Protein 2PFE (pdb70)

B-factor: mean 8.46, std 7.56, range [2.0, 102.7]

Secondary structure (DSSP, 8-state):
-EEEET-EEEETTEEEE--EEEEETTEEEEEE-GGG--TT-EEBTTTEEEEEEE-SBS-EEEEEE-TTSEEEEEEE-SSS-EEE--B-PPPPTT-EEEEEETTTEEEEEEEEEEEEEEEETTEEEEEEEEES----TT-TT-EEEETTEEEEEEEEEEEETTTEEEEEEEEHHHHHHHHT-EE---/-EEEET-EEEETTEEEE--EEEEETTEEEEEE-GGG--TT-EEBTTTEEEEEEE-SBS-EEEEEE-TTSEEEEEEE-SSS-EEE--B-PPPPTT-EEEEEETTTEEEEEEEEEEEEEEEETTEEEEEEEEES----TT-TT-EEEETTEEEEEEEEEEEETTTEEEEEEEEHHHHHHHHT-EE---

Structure (mmCIF, N/CA/C/O backbone):
data_2PFE
#
_entry.id   2PFE
#
_cell.length_a   130.959
_cell.length_b   68.552
_cell.length_c   40.355
_cell.angle_alpha   90.00
_cell.angle_beta   101.98
_cell.angle_gamma   90.00
#
_symmet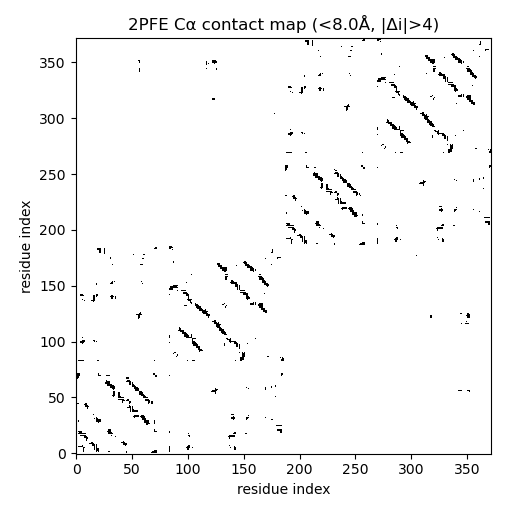ry.space_group_name_H-M   'C 1 2 1'
#
loop_
_entity.id
_entity.type
_entity.pdbx_description
1 polymer 'Alkaline serine protease'
2 non-polymer 'SULFATE ION'
3 non-polymer '4-(2-AMINOETHYL)BENZENESULFONYL FLUORIDE'
4 non-polymer GLYCEROL
5 water water
#
loop_
_atom_site.group_PDB
_atom_site.id
_atom_site.type_symbol
_atom_site.label_atom_id
_atom_site.label_alt_id
_atom_site.label_comp_id
_atom_site.label_asym_id
_atom_site.label_entity_id
_atom_site.label_seq_id
_atom_site.pdbx_PDB_ins_code
_atom_site.Cartn_x
_atom_site.Cartn_y
_atom_site.Cartn_z
_atom_site.occupancy
_atom_site.B_iso_or_equiv
_atom_site.auth_seq_id
_atom_site.auth_comp_id
_atom_site.auth_asym_id
_atom_site.auth_atom_id
_atom_site.pdbx_PDB_model_num
ATOM 1 N N . ALA A 1 1 ? 54.181 25.045 47.821 1.00 8.73 15 ALA A N 1
ATOM 2 C CA . ALA A 1 1 ? 53.969 24.233 49.056 1.00 8.45 15 ALA A CA 1
ATOM 3 C C . ALA A 1 1 ? 53.459 22.827 48.734 1.00 8.06 15 ALA A C 1
ATOM 4 O O . ALA A 1 1 ? 52.972 22.571 47.626 1.00 8.19 15 ALA A O 1
ATOM 6 N N . ALA A 1 2 B 53.533 21.931 49.720 1.00 7.99 15 ALA A N 1
ATOM 7 C CA . ALA A 1 2 B 53.002 20.571 49.591 1.00 7.86 15 ALA A CA 1
ATOM 8 C C . ALA A 1 2 B 51.479 20.600 49.527 1.00 7.44 15 ALA A C 1
ATOM 9 O O . ALA A 1 2 B 50.842 21.329 50.291 1.00 7.69 15 ALA A O 1
ATOM 11 N N . ILE A 1 3 ? 50.912 19.819 48.606 1.00 6.92 16 ILE A N 1
ATOM 12 C CA . ILE A 1 3 ? 49.475 19.569 48.566 1.00 6.39 16 ILE A CA 1
ATOM 13 C C . ILE A 1 3 ? 49.179 18.437 49.535 1.00 6.39 16 ILE A C 1
ATOM 14 O O . ILE A 1 3 ? 49.632 17.313 49.339 1.00 6.98 16 ILE A O 1
ATOM 19 N N . ILE A 1 4 ? 48.375 18.727 50.553 1.00 6.02 17 ILE A N 1
ATOM 20 C CA . ILE A 1 4 ? 48.097 17.753 51.609 1.00 5.83 17 ILE A CA 1
ATOM 21 C C . ILE A 1 4 ? 46.573 17.652 51.820 1.00 4.90 17 ILE A C 1
ATOM 22 O O . ILE A 1 4 ? 45.873 18.665 52.015 1.00 5.44 17 ILE A O 1
ATOM 27 N N . GLY A 1 5 ? 46.058 16.429 51.779 1.00 4.39 18 GLY A N 1
ATOM 28 C CA . GLY A 1 5 ? 44.618 16.252 51.930 1.00 4.12 18 GLY A CA 1
ATOM 29 C C . GLY A 1 5 ? 44.151 16.792 53.272 1.00 3.47 18 GLY A C 1
ATOM 30 O O . GLY A 1 5 ? 44.797 16.574 54.297 1.00 3.80 18 GLY A O 1
ATOM 31 N N . GLY A 1 6 ? 43.006 17.482 53.269 1.00 4.21 19 GLY A N 1
ATOM 32 C CA . GLY A 1 6 ? 42.459 18.056 54.499 1.00 4.53 19 GLY A CA 1
ATOM 33 C C . GLY A 1 6 ? 42.821 19.513 54.727 1.00 4.50 19 GLY A C 1
ATOM 34 O O . GLY A 1 6 ? 42.227 20.179 55.572 1.00 5.09 19 GLY A O 1
ATOM 35 N N . ASN A 1 7 ? 43.798 20.005 53.979 1.00 5.13 31 ASN A N 1
ATOM 36 C CA . ASN A 1 7 ? 44.174 21.400 54.073 1.00 5.59 31 ASN A CA 1
ATOM 37 C C . ASN A 1 7 ? 43.250 22.274 53.222 1.00 5.67 31 ASN A C 1
ATOM 38 O O . ASN A 1 7 ? 42.689 21.815 52.215 1.00 5.96 31 ASN A O 1
ATOM 43 N N . PRO A 1 8 ? 43.099 23.549 53.605 1.00 6.21 32 PRO A N 1
ATOM 44 C CA . PRO A 1 8 ? 42.205 24.438 52.880 1.00 5.88 32 PRO A CA 1
ATOM 45 C C . PRO A 1 8 ? 42.699 24.888 51.513 1.00 6.25 32 PRO A C 1
ATOM 46 O O . PRO A 1 8 ? 43.924 24.952 51.255 1.00 6.72 32 PRO A O 1
ATOM 50 N N . TYR A 1 9 ? 41.735 25.217 50.658 1.00 5.93 33 TYR A N 1
ATOM 51 C CA . TYR A 1 9 ? 41.971 26.005 49.448 1.00 5.88 33 TYR A CA 1
ATOM 52 C C . TYR A 1 9 ? 40.830 27.015 49.246 1.00 6.17 33 TYR A C 1
ATOM 53 O O . TYR A 1 9 ? 39.725 26.826 49.765 1.00 5.71 33 TYR A O 1
ATOM 62 N N . TYR A 1 10 ? 41.104 28.089 48.504 1.00 7.04 34 TYR A N 1
ATOM 63 C CA . TYR A 1 10 ? 40.183 29.227 48.454 1.00 8.40 34 TYR A CA 1
ATOM 64 C C . TYR A 1 10 ? 39.751 29.643 47.062 1.00 8.26 34 TYR A C 1
ATOM 65 O O . TYR A 1 10 ? 40.482 29.465 46.080 1.00 8.60 34 TYR A O 1
ATOM 74 N N . PHE A 1 11 ? 38.552 30.207 46.985 1.00 8.01 35 PHE A N 1
ATOM 75 C CA . PHE A 1 11 ? 38.017 30.723 45.726 1.00 7.92 35 PHE A CA 1
ATOM 76 C C . PHE A 1 11 ? 36.910 31.701 46.054 1.00 7.22 35 PHE A C 1
ATOM 77 O O . PHE A 1 11 ? 35.933 31.369 46.725 1.00 6.81 35 PHE A O 1
ATOM 85 N N . GLY A 1 12 ? 37.091 32.937 45.606 1.00 6.40 36 GLY A N 1
ATOM 86 C CA . GLY A 1 12 ? 36.128 33.966 45.910 1.00 6.05 36 GLY A CA 1
ATOM 87 C C . GLY A 1 12 ? 35.878 34.041 47.399 1.00 5.14 36 GLY A C 1
ATOM 88 O O . GLY A 1 12 ? 36.799 34.229 48.197 1.00 3.86 36 GLY A O 1
ATOM 89 N N . ASN A 1 13 ? 34.614 33.895 47.752 1.00 5.33 39 ASN A N 1
ATOM 90 C CA . ASN A 1 13 ? 34.137 34.067 49.105 1.00 6.24 39 ASN A CA 1
ATOM 91 C C . ASN A 1 13 ? 34.294 32.780 49.937 1.00 5.29 39 ASN A C 1
ATOM 92 O O . ASN A 1 13 ? 33.935 32.747 51.107 1.00 4.73 39 ASN A O 1
ATOM 97 N N . TYR A 1 14 ? 34.860 31.737 49.334 1.00 5.61 40 TYR A N 1
ATOM 98 C CA . TYR A 1 14 ? 34.748 30.392 49.906 1.00 7.05 40 TYR A CA 1
ATOM 99 C C . TYR A 1 14 ? 36.046 29.676 50.215 1.00 6.57 40 TYR A C 1
ATOM 100 O O . TYR A 1 14 ? 37.120 30.006 49.700 1.00 5.66 40 TYR A O 1
ATOM 109 N N . ARG A 1 15 ? 35.884 28.660 51.061 1.00 6.38 41 ARG A N 1
ATOM 110 C CA . ARG A 1 15 ? 36.923 27.736 51.472 1.00 7.59 41 ARG A CA 1
ATOM 111 C C . ARG A 1 15 ? 36.388 26.305 51.296 1.00 6.63 41 ARG A C 1
ATOM 112 O O . ARG A 1 15 ? 35.251 26.011 51.676 1.00 6.53 41 ARG A O 1
ATOM 120 N N . CYS A 1 16 ? 37.175 25.433 50.669 1.00 5.97 42 CYS A N 1
ATOM 121 C CA . CYS A 1 16 ? 36.949 23.975 50.743 1.00 5.51 42 CYS A CA 1
ATOM 122 C C . CYS A 1 16 ? 38.233 23.296 51.192 1.00 4.86 42 CYS A C 1
ATOM 123 O O . CYS A 1 16 ? 39.224 23.972 51.423 1.00 4.05 42 CYS A O 1
ATOM 126 N N . SER A 1 17 ? 38.196 21.974 51.341 1.00 3.94 43 SER A N 1
ATOM 127 C CA . SER A 1 17 ? 39.382 21.217 51.763 1.00 4.12 43 SER A CA 1
ATOM 128 C C . SER A 1 17 ? 39.873 20.347 50.620 1.00 3.78 43 SER A C 1
ATOM 129 O O . SER A 1 17 ? 39.086 19.726 49.915 1.00 3.69 43 SER A O 1
ATOM 132 N N . ILE A 1 18 ? 41.188 20.351 50.413 1.00 4.23 44 ILE A N 1
ATOM 133 C CA . ILE A 1 18 ? 41.824 19.456 49.464 1.00 4.09 44 ILE A CA 1
ATOM 134 C C . ILE A 1 18 ? 41.455 18.011 49.809 1.00 3.61 44 ILE A C 1
ATOM 135 O O . ILE A 1 18 ? 41.546 17.594 50.956 1.00 3.85 44 ILE A O 1
ATOM 140 N N . GLY A 1 19 A 41.047 17.259 48.799 1.00 3.48 44 GLY A N 1
ATOM 141 C CA . GLY A 1 19 A 40.801 15.836 48.959 1.00 3.91 44 GLY A CA 1
ATOM 142 C C . GLY A 1 19 A 42.068 15.003 48.941 1.00 3.86 44 GLY A C 1
ATOM 143 O O . GLY A 1 19 A 42.633 14.725 49.984 1.00 4.42 44 GLY A O 1
ATOM 144 N N . PHE A 1 20 ? 42.497 14.592 47.742 1.00 3.86 45 PHE A N 1
ATOM 145 C CA . PHE A 1 20 ? 43.686 13.759 47.553 1.00 4.22 45 PHE A CA 1
ATOM 146 C C . PHE A 1 20 ? 44.490 14.289 46.366 1.00 4.35 45 PHE A C 1
ATOM 147 O O . PHE A 1 20 ? 43.913 14.606 45.327 1.00 5.23 45 PHE A O 1
ATOM 155 N N . SER A 1 21 ? 45.803 14.364 46.504 1.00 4.34 46 SER A N 1
ATOM 156 C CA . SER A 1 21 ? 46.655 14.616 45.327 1.00 4.10 46 SER A CA 1
ATOM 157 C C . SER A 1 21 ? 46.379 13.585 44.233 1.00 3.97 46 SER A C 1
ATOM 158 O O . SER A 1 21 ? 46.220 12.381 44.518 1.00 4.07 46 SER A O 1
ATOM 161 N N . VAL A 1 22 ? 46.340 14.059 42.987 1.00 3.71 47 VAL A N 1
ATOM 162 C CA . VAL A 1 22 ? 46.161 13.195 41.807 1.00 4.48 47 VAL A CA 1
ATOM 163 C C . VAL A 1 22 ? 47.098 13.615 40.680 1.00 5.31 47 VAL A C 1
ATOM 164 O O . VAL A 1 22 ? 47.650 14.712 40.701 1.00 5.09 47 VAL A O 1
ATOM 168 N N . ARG A 1 23 ? 47.269 12.718 39.714 1.00 5.58 48 ARG A N 1
ATOM 169 C CA . ARG A 1 23 ? 47.934 13.025 38.449 1.00 6.66 48 ARG A CA 1
ATOM 170 C C . ARG A 1 23 ? 46.994 12.723 37.287 1.00 7.01 48 ARG A C 1
ATOM 171 O O . ARG A 1 23 ? 46.144 11.845 37.391 1.00 6.94 48 ARG A O 1
ATOM 179 N N . GLN A 1 24 A 47.167 13.450 36.184 1.00 8.05 48 GLN A N 1
ATOM 180 C CA . GLN A 1 24 A 46.517 13.120 34.929 1.00 9.28 48 GLN A CA 1
ATOM 181 C C . GLN A 1 24 A 47.598 13.255 33.883 1.00 9.41 48 GLN A C 1
ATOM 182 O O . GLN A 1 24 A 47.968 14.364 33.502 1.00 9.33 48 GLN A O 1
ATOM 188 N N . GLY A 1 25 B 48.128 12.117 33.456 1.00 10.01 48 GLY A N 1
ATOM 189 C CA . GLY A 1 25 B 49.313 12.106 32.607 1.00 10.69 48 GLY A CA 1
ATOM 190 C C . GLY A 1 25 B 50.428 12.890 33.281 1.00 11.06 48 GLY A C 1
ATOM 191 O O . GLY A 1 25 B 50.887 12.518 34.369 1.00 12.28 48 GLY A O 1
ATOM 192 N N . SER A 1 26 C 50.816 14.002 32.664 1.00 10.88 48 SER A N 1
ATOM 193 C CA . SER A 1 26 C 51.884 14.852 33.184 1.00 10.81 48 SER A CA 1
ATOM 194 C C . SER A 1 26 C 51.374 15.945 34.128 1.00 10.19 48 SER A C 1
ATOM 195 O O . SER A 1 26 C 52.163 16.572 34.834 1.00 10.82 48 SER A O 1
ATOM 198 N N . GLN A 1 27 ? 50.061 16.180 34.123 1.00 8.75 49 GLN A N 1
ATOM 199 C CA . GLN A 1 27 ? 49.446 17.191 34.979 1.00 7.87 49 GLN A CA 1
ATOM 200 C C . GLN A 1 27 ? 49.269 16.678 36.400 1.00 7.04 49 GLN A C 1
ATOM 201 O O . GLN A 1 27 ? 49.169 15.474 36.630 1.00 7.56 49 GLN A O 1
ATOM 203 N N . THR A 1 28 ? 49.215 17.602 37.352 1.00 6.13 50 THR A N 1
ATOM 204 C CA . THR A 1 28 ? 48.988 17.254 38.749 1.00 5.94 50 THR A CA 1
ATOM 205 C C . THR A 1 28 ? 47.863 18.103 39.322 1.00 5.65 50 THR A C 1
ATOM 206 O O . THR A 1 28 ? 47.514 19.153 38.779 1.00 5.66 50 THR A O 1
ATOM 210 N N . GLY A 1 29 ? 47.307 17.652 40.433 1.00 4.55 51 GLY A N 1
ATOM 211 C CA . GLY A 1 29 ? 46.194 18.370 41.027 1.00 4.70 51 GLY A CA 1
ATOM 212 C C . GLY A 1 29 ? 45.666 17.652 42.229 1.00 4.38 51 GLY A C 1
ATOM 213 O O . GLY A 1 29 ? 46.369 16.865 42.848 1.00 4.70 51 GLY A O 1
ATOM 214 N N . PHE A 1 30 ? 44.421 17.924 42.575 1.00 4.24 52 PHE A N 1
ATOM 215 C CA . PHE A 1 30 ? 43.841 17.205 43.677 1.00 3.61 52 PHE A CA 1
ATOM 216 C C . PHE A 1 30 ? 42.357 16.978 43.440 1.00 3.81 52 PHE A C 1
ATOM 217 O O . PHE A 1 30 ? 41.682 17.817 42.841 1.00 4.56 52 PHE A O 1
ATOM 225 N N . ALA A 1 31 ? 41.871 15.820 43.871 1.00 3.11 53 ALA A N 1
ATOM 226 C CA . ALA A 1 31 ? 40.439 15.533 43.913 1.00 3.48 53 ALA A CA 1
ATOM 227 C C . ALA A 1 31 ? 39.769 16.363 44.996 1.00 3.52 53 ALA A C 1
ATOM 228 O O . ALA A 1 31 ? 40.360 16.672 46.040 1.00 4.47 53 ALA A O 1
ATOM 230 N N . THR A 1 32 ? 38.492 16.645 44.749 1.00 3.71 54 THR A N 1
ATOM 231 C CA . THR A 1 32 ? 37.693 17.453 45.638 1.00 4.08 54 THR A CA 1
ATOM 232 C C . THR A 1 32 ? 36.216 17.184 45.351 1.00 4.28 54 THR A C 1
ATOM 233 O O . THR A 1 32 ? 35.895 16.326 44.516 1.00 3.50 54 THR A O 1
ATOM 237 N N . ALA A 1 33 ? 35.331 17.912 46.035 1.00 4.20 55 ALA A N 1
ATOM 238 C CA . ALA A 1 33 ? 33.904 17.848 45.796 1.00 4.89 55 ALA A CA 1
ATOM 239 C C . ALA A 1 33 ? 33.554 18.712 44.582 1.00 4.51 55 ALA A C 1
ATOM 240 O O . ALA A 1 33 ? 34.074 19.831 44.421 1.00 4.68 55 ALA A O 1
ATOM 242 N N . GLY A 1 34 ? 32.632 18.218 43.747 1.00 3.67 56 GLY A N 1
ATOM 243 C CA . GLY A 1 34 ? 32.141 18.973 42.589 1.00 4.36 56 GLY A CA 1
ATOM 244 C C . GLY A 1 34 ? 31.521 20.298 42.982 1.00 4.23 56 GLY A C 1
ATOM 245 O O . GLY A 1 34 ? 31.647 21.293 42.251 1.00 4.46 56 GLY A O 1
ATOM 246 N N . HIS A 1 35 ? 30.839 20.327 44.129 1.00 4.78 57 HIS A N 1
ATOM 247 C CA . HIS A 1 35 ? 30.082 21.521 44.522 1.00 5.27 57 HIS A CA 1
ATOM 248 C C . HIS A 1 35 ? 30.970 22.687 44.940 1.00 5.96 57 HIS A C 1
ATOM 249 O O . HIS A 1 35 ? 30.494 23.824 45.074 1.00 6.08 57 HIS A O 1
ATOM 256 N N . CYS A 1 36 ? 32.255 22.412 45.170 1.00 5.74 58 CYS A N 1
ATOM 257 C CA . CYS A 1 36 ? 33.199 23.485 45.526 1.00 7.18 58 CYS A CA 1
ATOM 258 C C . CYS A 1 36 ? 33.423 24.467 44.366 1.00 7.25 58 CYS A C 1
ATOM 259 O O . CYS A 1 36 ? 33.806 25.613 44.572 1.00 8.95 58 CYS A O 1
ATOM 262 N N . GLY A 1 37 ? 33.104 24.063 43.146 1.00 7.54 59 GLY A N 1
ATOM 263 C CA . GLY A 1 37 ? 33.288 24.974 42.020 1.00 7.04 59 GLY A CA 1
ATOM 264 C C . GLY A 1 37 ? 33.152 24.232 40.720 1.00 7.10 59 GLY A C 1
ATOM 265 O O . GLY A 1 37 ? 33.574 23.071 40.597 1.00 6.48 59 GLY A O 1
ATOM 266 N N . SER A 1 38 A 32.562 24.907 39.736 1.00 7.45 59 SER A N 1
ATOM 267 C CA . SER A 1 38 A 32.344 24.288 38.445 1.00 8.33 59 SER A CA 1
ATOM 268 C C . SER A 1 38 A 33.608 24.415 37.596 1.00 8.24 59 SER A C 1
ATOM 269 O O . SER A 1 38 A 34.525 25.164 37.935 1.00 7.84 59 SER A O 1
ATOM 272 N N . THR A 1 39 B 33.648 23.658 36.506 1.00 8.07 59 THR A N 1
ATOM 273 C CA . THR A 1 39 B 34.795 23.604 35.618 1.00 8.72 59 THR A CA 1
ATOM 274 C C . THR A 1 39 B 35.225 25.011 35.185 1.00 8.25 59 THR A C 1
ATOM 275 O O . THR A 1 39 B 34.400 25.830 34.753 1.00 7.58 59 THR A O 1
ATOM 279 N N . GLY A 1 40 ? 36.513 25.299 35.348 1.00 7.97 60 GLY A N 1
ATOM 280 C CA . GLY A 1 40 ? 37.063 26.602 34.969 1.00 8.19 60 GLY A CA 1
ATOM 281 C C . GLY A 1 40 ? 37.213 27.581 36.126 1.00 8.72 60 GLY A C 1
ATOM 282 O O . GLY A 1 40 ? 37.851 28.629 35.972 1.00 9.07 60 GLY A O 1
ATOM 283 N N . THR A 1 41 ? 36.625 27.257 37.277 1.00 8.99 61 THR A N 1
ATOM 284 C CA . THR A 1 41 ? 36.753 28.099 38.476 1.00 9.74 61 THR A CA 1
ATOM 285 C C . THR A 1 41 ? 38.222 28.248 38.884 1.00 9.36 61 THR A C 1
ATOM 286 O O . THR A 1 41 ? 38.919 27.250 39.062 1.00 10.03 61 THR A O 1
ATOM 290 N N . ARG A 1 42 ? 38.685 29.489 39.039 1.00 9.21 62 ARG A N 1
ATOM 291 C CA . ARG A 1 42 ? 40.031 29.751 39.552 1.00 8.53 62 ARG A CA 1
ATOM 292 C C . ARG A 1 42 ? 40.061 29.546 41.066 1.00 8.89 62 ARG A C 1
ATOM 293 O O . ARG A 1 42 ? 39.123 29.933 41.766 1.00 9.46 62 ARG A O 1
ATOM 295 N N . VAL A 1 43 ? 41.120 28.908 41.557 1.00 8.66 64 VAL A N 1
ATOM 296 C CA . VAL A 1 43 ? 41.329 28.735 43.001 1.00 8.98 64 VAL A CA 1
ATOM 297 C C . VAL A 1 43 ? 42.693 29.294 43.420 1.00 9.65 64 VAL A C 1
ATOM 298 O O . VAL A 1 43 ? 43.576 29.497 42.582 1.00 8.94 64 VAL A O 1
ATOM 302 N N . SER A 1 44 ? 42.839 29.571 44.713 1.00 10.65 65 SER A N 1
ATOM 303 C CA . SER A 1 44 ? 44.093 30.064 45.258 1.00 11.93 65 SER A CA 1
ATOM 304 C C . SER A 1 44 ? 44.474 29.301 46.523 1.00 12.46 65 SER A C 1
ATOM 305 O O . SER A 1 44 ? 43.625 28.641 47.144 1.00 12.41 65 SER A O 1
ATOM 308 N N . SER A 1 45 ? 45.757 29.371 46.878 1.00 12.84 66 SER A N 1
ATOM 309 C CA . SER A 1 45 ? 46.338 28.621 48.005 1.00 13.85 66 SER A CA 1
ATOM 310 C C . SER A 1 45 ? 45.874 27.155 48.055 1.00 13.54 66 SER A C 1
ATOM 311 O O . SER A 1 45 ? 45.152 26.764 48.976 1.00 14.38 66 SER A O 1
ATOM 314 N N . PRO A 1 46 ? 46.304 26.325 47.088 1.00 12.37 67 PRO A N 1
ATOM 315 C CA . PRO A 1 46 ? 47.188 26.605 45.951 1.00 11.61 67 PRO A CA 1
ATOM 316 C C . PRO A 1 46 ? 46.521 27.236 44.722 1.00 10.65 67 PRO A C 1
ATOM 317 O O . PRO A 1 46 ? 45.320 27.048 44.480 1.00 10.62 67 PRO A O 1
ATOM 321 N N . SER A 1 47 ? 47.314 27.957 43.934 1.00 9.49 68 SER A N 1
ATOM 322 C CA . SER A 1 47 ? 46.860 28.442 42.639 1.00 9.00 68 SER A CA 1
ATOM 323 C C . SER A 1 47 ? 46.490 27.250 41.778 1.00 8.47 68 SER A C 1
ATOM 324 O O . SER A 1 47 ? 47.249 26.286 41.653 1.00 8.49 68 SER A O 1
ATOM 327 N N . GLY A 1 48 ? 45.297 27.305 41.206 1.00 7.68 85 GLY A N 1
ATOM 328 C CA . GLY A 1 48 ? 44.839 26.237 40.341 1.00 6.69 85 GLY A CA 1
ATOM 329 C C . GLY A 1 48 ? 43.568 26.619 39.632 1.00 6.17 85 GLY A C 1
ATOM 330 O O . GLY A 1 48 ? 43.079 27.737 39.765 1.00 6.15 85 GLY A O 1
ATOM 331 N N . THR A 1 49 ? 43.046 25.677 38.862 1.00 5.45 87 THR A N 1
ATOM 332 C CA . THR A 1 49 ? 41.772 25.851 38.185 1.00 5.71 87 THR A CA 1
ATOM 333 C C . THR A 1 49 ? 41.018 24.546 38.305 1.00 5.72 87 THR A C 1
ATOM 334 O O . THR A 1 49 ? 41.616 23.469 38.228 1.00 6.37 87 THR A O 1
ATOM 338 N N . VAL A 1 50 ? 39.707 24.640 38.488 1.00 5.38 88 VAL A N 1
ATOM 339 C CA . VAL A 1 50 ? 38.865 23.443 38.530 1.00 5.28 88 VAL A CA 1
ATOM 340 C C . VAL A 1 50 ? 38.875 22.836 37.122 1.00 5.31 88 VAL A C 1
ATOM 341 O O . VAL A 1 50 ? 38.312 23.409 36.165 1.00 5.18 88 VAL A O 1
ATOM 345 N N . ALA A 1 51 A 39.509 21.671 37.011 1.00 5.23 88 ALA A N 1
ATOM 346 C CA . ALA A 1 51 A 39.701 21.017 35.724 1.00 5.67 88 ALA A CA 1
ATOM 347 C C . ALA A 1 51 A 38.499 20.153 35.344 1.00 5.69 88 ALA A C 1
ATOM 348 O O . ALA A 1 51 A 38.249 19.929 34.165 1.00 6.56 88 ALA A O 1
ATOM 350 N N . GLY A 1 52 ? 37.766 19.672 36.348 1.00 5.44 89 GLY A N 1
ATOM 351 C CA . GLY A 1 52 ? 36.550 18.909 36.120 1.00 5.06 89 GLY A CA 1
ATOM 352 C C . GLY A 1 52 ? 35.667 19.011 37.342 1.00 4.72 89 GLY A C 1
ATOM 353 O O . GLY A 1 52 ? 36.163 19.060 38.449 1.00 5.21 89 GLY A O 1
ATOM 354 N N . SER A 1 53 ? 34.352 19.021 37.127 1.00 4.82 90 SER A N 1
ATOM 355 C CA . SER A 1 53 ? 33.363 19.068 38.193 1.00 5.37 90 SER A CA 1
ATOM 356 C C . SER A 1 53 ? 32.019 18.550 37.680 1.00 4.81 90 SER A C 1
ATOM 357 O O . SER A 1 53 ? 31.484 19.043 36.683 1.00 5.19 90 SER A O 1
ATOM 360 N N . TYR A 1 54 ? 31.520 17.523 38.354 1.00 3.32 91 TYR A N 1
ATOM 361 C CA . TYR A 1 54 ? 30.195 16.981 38.141 1.00 3.37 91 TYR A CA 1
ATOM 362 C C . TYR A 1 54 ? 29.401 17.159 39.427 1.00 3.35 91 TYR A C 1
ATOM 363 O O . TYR A 1 54 ? 29.637 16.447 40.426 1.00 4.46 91 TYR A O 1
ATOM 372 N N . PHE A 1 55 ? 28.484 18.132 39.398 1.00 3.55 94 PHE A N 1
ATOM 373 C CA . PHE A 1 55 ? 27.610 18.461 40.522 1.00 2.91 94 PHE A CA 1
ATOM 374 C C . PHE A 1 55 ? 26.515 19.354 39.992 1.00 3.51 94 PHE A C 1
ATOM 375 O O . PHE A 1 55 ? 26.804 20.322 39.313 1.00 4.25 94 PHE A O 1
ATOM 383 N N . PRO A 1 56 ? 25.263 19.050 40.325 1.00 3.38 95 PRO A N 1
ATOM 384 C CA . PRO A 1 56 ? 24.723 17.897 41.091 1.00 3.51 95 PRO A CA 1
ATOM 385 C C . PRO A 1 56 ? 24.701 16.578 40.296 1.00 3.37 95 PRO A C 1
ATOM 386 O O . PRO A 1 56 ? 25.452 16.420 39.320 1.00 2.88 95 PRO A O 1
ATOM 390 N N . GLY A 1 57 ? 23.844 15.645 40.695 1.00 3.02 100 GLY A N 1
ATOM 391 C CA . GLY A 1 57 ? 23.856 14.305 40.117 1.00 3.67 100 GLY A CA 1
ATOM 392 C C . GLY A 1 57 ? 24.909 13.453 40.795 1.00 4.13 100 GLY A C 1
ATOM 393 O O . GLY A 1 57 ? 24.595 12.440 41.445 1.00 4.25 100 GLY A O 1
ATOM 394 N N . ARG A 1 58 ? 26.169 13.847 40.615 1.00 3.57 101 ARG A N 1
ATOM 395 C CA . ARG A 1 58 ? 27.273 13.349 41.443 1.00 4.44 101 ARG A CA 1
ATOM 396 C C . ARG A 1 58 ? 27.808 14.528 42.257 1.00 3.73 101 ARG A C 1
ATOM 397 O O . ARG A 1 58 ? 27.219 15.606 42.235 1.00 3.47 101 ARG A O 1
ATOM 405 N N . ASP A 1 59 ? 28.900 14.321 42.990 1.00 3.89 102 ASP A N 1
ATOM 406 C CA . ASP A 1 59 ? 29.544 15.436 43.689 1.00 3.97 102 ASP A CA 1
ATOM 407 C C . ASP A 1 59 ? 31.058 15.261 43.694 1.00 3.85 102 ASP A C 1
ATOM 408 O O . ASP A 1 59 ? 31.698 15.025 44.746 1.00 4.50 102 ASP A O 1
ATOM 413 N N . MET A 1 60 ? 31.615 15.358 42.490 1.00 4.33 103 MET A N 1
ATOM 414 C CA . MET A 1 60 ? 32.993 15.004 42.236 1.00 4.84 103 MET A CA 1
ATOM 415 C C . MET A 1 60 ? 33.675 16.052 41.352 1.00 3.74 103 MET A C 1
ATOM 416 O O . MET A 1 60 ? 33.066 16.580 40.409 1.00 3.23 103 MET A O 1
ATOM 421 N N . GLY A 1 61 ? 34.949 16.299 41.628 1.00 3.52 104 GLY A N 1
ATOM 422 C CA . GLY A 1 61 ? 35.700 17.312 40.907 1.00 3.48 104 GLY A CA 1
ATOM 423 C C . GLY A 1 61 ? 37.177 17.126 41.114 1.00 3.58 104 GLY A C 1
ATOM 424 O O . GLY A 1 61 ? 37.607 16.329 41.976 1.00 3.68 104 GLY A O 1
ATOM 425 N N . TRP A 1 62 ? 37.953 17.850 40.327 1.00 4.19 105 TRP A N 1
ATOM 426 C CA . TRP A 1 62 ? 39.364 17.971 40.611 1.00 3.89 105 TRP A CA 1
ATOM 427 C C . TRP A 1 62 ? 39.901 19.313 40.153 1.00 4.13 105 TRP A C 1
ATOM 428 O O . TRP A 1 62 ? 39.329 19.963 39.269 1.00 4.12 105 TRP A O 1
ATOM 439 N N . VAL A 1 63 ? 40.968 19.728 40.829 1.00 4.02 106 VAL A N 1
ATOM 440 C CA . VAL A 1 63 ? 41.642 20.997 40.590 1.00 3.96 106 VAL A CA 1
ATOM 441 C C . VAL A 1 63 ? 43.030 20.724 40.024 1.00 4.22 106 VAL A C 1
ATOM 442 O O . VAL A 1 63 ? 43.790 19.964 40.612 1.00 4.07 106 VAL A O 1
ATOM 446 N N . ARG A 1 64 ? 43.340 21.320 38.874 1.00 4.38 107 ARG A N 1
ATOM 447 C CA . ARG A 1 64 ? 44.696 21.260 38.346 1.00 5.19 107 ARG A CA 1
ATOM 448 C C . ARG A 1 64 ? 45.509 22.390 38.951 1.00 4.88 107 ARG A C 1
ATOM 449 O O . ARG A 1 64 ? 45.106 23.553 38.925 1.00 4.83 107 ARG A O 1
ATOM 457 N N . ILE A 1 65 ? 46.651 22.024 39.506 1.00 5.22 108 ILE A N 1
ATOM 458 C CA . ILE A 1 65 ? 47.541 23.001 40.151 1.00 5.18 108 ILE A CA 1
ATOM 459 C C . ILE A 1 65 ? 48.674 23.445 39.205 1.00 5.75 108 ILE A C 1
ATOM 460 O O . ILE A 1 65 ? 48.749 22.979 38.064 1.00 5.86 108 ILE A O 1
ATOM 465 N N . THR A 1 66 ? 49.531 24.349 39.686 1.00 6.18 109 THR A N 1
ATOM 466 C CA . THR A 1 66 ? 50.651 24.869 38.898 1.00 6.97 109 THR A CA 1
ATOM 467 C C . THR A 1 66 ? 51.959 24.346 39.484 1.00 6.98 109 THR A C 1
ATOM 468 O O . THR A 1 66 ? 51.957 23.620 40.484 1.00 6.88 109 THR A O 1
ATOM 472 N N . SER A 1 67 ? 53.074 24.724 38.860 1.00 7.17 110 SER A N 1
ATOM 473 C CA . SER A 1 67 ? 54.404 24.331 39.324 1.00 7.88 110 SER A CA 1
ATOM 474 C C . SER A 1 67 ? 54.751 24.895 40.708 1.00 8.12 110 SER A C 1
ATOM 475 O O . SER A 1 67 ? 55.689 24.423 41.357 1.00 8.63 110 SER A O 1
ATOM 478 N N . ALA A 1 68 ? 54.001 25.905 41.150 1.00 8.53 111 ALA A N 1
ATOM 479 C CA . ALA A 1 68 ? 54.230 26.542 42.446 1.00 8.62 111 ALA A CA 1
ATOM 480 C C . ALA A 1 68 ? 53.884 25.630 43.625 1.00 8.87 111 ALA A C 1
ATOM 481 O O . ALA A 1 68 ? 54.217 25.942 44.770 1.00 9.33 111 ALA A O 1
ATOM 483 N N . ASP A 1 69 ? 53.211 24.509 43.350 1.00 8.55 112 ASP A N 1
ATOM 484 C CA . ASP A 1 69 ? 52.840 23.567 44.410 1.00 8.75 112 ASP A CA 1
ATOM 485 C C . ASP A 1 69 ? 53.137 22.115 44.026 1.00 8.57 112 ASP A C 1
ATOM 486 O O . ASP A 1 69 ? 53.302 21.800 42.843 1.00 9.14 112 ASP A O 1
ATOM 491 N N . THR A 1 70 ? 53.221 21.240 45.026 1.00 8.17 113 THR A N 1
ATOM 492 C CA . THR A 1 70 ? 53.690 19.870 44.815 1.00 7.96 113 THR A CA 1
ATOM 493 C C . THR A 1 70 ? 52.759 18.830 45.431 1.00 7.70 113 THR A C 1
ATOM 494 O O . THR A 1 70 ? 52.413 18.921 46.605 1.00 7.80 113 THR A O 1
ATOM 498 N N . VAL A 1 71 ? 52.397 17.828 44.634 1.00 6.80 114 VAL A N 1
ATOM 499 C CA . VAL A 1 71 ? 51.571 16.715 45.111 1.00 6.85 114 VAL A CA 1
ATOM 500 C C . VAL A 1 71 ? 52.321 15.808 46.104 1.00 6.50 114 VAL A C 1
ATOM 501 O O . VAL A 1 71 ? 53.538 15.587 45.989 1.00 7.01 114 VAL A O 1
ATOM 505 N N . THR A 1 72 ? 51.582 15.331 47.105 1.00 6.11 119 THR A N 1
ATOM 506 C CA . THR A 1 72 ? 52.082 14.369 48.078 1.00 5.57 119 THR A CA 1
ATOM 507 C C . THR A 1 72 ? 51.020 13.281 48.283 1.00 5.60 119 THR A C 1
ATOM 508 O O . THR A 1 72 ? 49.822 13.512 48.031 1.00 5.05 119 THR A O 1
ATOM 512 N N . PRO A 1 73 ? 51.438 12.090 48.742 1.00 5.74 120 PRO A N 1
ATOM 513 C CA . PRO A 1 73 ? 50.436 11.093 49.116 1.00 6.20 120 PRO A CA 1
ATOM 514 C C . PRO A 1 73 ? 49.955 11.263 50.559 1.00 6.45 120 PRO A C 1
ATOM 515 O O . PRO A 1 73 ? 49.660 10.273 51.237 1.00 6.85 120 PRO A O 1
ATOM 519 N N . LEU A 1 74 A 49.871 12.509 51.025 1.00 5.97 120 LEU A N 1
ATOM 520 C CA . LEU A 1 74 A 49.656 12.762 52.443 1.00 5.64 120 LEU A CA 1
ATOM 521 C C . LEU A 1 74 A 48.276 13.320 52.739 1.00 4.28 120 LEU A C 1
ATOM 522 O O . LEU A 1 74 A 47.688 14.034 51.911 1.00 5.24 120 LEU A O 1
ATOM 527 N N . VAL A 1 75 B 47.777 12.979 53.926 1.00 3.65 120 VAL A N 1
ATOM 528 C CA . VAL A 1 75 B 46.569 13.591 54.493 1.00 4.14 120 VAL A CA 1
ATOM 529 C C . VAL A 1 75 B 46.912 14.144 55.878 1.00 4.64 120 VAL A C 1
ATOM 530 O O . VAL A 1 75 B 47.659 13.518 56.635 1.00 4.67 120 VAL A O 1
ATOM 534 N N . ASN A 1 76 C 46.379 15.324 56.191 1.00 4.02 120 ASN A N 1
ATOM 535 C CA . ASN A 1 76 C 46.617 15.958 57.486 1.00 4.44 120 ASN A CA 1
ATOM 536 C C . ASN A 1 76 C 45.819 15.244 58.581 1.00 4.76 120 ASN A C 1
ATOM 537 O O . ASN A 1 76 C 44.590 15.071 58.468 1.00 5.08 120 ASN A O 1
ATOM 542 N N . ARG A 1 77 D 46.538 14.809 59.615 1.00 4.96 120 ARG A N 1
ATOM 543 C CA . ARG A 1 77 D 45.951 14.070 60.719 1.00 6.54 120 ARG A CA 1
ATOM 544 C C . ARG A 1 77 D 45.455 15.019 61.813 1.00 6.99 120 ARG A C 1
ATOM 545 O O . ARG A 1 77 D 44.716 14.618 62.710 1.00 7.93 120 ARG A O 1
ATOM 553 N N . TYR A 1 78 E 45.867 16.281 61.716 1.00 7.94 120 TYR A N 1
ATOM 554 C CA . TYR A 1 78 E 45.436 17.361 62.613 1.00 8.36 120 TYR A CA 1
ATOM 555 C C . TYR A 1 78 E 45.862 17.203 64.060 1.00 9.38 120 TYR A C 1
ATOM 556 O O . TYR A 1 78 E 45.257 17.768 64.973 1.00 10.79 120 TYR A O 1
ATOM 565 N N . ASN A 1 79 F 46.943 16.456 64.253 1.00 9.78 120 ASN A N 1
ATOM 566 C CA . ASN A 1 79 F 47.621 16.396 65.556 1.00 9.99 120 ASN A CA 1
ATOM 567 C C . ASN A 1 79 F 49.104 16.754 65.462 1.00 10.26 120 ASN A C 1
ATOM 568 O O . ASN A 1 79 F 49.888 16.388 66.331 1.00 10.28 120 ASN A O 1
ATOM 573 N N . GLY A 1 80 G 49.473 17.462 64.400 1.00 9.98 120 GLY A N 1
ATOM 574 C CA . GLY A 1 80 G 50.870 17.823 64.161 1.00 9.53 120 GLY A CA 1
ATOM 575 C C . GLY A 1 80 G 51.447 17.031 63.000 1.00 8.96 120 GLY A C 1
ATOM 576 O O . GLY A 1 80 G 52.473 17.428 62.424 1.00 9.57 120 GLY A O 1
ATOM 577 N N . GLY A 1 81 H 50.781 15.931 62.633 1.00 7.91 120 GLY A N 1
ATOM 578 C CA . GLY A 1 81 H 51.321 15.010 61.639 1.00 7.06 120 GLY A CA 1
ATOM 579 C C . GLY A 1 81 H 50.382 14.602 60.521 1.00 6.89 120 GLY A C 1
ATOM 580 O O . GLY A 1 81 H 49.345 15.233 60.298 1.00 6.53 120 GLY A O 1
ATOM 581 N N . THR A 1 82 I 50.764 13.525 59.835 1.00 5.74 120 THR A N 1
ATOM 582 C CA . THR A 1 82 I 50.084 13.079 58.616 1.00 5.91 120 THR A CA 1
ATOM 583 C C . THR A 1 82 I 49.811 11.573 58.571 1.00 6.16 120 THR A C 1
ATOM 584 O O . THR A 1 82 I 50.375 10.798 59.352 1.00 6.55 120 THR A O 1
ATOM 588 N N . VAL A 1 83 J 48.916 11.188 57.651 1.00 5.92 120 VAL A N 1
ATOM 589 C CA . VAL A 1 83 J 48.693 9.783 57.256 1.00 7.41 120 VAL A CA 1
ATOM 590 C C . VAL A 1 83 J 49.074 9.614 55.776 1.00 6.57 120 VAL A C 1
ATOM 591 O O . VAL A 1 83 J 48.755 10.469 54.936 1.00 7.06 120 VAL A O 1
ATOM 595 N N . THR A 1 84 K 49.760 8.518 55.456 1.00 6.24 120 THR A N 1
ATOM 596 C CA . THR A 1 84 K 50.147 8.240 54.073 1.00 6.19 120 THR A CA 1
ATOM 597 C C . THR A 1 84 K 49.093 7.383 53.384 1.00 5.97 120 THR A C 1
ATOM 598 O O . THR A 1 84 K 48.692 6.338 53.910 1.00 7.22 120 THR A O 1
ATOM 602 N N . VAL A 1 85 ? 48.637 7.857 52.225 1.00 5.03 121 VAL A N 1
ATOM 603 C CA . VAL A 1 85 ? 47.665 7.150 51.376 1.00 5.31 121 VAL A CA 1
ATOM 604 C C . VAL A 1 85 ? 48.424 6.130 50.527 1.00 5.34 121 VAL A C 1
ATOM 605 O O . VAL A 1 85 ? 49.367 6.488 49.815 1.00 5.88 121 VAL A O 1
ATOM 609 N N . THR A 1 86 ? 48.046 4.860 50.629 1.00 4.94 122 THR A N 1
ATOM 610 C CA . THR A 1 86 ? 48.744 3.813 49.868 1.00 5.11 122 THR A CA 1
ATOM 611 C C . THR A 1 86 ? 47.890 3.191 48.744 1.00 5.19 122 THR A C 1
ATOM 612 O O . THR A 1 86 ? 48.372 2.373 47.968 1.00 5.36 122 THR A O 1
ATOM 616 N N . GLY A 1 87 ? 46.619 3.567 48.670 1.00 4.71 123 GLY A N 1
ATOM 617 C CA . GLY A 1 87 ? 45.712 2.983 47.690 1.00 4.81 123 GLY A CA 1
ATOM 618 C C . GLY A 1 87 ? 44.293 3.468 47.932 1.00 4.74 123 GLY A C 1
ATOM 619 O O . GLY A 1 87 ? 44.069 4.350 48.778 1.00 4.70 123 GLY A O 1
ATOM 620 N N . SER A 1 88 ? 43.338 2.901 47.192 1.00 4.52 124 SER A N 1
ATOM 621 C CA . SER A 1 88 ? 41.926 3.258 47.333 1.00 4.67 124 SER A CA 1
ATOM 622 C C . SER A 1 88 ? 41.030 2.015 47.372 1.00 4.69 124 SER A C 1
ATOM 623 O O . SER A 1 88 ? 39.942 1.983 46.777 1.00 4.78 124 SER A O 1
ATOM 626 N N . GLN A 1 89 ? 41.485 1.006 48.109 1.00 5.76 125 GLN A N 1
ATOM 627 C CA . GLN A 1 89 ? 40.677 -0.189 48.346 1.00 6.34 125 GLN A CA 1
ATOM 628 C C . GLN A 1 89 ? 39.450 0.194 49.175 1.00 6.00 125 GLN A C 1
ATOM 629 O O . GLN A 1 89 ? 39.575 0.666 50.314 1.00 5.13 125 GLN A O 1
ATOM 635 N N . GLU A 1 90 ? 38.277 -0.028 48.586 1.00 5.38 129 GLU A N 1
ATOM 636 C CA . GLU A 1 90 ? 36.987 0.359 49.170 1.00 5.36 129 GLU A CA 1
ATOM 637 C C . GLU A 1 90 ? 36.703 -0.429 50.443 1.00 4.75 129 GLU A C 1
ATOM 638 O O . GLU A 1 90 ? 36.822 -1.645 50.473 1.00 4.97 129 GLU A O 1
ATOM 644 N N . ALA A 1 91 ? 36.355 0.293 51.499 1.00 3.93 130 ALA A N 1
ATOM 645 C CA . ALA A 1 91 ? 35.971 -0.313 52.759 1.00 3.68 130 ALA A CA 1
ATOM 646 C C . ALA A 1 91 ? 34.528 -0.794 52.689 1.00 4.25 130 ALA A C 1
ATOM 647 O O . ALA A 1 91 ? 33.721 -0.246 51.947 1.00 4.89 130 ALA A O 1
ATOM 649 N N . ALA A 1 92 ? 34.210 -1.812 53.482 1.00 3.94 131 ALA A N 1
ATOM 650 C CA . ALA A 1 92 ? 32.870 -2.355 53.567 1.00 4.53 131 ALA A CA 1
ATOM 651 C C . ALA A 1 92 ? 31.934 -1.490 54.397 1.00 4.35 131 ALA A C 1
ATOM 652 O O . ALA A 1 92 ? 32.367 -0.727 55.278 1.00 4.81 131 ALA A O 1
ATOM 654 N N . THR A 1 93 ? 30.641 -1.629 54.111 1.00 4.43 132 THR A N 1
ATOM 655 C CA . THR A 1 93 ? 29.619 -1.063 54.969 1.00 5.12 132 THR A CA 1
ATOM 656 C C . THR A 1 93 ? 29.845 -1.586 56.382 1.00 5.35 132 THR A C 1
ATOM 657 O O . THR A 1 93 ? 30.149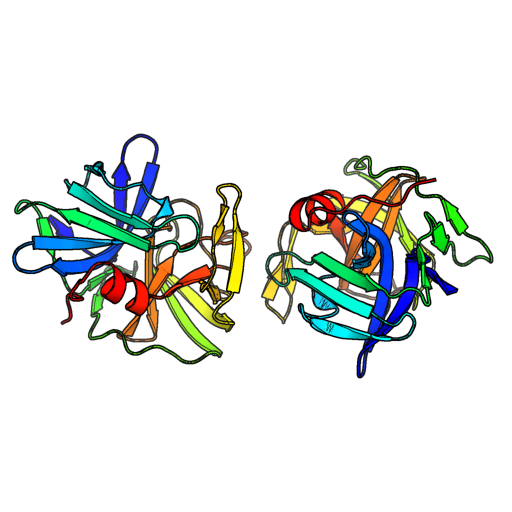 -2.774 56.588 1.00 4.88 132 THR A O 1
ATOM 661 N N . GLY A 1 94 ? 29.774 -0.677 57.346 1.00 4.76 133 GLY A N 1
ATOM 662 C CA . GLY A 1 94 ? 30.040 -0.999 58.738 1.00 5.09 133 GLY A CA 1
ATOM 663 C C . GLY A 1 94 ? 31.462 -0.686 59.191 1.00 5.09 133 GLY A C 1
ATOM 664 O O . GLY A 1 94 ? 31.754 -0.704 60.391 1.00 6.21 133 GLY A O 1
ATOM 665 N N . SER A 1 95 ? 32.366 -0.432 58.243 1.00 4.60 134 SER A N 1
ATOM 666 C CA . SER A 1 95 ? 33.760 -0.153 58.578 1.00 4.69 134 SER A CA 1
ATOM 667 C C . SER A 1 95 ? 33.914 1.195 59.285 1.00 4.63 134 SER A C 1
ATOM 668 O O . SER A 1 95 ? 33.141 2.124 59.028 1.00 4.60 134 SER A O 1
ATOM 671 N N . SER A 1 96 ? 34.927 1.319 60.131 1.00 4.66 135 SER A N 1
ATOM 672 C CA . SER A 1 96 ? 35.327 2.636 60.607 1.00 4.14 135 SER A CA 1
ATOM 673 C C . SER A 1 96 ? 35.880 3.442 59.441 1.00 4.74 135 SER A C 1
ATOM 674 O O . SER A 1 96 ? 36.391 2.889 58.449 1.00 5.02 135 SER A O 1
ATOM 679 N N . VAL A 1 97 ? 35.810 4.761 59.574 1.00 4.97 136 VAL A N 1
ATOM 680 C CA . VAL A 1 97 ? 36.351 5.645 58.570 1.00 5.14 136 VAL A CA 1
ATOM 681 C C . VAL A 1 97 ? 36.615 6.985 59.256 1.00 5.77 136 VAL A C 1
ATOM 682 O O . VAL A 1 97 ? 35.949 7.332 60.243 1.00 6.40 136 VAL A O 1
ATOM 686 N N . CYS A 1 98 ? 37.605 7.721 58.761 1.00 3.82 137 CYS A N 1
ATOM 687 C CA . CYS A 1 98 ? 37.876 9.065 59.267 1.00 4.58 137 CYS A CA 1
ATOM 688 C C . CYS A 1 98 ? 37.991 10.034 58.117 1.00 4.50 137 CYS A C 1
ATOM 689 O O . CYS A 1 98 ? 38.376 9.645 57.009 1.00 4.67 137 CYS A O 1
ATOM 692 N N . ARG A 1 99 ? 37.637 11.287 58.385 1.00 4.29 138 ARG A N 1
ATOM 693 C CA . ARG A 1 99 ? 37.784 12.379 57.429 1.00 4.22 138 ARG A CA 1
ATOM 694 C C . ARG A 1 99 ? 38.656 13.492 57.989 1.00 4.27 138 ARG A C 1
ATOM 695 O O . ARG A 1 99 ? 38.776 13.672 59.212 1.00 4.05 138 ARG A O 1
ATOM 703 N N . SER A 1 100 ? 39.283 14.216 57.067 1.00 4.65 139 SER A N 1
ATOM 704 C CA . SER A 1 100 ? 40.108 15.371 57.388 1.00 4.05 139 SER A CA 1
ATOM 705 C C . SER A 1 100 ? 39.593 16.604 56.671 1.00 3.59 139 SER A C 1
ATOM 706 O O . SER A 1 100 ? 39.275 16.546 55.501 1.00 3.61 139 SER A O 1
ATOM 709 N N . GLY A 1 101 ? 39.520 17.728 57.382 1.00 3.20 140 GLY A N 1
ATOM 710 C CA . GLY A 1 101 ? 39.102 18.980 56.744 1.00 3.01 140 GLY A CA 1
ATOM 711 C C . GLY A 1 101 ? 39.544 20.207 57.499 1.00 2.88 140 GLY A C 1
ATOM 712 O O . GLY A 1 101 ? 39.879 20.135 58.677 1.00 2.58 140 GLY A O 1
ATOM 713 N N . ALA A 1 102 ? 39.525 21.338 56.807 1.00 3.79 141 ALA A N 1
ATOM 714 C CA . ALA A 1 102 ? 40.147 22.569 57.312 1.00 4.42 141 ALA A CA 1
ATOM 715 C C . ALA A 1 102 ? 39.445 23.175 58.509 1.00 4.67 141 ALA A C 1
ATOM 716 O O . ALA A 1 102 ? 40.062 23.910 59.289 1.00 6.09 141 ALA A O 1
ATOM 718 N N . THR A 1 103 ? 38.156 22.887 58.652 1.00 3.91 142 THR A N 1
ATOM 719 C CA . THR A 1 103 ? 37.383 23.511 59.718 1.00 4.34 142 THR A CA 1
ATOM 720 C C . THR A 1 103 ? 37.384 22.695 61.014 1.00 4.04 142 THR A C 1
ATOM 721 O O . THR A 1 103 ? 37.578 23.247 62.105 1.00 5.53 142 THR A O 1
ATOM 725 N N . THR A 1 104 ? 37.171 21.383 60.892 1.00 4.61 143 THR A N 1
ATOM 726 C CA . THR A 1 104 ? 37.041 20.546 62.086 1.00 4.99 143 THR A CA 1
ATOM 727 C C . THR A 1 104 ? 38.186 19.557 62.323 1.00 5.48 143 THR A C 1
ATOM 728 O O . THR A 1 104 ? 38.126 18.779 63.274 1.00 5.74 143 THR A O 1
ATOM 732 N N . GLY A 1 105 ? 39.200 19.578 61.458 1.00 3.77 156 GLY A N 1
ATOM 733 C CA . GLY A 1 105 ? 40.328 18.664 61.590 1.00 4.32 156 GLY A CA 1
ATOM 734 C C . GLY A 1 105 ? 39.981 17.228 61.243 1.00 4.13 156 GLY A C 1
ATOM 735 O O . GLY A 1 105 ? 39.347 16.962 60.217 1.00 4.42 156 GLY A O 1
ATOM 736 N N . TRP A 1 106 ? 40.387 16.315 62.122 1.00 5.37 157 TRP A N 1
ATOM 737 C CA . TRP A 1 106 ? 40.213 14.866 61.956 1.00 5.47 157 TRP A CA 1
ATOM 738 C C . TRP A 1 106 ? 39.059 14.371 62.785 1.00 6.13 157 TRP A C 1
ATOM 739 O O . TRP A 1 106 ? 39.001 14.595 64.010 1.00 6.54 157 TRP A O 1
ATOM 750 N N . ARG A 1 107 ? 38.096 13.752 62.094 1.00 5.12 158 ARG A N 1
ATOM 751 C CA . ARG A 1 107 ? 36.885 13.241 62.740 1.00 5.55 158 ARG A CA 1
ATOM 752 C C . ARG A 1 107 ? 36.553 11.867 62.198 1.00 5.20 158 ARG A C 1
ATOM 753 O O . ARG A 1 107 ? 36.698 11.619 61.000 1.00 5.97 158 ARG A O 1
ATOM 761 N N . CYS A 1 108 ? 36.107 10.981 63.079 1.00 5.57 159 CYS A N 1
ATOM 762 C CA . CYS A 1 108 ? 35.844 9.609 62.674 1.00 5.21 159 CYS A CA 1
ATOM 763 C C . CYS A 1 108 ? 34.432 9.124 62.937 1.00 4.13 159 CYS A C 1
ATOM 764 O O . CYS A 1 108 ? 33.668 9.714 63.696 1.00 5.76 159 CYS A O 1
ATOM 767 N N . GLY A 1 109 ? 34.100 8.026 62.291 1.00 3.83 160 GLY A N 1
ATOM 768 C CA . GLY A 1 109 ? 32.793 7.450 62.437 1.00 4.27 160 GLY A CA 1
ATOM 769 C C . GLY A 1 109 ? 32.748 6.116 61.747 1.00 3.97 160 GLY A C 1
ATOM 770 O O . GLY A 1 109 ? 33.764 5.461 61.573 1.00 5.61 160 GLY A O 1
ATOM 771 N N . THR A 1 110 ? 31.535 5.711 61.371 1.00 4.40 161 THR A N 1
ATOM 772 C CA . THR A 1 110 ? 31.277 4.397 60.771 1.00 5.46 161 THR A CA 1
ATOM 773 C C . THR A 1 110 ? 30.551 4.609 59.443 1.00 4.74 161 THR A C 1
ATOM 774 O O . THR A 1 110 ? 29.680 5.490 59.339 1.00 4.44 161 THR A O 1
ATOM 780 N N . ILE A 1 111 ? 30.872 3.786 58.441 1.00 4.12 162 ILE A N 1
ATOM 781 C CA . ILE A 1 111 ? 30.168 3.783 57.165 1.00 4.78 162 ILE A CA 1
ATOM 782 C C . ILE A 1 111 ? 28.839 3.055 57.388 1.00 4.84 162 ILE A C 1
ATOM 783 O O . ILE A 1 111 ? 28.826 1.888 57.793 1.00 4.74 162 ILE A O 1
ATOM 788 N N . GLN A 1 112 ? 27.726 3.744 57.153 1.00 4.48 163 GLN A N 1
ATOM 789 C CA . GLN A 1 112 ? 26.411 3.180 57.451 1.00 5.11 163 GLN A CA 1
ATOM 790 C C . GLN A 1 112 ? 25.683 2.605 56.255 1.00 5.82 163 GLN A C 1
ATOM 791 O O . GLN A 1 112 ? 25.025 1.562 56.358 1.00 6.86 163 GLN A O 1
ATOM 797 N N . SER A 1 113 ? 25.746 3.314 55.139 1.00 5.24 164 SER A N 1
ATOM 798 C CA . SER A 1 113 ? 24.979 2.934 53.956 1.00 5.62 164 SER A CA 1
ATOM 799 C C . SER A 1 113 ? 25.545 3.575 52.708 1.00 5.24 164 SER A C 1
ATOM 800 O O . SER A 1 113 ? 25.877 4.751 52.712 1.00 6.48 164 SER A O 1
ATOM 804 N N . LYS A 1 114 ? 25.630 2.797 51.632 1.00 4.09 165 LYS A N 1
ATOM 805 C CA . LYS A 1 114 ? 26.191 3.260 50.377 1.00 3.86 165 LYS A CA 1
ATOM 806 C C . LYS A 1 114 ? 25.092 3.550 49.361 1.00 4.41 165 LYS A C 1
ATOM 807 O O . LYS A 1 114 ? 23.927 3.186 49.535 1.00 5.06 165 LYS A O 1
ATOM 813 N N . ASN A 1 115 ? 25.484 4.210 48.288 1.00 3.52 166 ASN A N 1
ATOM 814 C CA . ASN A 1 115 ? 24.572 4.492 47.175 1.00 4.24 166 ASN A CA 1
ATOM 815 C C . ASN A 1 115 ? 23.316 5.258 47.601 1.00 4.28 166 ASN A C 1
ATOM 816 O O . ASN A 1 115 ? 22.191 4.938 47.170 1.00 5.02 166 ASN A O 1
ATOM 821 N N . GLN A 1 116 ? 23.518 6.277 48.434 1.00 4.12 167 GLN A N 1
ATOM 822 C CA . GLN A 1 116 ? 22.436 7.080 48.970 1.00 4.70 167 GLN A CA 1
ATOM 823 C C . GLN A 1 116 ? 22.216 8.336 48.156 1.00 4.23 167 GLN A C 1
ATOM 824 O O . GLN A 1 116 ? 23.179 8.910 47.624 1.00 4.62 167 GLN A O 1
ATOM 830 N N . THR A 1 117 ? 20.947 8.745 48.087 1.00 4.94 168 THR A N 1
ATOM 831 C CA . THR A 1 117 ? 20.530 9.931 47.349 1.00 4.41 168 THR A CA 1
ATOM 832 C C . THR A 1 117 ? 20.189 11.026 48.330 1.00 4.79 168 THR A C 1
ATOM 833 O O . THR A 1 117 ? 19.463 10.775 49.299 1.00 5.06 168 THR A O 1
ATOM 837 N N . VAL A 1 118 ? 20.759 12.220 48.124 1.00 5.16 169 VAL A N 1
ATOM 838 C CA . VAL A 1 118 ? 20.454 13.377 48.968 1.00 6.69 169 VAL A CA 1
ATOM 839 C C . VAL A 1 118 ? 19.943 14.522 48.089 1.00 5.85 169 VAL A C 1
ATOM 840 O O . VAL A 1 118 ? 20.562 14.840 47.067 1.00 5.53 169 VAL A O 1
ATOM 844 N N . ARG A 1 119 ? 18.801 15.100 48.469 1.00 7.28 170 ARG A N 1
ATOM 845 C CA . ARG A 1 119 ? 18.187 16.201 47.718 1.00 8.53 170 ARG A CA 1
ATOM 846 C C . ARG A 1 119 ? 18.732 17.542 48.239 1.00 8.74 170 ARG A C 1
ATOM 847 O O . ARG A 1 119 ? 18.028 18.246 48.963 1.00 10.25 170 ARG A O 1
ATOM 855 N N . TYR A 1 120 ? 19.982 17.878 47.879 1.00 8.45 171 TYR A N 1
ATOM 856 C CA . TYR A 1 120 ? 20.566 19.185 48.194 1.00 8.73 171 TYR A CA 1
ATOM 857 C C . TYR A 1 120 ? 19.796 20.337 47.509 1.00 9.25 171 TYR A C 1
ATOM 858 O O . TYR A 1 120 ? 19.154 20.154 46.466 1.00 8.07 171 TYR A O 1
ATOM 867 N N . ALA A 1 121 ? 19.896 21.537 48.080 1.00 10.34 173 ALA A N 1
ATOM 868 C CA . ALA A 1 121 ? 19.261 22.729 47.507 1.00 10.77 173 ALA A CA 1
ATOM 869 C C . ALA A 1 121 ? 19.665 23.023 46.050 1.00 10.93 173 ALA A C 1
ATOM 870 O O . ALA A 1 121 ? 18.863 23.545 45.294 1.00 11.50 173 ALA A O 1
ATOM 872 N N . GLU A 1 122 ? 20.896 22.669 45.665 1.00 11.23 174 GLU A N 1
ATOM 873 C CA . GLU A 1 122 ? 21.394 22.886 44.287 1.00 11.09 174 GLU A CA 1
ATOM 874 C C . GLU A 1 122 ? 20.956 21.787 43.321 1.00 10.54 174 GLU A C 1
ATOM 875 O O . GLU A 1 122 ? 21.082 21.918 42.097 1.00 11.15 174 GLU A O 1
ATOM 881 N N . GLY A 1 123 ? 20.443 20.703 43.885 1.00 9.71 175 GLY A N 1
ATOM 882 C CA . GLY A 1 123 ? 19.978 19.587 43.104 1.00 8.52 175 GLY A CA 1
ATOM 883 C C . GLY A 1 123 ? 20.349 18.291 43.787 1.00 6.69 175 GLY A C 1
ATOM 884 O O . GLY A 1 123 ? 21.150 18.259 44.722 1.00 7.19 175 GLY A O 1
ATOM 885 N N . THR A 1 124 ? 19.763 17.227 43.277 1.00 6.07 176 THR A N 1
ATOM 886 C CA . THR A 1 124 ? 19.854 15.908 43.864 1.00 4.96 176 THR A CA 1
ATOM 887 C C . THR A 1 124 ? 21.195 15.266 43.491 1.00 4.72 176 THR A C 1
ATOM 888 O O . THR A 1 124 ? 21.667 15.361 42.340 1.00 3.71 176 THR A O 1
ATOM 892 N N . VAL A 1 125 ? 21.802 14.635 44.480 1.00 3.96 177 VAL A N 1
ATOM 893 C CA . VAL A 1 125 ? 23.050 13.905 44.271 1.00 4.67 177 VAL A CA 1
ATOM 894 C C . VAL A 1 125 ? 22.840 12.449 44.678 1.00 5.11 177 VAL A C 1
ATOM 895 O O . VAL A 1 125 ? 22.264 12.166 45.737 1.00 4.53 177 VAL A O 1
ATOM 899 N N . THR A 1 126 ? 23.305 11.532 43.829 1.00 4.36 178 THR A N 1
ATOM 900 C CA . THR A 1 126 ? 23.146 10.086 44.062 1.00 4.33 178 THR A CA 1
ATOM 901 C C . THR A 1 126 ? 24.510 9.437 44.334 1.00 3.86 178 THR A C 1
ATOM 902 O O . THR A 1 126 ? 25.554 10.078 44.166 1.00 4.16 178 THR A O 1
ATOM 906 N N . GLY A 1 127 ? 24.496 8.160 44.734 1.00 3.53 179 GLY A N 1
ATOM 907 C CA . GLY A 1 127 ? 25.745 7.400 44.867 1.00 3.84 179 GLY A CA 1
ATOM 908 C C . GLY A 1 127 ? 26.601 7.715 46.089 1.00 3.46 179 GLY A C 1
ATOM 909 O O . GLY A 1 127 ? 27.757 7.322 46.144 1.00 4.03 179 GLY A O 1
ATOM 910 N N . LEU A 1 128 ? 26.041 8.428 47.067 1.00 3.17 180 LEU A N 1
ATOM 911 C CA . LEU A 1 128 ? 26.808 8.864 48.233 1.00 4.01 180 LEU A CA 1
ATOM 912 C C . LEU A 1 128 ? 26.853 7.819 49.331 1.00 3.69 180 LEU A C 1
ATOM 913 O O . LEU A 1 128 ? 25.947 7.017 49.502 1.00 4.31 180 LEU A O 1
ATOM 918 N N . THR A 1 129 ? 27.915 7.880 50.123 1.00 3.13 181 THR A N 1
ATOM 919 C CA . THR A 1 129 ? 28.038 7.006 51.281 1.00 3.22 181 THR A CA 1
ATOM 920 C C . THR A 1 129 ? 27.776 7.797 52.551 1.00 3.61 181 THR A C 1
ATOM 921 O O . THR A 1 129 ? 28.438 8.804 52.782 1.00 3.56 181 THR A O 1
ATOM 925 N N . ARG A 1 130 ? 26.796 7.348 53.332 1.00 3.48 182 ARG A N 1
ATOM 926 C CA . ARG A 1 130 ? 26.423 7.976 54.600 1.00 3.03 182 ARG A CA 1
ATOM 927 C C . ARG A 1 130 ? 27.304 7.434 55.721 1.00 3.67 182 ARG A C 1
ATOM 928 O O . ARG A 1 130 ? 27.540 6.215 55.804 1.00 3.40 182 ARG A O 1
ATOM 936 N N . THR A 1 131 ? 27.800 8.331 56.569 1.00 3.24 183 THR A N 1
ATOM 937 C CA . THR A 1 131 ? 28.570 7.942 57.748 1.00 3.33 183 THR A CA 1
ATOM 938 C C . THR A 1 131 ? 28.082 8.675 58.988 1.00 3.16 183 THR A C 1
ATOM 939 O O . THR A 1 131 ? 27.393 9.688 58.897 1.00 3.48 183 THR A O 1
ATOM 943 N N . THR A 1 132 ? 28.516 8.186 60.144 1.00 3.33 184 THR A N 1
ATOM 944 C CA . THR A 1 132 ? 28.226 8.842 61.399 1.00 3.95 184 THR A CA 1
ATOM 945 C C . THR A 1 132 ? 29.244 9.908 61.814 1.00 4.64 184 THR A C 1
ATOM 946 O O . THR A 1 132 ? 29.092 10.466 62.899 1.00 4.81 184 THR A O 1
ATOM 950 N N . ALA A 1 133 ? 30.272 10.186 60.993 1.00 4.66 185 ALA A N 1
ATOM 951 C CA . ALA A 1 133 ? 31.203 11.266 61.295 1.00 5.27 185 ALA A CA 1
ATOM 952 C C . ALA A 1 133 ? 30.564 12.633 61.111 1.00 5.51 185 ALA A C 1
ATOM 953 O O . ALA A 1 133 ? 29.640 12.767 60.312 1.00 5.44 185 ALA A O 1
ATOM 955 N N A CYS A 1 134 ? 31.045 13.635 61.849 0.90 5.20 189 CYS A N 1
ATOM 956 N N B CYS A 1 134 ? 31.062 13.631 61.839 0.10 5.38 189 CYS A N 1
ATOM 957 C CA A CYS A 1 134 ? 30.531 15.001 61.711 0.90 5.83 189 CYS A CA 1
ATOM 958 C CA B CYS A 1 134 ? 30.571 15.007 61.737 0.10 5.43 189 CYS A CA 1
ATOM 959 C C A CYS A 1 134 ? 31.407 15.820 60.763 0.90 5.41 189 CYS A C 1
ATOM 960 C C B CYS A 1 134 ? 31.428 15.836 60.781 0.10 5.26 189 CYS A C 1
ATOM 961 O O A CYS A 1 134 ? 32.555 15.459 60.502 0.90 5.66 189 CYS A O 1
ATOM 962 O O B CYS A 1 134 ? 32.581 15.486 60.515 0.10 5.23 189 CYS A O 1
ATOM 967 N N . ALA A 1 135 ? 30.866 16.935 60.275 1.00 4.88 190 ALA A N 1
ATOM 968 C CA . ALA A 1 135 ? 31.619 17.869 59.442 1.00 5.30 190 ALA A CA 1
ATOM 969 C C . ALA A 1 135 ? 30.970 19.230 59.551 1.00 4.76 190 ALA A C 1
ATOM 970 O O . ALA A 1 135 ? 29.803 19.340 59.959 1.00 5.99 190 ALA A O 1
ATOM 972 N N . GLU A 1 136 ? 31.706 20.253 59.124 1.00 4.34 191 GLU A N 1
ATOM 973 C CA . GLU A 1 136 ? 31.193 21.621 59.078 1.00 4.04 191 GLU A CA 1
ATOM 974 C C . GLU A 1 136 ? 31.648 22.318 57.800 1.00 4.04 191 GLU A C 1
ATOM 975 O O . GLU A 1 136 ? 32.564 21.847 57.105 1.00 3.81 191 GLU A O 1
ATOM 981 N N . GLY A 1 137 ? 31.049 23.474 57.515 1.00 3.93 192 GLY A N 1
ATOM 982 C CA . GLY A 1 137 ? 31.387 24.197 56.305 1.00 4.81 192 GLY A CA 1
ATOM 983 C C . GLY A 1 137 ? 32.891 24.450 56.296 1.00 3.39 192 GLY A C 1
ATOM 984 O O . GLY A 1 137 ? 33.484 24.767 57.336 1.00 4.36 192 GLY A O 1
ATOM 985 N N . GLY A 1 138 ? 33.511 24.304 55.125 1.00 3.60 193 GLY A N 1
ATOM 986 C CA . GLY A 1 138 ? 34.960 24.423 54.960 1.00 3.58 193 GLY A CA 1
ATOM 987 C C . GLY A 1 138 ? 35.600 23.051 54.849 1.00 3.56 193 GLY A C 1
ATOM 988 O O . GLY A 1 138 ? 36.703 22.933 54.288 1.00 3.61 193 GLY A O 1
ATOM 989 N N . ASP A 1 139 ? 34.931 22.025 55.400 1.00 4.26 194 ASP A N 1
ATOM 990 C CA . ASP A 1 139 ? 35.468 20.657 55.367 1.00 4.02 194 ASP A CA 1
ATOM 991 C C . ASP A 1 139 ? 35.209 19.978 54.023 1.00 3.73 194 ASP A C 1
ATOM 992 O O . ASP A 1 139 ? 35.725 18.896 53.769 1.00 3.56 194 ASP A O 1
ATOM 997 N N . SER A 1 140 ? 34.346 20.565 53.194 1.00 4.71 195 SER A N 1
ATOM 998 C CA . SER A 1 140 ? 33.892 19.894 51.977 1.00 5.15 195 SER A CA 1
ATOM 999 C C . SER A 1 140 ? 35.051 19.674 51.015 1.00 4.24 195 SER A C 1
ATOM 1000 O O . SER A 1 140 ? 35.915 20.523 50.893 1.00 3.97 195 SER A O 1
ATOM 1003 N N . GLY A 1 141 ? 35.056 18.514 50.366 1.00 3.98 196 GLY A N 1
ATOM 1004 C CA . GLY A 1 141 ? 36.114 18.138 49.472 1.00 4.55 196 GLY A CA 1
ATOM 1005 C C . GLY A 1 141 ? 37.189 17.286 50.123 1.00 3.52 196 GLY A C 1
ATOM 1006 O O . GLY A 1 141 ? 37.955 16.618 49.418 1.00 4.01 196 GLY A O 1
ATOM 1007 N N . GLY A 1 142 ? 37.239 17.308 51.456 1.00 2.83 197 GLY A N 1
ATOM 1008 C CA . GLY A 1 142 ? 38.322 16.676 52.193 1.00 4.36 197 GLY A CA 1
ATOM 1009 C C . GLY A 1 142 ? 38.275 15.163 52.124 1.00 3.82 197 GLY A C 1
ATOM 1010 O O . GLY A 1 142 ? 37.237 14.571 51.853 1.00 3.98 197 GLY A O 1
ATOM 1011 N N . PRO A 1 143 ? 39.404 14.519 52.403 1.00 3.72 198 PRO A N 1
ATOM 1012 C CA . PRO A 1 143 ? 39.548 13.083 52.203 1.00 3.28 198 PRO A CA 1
ATOM 1013 C C . PRO A 1 143 ? 38.957 12.235 53.319 1.00 3.38 198 PRO A C 1
ATOM 1014 O O . PRO A 1 143 ? 38.925 12.660 54.491 1.00 3.85 198 PRO A O 1
ATOM 1018 N N . TRP A 1 144 ? 38.591 11.013 52.949 1.00 3.70 199 TRP A N 1
ATOM 1019 C CA . TRP A 1 144 ? 38.136 9.971 53.870 1.00 3.33 199 TRP A CA 1
ATOM 1020 C C . TRP A 1 144 ? 39.082 8.804 53.728 1.00 3.52 199 TRP A C 1
ATOM 1021 O O . TRP A 1 144 ? 39.411 8.409 52.598 1.00 3.60 199 TRP A O 1
ATOM 1032 N N . LEU A 1 145 ? 39.512 8.272 54.865 1.00 3.75 200 LEU A N 1
ATOM 1033 C CA . LEU A 1 145 ? 40.440 7.144 54.935 1.00 4.02 200 LEU A CA 1
ATOM 1034 C C . LEU A 1 145 ? 39.919 6.056 55.851 1.00 3.88 200 LEU A C 1
ATOM 1035 O O . LEU A 1 145 ? 39.358 6.330 56.936 1.00 4.49 200 LEU A O 1
ATOM 1040 N N . THR A 1 146 ? 40.073 4.823 55.400 1.00 3.79 201 THR A N 1
ATOM 1041 C CA . THR A 1 146 ? 39.993 3.687 56.302 1.00 4.50 201 THR A CA 1
ATOM 1042 C C . THR A 1 146 ? 41.403 3.128 56.322 1.00 4.05 201 THR A C 1
ATOM 1043 O O . THR A 1 146 ? 41.869 2.551 55.328 1.00 4.43 201 THR A O 1
ATOM 1047 N N . GLY A 1 147 A 42.093 3.317 57.446 1.00 4.85 201 GLY A N 1
ATOM 1048 C CA . GLY A 1 147 A 43.539 3.038 57.509 1.00 4.35 201 GLY A CA 1
ATOM 1049 C C . GLY A 1 147 A 44.274 3.891 56.489 1.00 4.49 201 GLY A C 1
ATOM 1050 O O . GLY A 1 147 A 44.112 5.113 56.466 1.00 5.16 201 GLY A O 1
ATOM 1051 N N . SER A 1 148 ? 45.054 3.249 55.618 1.00 5.03 207 SER A N 1
ATOM 1052 C CA . SER A 1 148 ? 45.771 3.968 54.555 1.00 5.07 207 SER A CA 1
ATOM 1053 C C . SER A 1 148 ? 45.036 3.971 53.194 1.00 4.90 207 SER A C 1
ATOM 1054 O O . SER A 1 148 ? 45.591 4.381 52.160 1.00 5.28 207 SER A O 1
ATOM 1057 N N . GLN A 1 149 ? 43.777 3.539 53.197 1.00 3.94 208 GLN A N 1
ATOM 1058 C CA . GLN A 1 149 ? 43.007 3.408 51.959 1.00 3.99 208 GLN A CA 1
ATOM 1059 C C . GLN A 1 149 ? 42.004 4.547 51.761 1.00 3.60 208 GLN A C 1
ATOM 1060 O O . GLN A 1 149 ? 41.083 4.743 52.576 1.00 3.15 208 GLN A O 1
ATOM 1066 N N . ALA A 1 150 ? 42.197 5.303 50.675 1.00 3.88 209 ALA A N 1
ATOM 1067 C CA . ALA A 1 150 ? 41.313 6.404 50.292 1.00 3.45 209 ALA A CA 1
ATOM 1068 C C . ALA A 1 150 ? 39.904 5.880 50.035 1.00 3.38 209 ALA A C 1
ATOM 1069 O O . ALA A 1 150 ? 39.730 4.868 49.345 1.00 3.58 209 ALA A O 1
ATOM 1071 N N . GLN A 1 151 ? 38.906 6.571 50.586 1.00 2.59 210 GLN A N 1
ATOM 1072 C CA . GLN A 1 151 ? 37.486 6.199 50.463 1.00 3.55 210 GLN A CA 1
ATOM 1073 C C . GLN A 1 151 ? 36.642 7.172 49.662 1.00 3.56 210 GLN A C 1
ATOM 1074 O O . GLN A 1 151 ? 35.730 6.726 48.960 1.00 3.47 210 GLN A O 1
ATOM 1080 N N . GLY A 1 152 ? 36.900 8.481 49.800 1.00 2.25 211 GLY A N 1
ATOM 1081 C CA . GLY A 1 152 ? 35.999 9.464 49.221 1.00 3.81 211 GLY A CA 1
ATOM 1082 C C . GLY A 1 152 ? 36.383 10.865 49.596 1.00 3.44 211 GLY A C 1
ATOM 1083 O O . GLY A 1 152 ? 37.399 11.069 50.265 1.00 4.04 211 GLY A O 1
ATOM 1084 N N . VAL A 1 153 ? 35.558 11.801 49.143 1.00 3.50 212 VAL A N 1
ATOM 1085 C CA . VAL A 1 153 ? 35.698 13.200 49.474 1.00 3.51 212 VAL A CA 1
ATOM 1086 C C . VAL A 1 153 ? 34.387 13.716 50.065 1.00 3.83 212 VAL A C 1
ATOM 1087 O O . VAL A 1 153 ? 33.301 13.289 49.663 1.00 4.24 212 VAL A O 1
ATOM 1091 N N . THR A 1 154 ? 34.489 14.654 51.004 1.00 3.60 213 THR A N 1
ATOM 1092 C CA . THR A 1 154 ? 33.304 15.113 51.717 1.00 3.90 213 THR A CA 1
ATOM 1093 C C . THR A 1 154 ? 32.341 15.868 50.800 1.00 4.05 213 THR A C 1
ATOM 1094 O O . THR A 1 154 ? 32.709 16.863 50.149 1.00 4.42 213 THR A O 1
ATOM 1098 N N . SER A 1 155 ? 31.089 15.406 50.782 1.00 4.47 214 SER A N 1
ATOM 1099 C CA . SER A 1 155 ? 30.049 16.017 49.950 1.00 4.66 214 SER A CA 1
ATOM 1100 C C . SER A 1 155 ? 29.070 16.897 50.714 1.00 5.05 214 SER A C 1
ATOM 1101 O O . SER A 1 155 ? 28.660 17.943 50.201 1.00 5.97 214 SER A O 1
ATOM 1104 N N . GLY A 1 156 ? 28.672 16.485 51.915 1.00 4.44 215 GLY A N 1
ATOM 1105 C CA . GLY A 1 156 ? 27.564 17.167 52.567 1.00 6.25 215 GLY A CA 1
ATOM 1106 C C . GLY A 1 156 ? 27.178 16.513 53.859 1.00 6.84 215 GLY A C 1
ATOM 1107 O O . GLY A 1 156 ? 27.824 15.568 54.300 1.00 8.28 215 GLY A O 1
ATOM 1108 N N . GLY A 1 157 ? 26.131 17.025 54.488 1.00 7.48 216 GLY A N 1
ATOM 1109 C CA . GLY A 1 157 ? 25.652 16.358 55.685 1.00 8.58 216 GLY A CA 1
ATOM 1110 C C . GLY A 1 157 ? 24.850 17.324 56.499 1.00 7.97 216 GLY A C 1
ATOM 1111 O O . GLY A 1 157 ? 24.456 18.383 56.008 1.00 8.01 216 GLY A O 1
ATOM 1112 N N . THR A 1 158 ? 24.592 16.963 57.749 1.00 7.68 217 THR A N 1
ATOM 1113 C CA . THR A 1 158 ? 23.782 17.817 58.621 1.00 8.43 217 THR A CA 1
ATOM 1114 C C . THR A 1 158 ? 24.397 17.857 60.002 1.00 8.51 217 THR A C 1
ATOM 1115 O O . THR A 1 158 ? 25.073 16.910 60.392 1.00 9.13 217 THR A O 1
ATOM 1119 N N . GLY A 1 159 ? 24.174 18.944 60.729 1.00 8.20 218 GLY A N 1
ATOM 1120 C CA . GLY A 1 159 ? 24.678 19.065 62.083 1.00 8.62 218 GLY A CA 1
ATOM 1121 C C . GLY A 1 159 ? 26.043 19.714 62.096 1.00 8.46 218 GLY A C 1
ATOM 1122 O O . GLY A 1 159 ? 26.381 20.509 61.211 1.00 9.98 218 GLY A O 1
ATOM 1123 N N . ASP A 1 160 ? 26.835 19.399 63.112 1.00 7.50 219 ASP A N 1
ATOM 1124 C CA . ASP A 1 160 ? 28.167 19.992 63.236 1.00 7.64 219 ASP A CA 1
ATOM 1125 C C . ASP A 1 160 ? 29.001 19.098 64.114 1.00 6.68 219 ASP A C 1
ATOM 1126 O O . ASP A 1 160 ? 28.516 18.040 64.556 1.00 6.62 219 ASP A O 1
ATOM 1131 N N . CYS A 1 161 A 30.240 19.513 64.394 1.00 7.01 219 CYS A N 1
ATOM 1132 C CA . CYS A 1 161 A 31.097 18.717 65.262 1.00 7.86 219 CYS A CA 1
ATOM 1133 C C . CYS A 1 161 A 31.023 19.042 66.745 1.00 8.98 219 CYS A C 1
ATOM 1134 O O . CYS A 1 161 A 31.674 18.383 67.555 1.00 10.51 219 CYS A O 1
ATOM 1137 N N . ARG A 1 162 ? 30.253 20.057 67.106 1.00 9.18 220 ARG A N 1
ATOM 1138 C CA . ARG A 1 162 ? 30.064 20.335 68.517 1.00 10.46 220 ARG A CA 1
ATOM 1139 C C . ARG A 1 162 ? 29.040 19.365 69.103 1.00 10.22 220 ARG A C 1
ATOM 1140 O O . ARG A 1 162 ? 29.271 18.744 70.139 1.00 10.91 220 ARG A O 1
ATOM 1148 N N . SER A 1 163 ? 27.907 19.234 68.422 1.00 9.70 222 SER A N 1
ATOM 1149 C CA . SER A 1 163 ? 26.823 18.398 68.922 1.00 9.38 222 SER A CA 1
ATOM 1150 C C . SER A 1 163 ? 26.661 17.106 68.112 1.00 8.70 222 SER A C 1
ATOM 1151 O O . SER A 1 163 ? 25.966 16.174 68.535 1.00 9.03 222 SER A O 1
ATOM 1154 N N . GLY A 1 164 ? 27.342 17.021 66.973 1.00 7.06 223 GLY A N 1
ATOM 1155 C CA . GLY A 1 164 ? 27.244 15.827 66.142 1.00 6.63 223 GLY A CA 1
ATOM 1156 C C . GLY A 1 164 ? 26.363 16.004 64.916 1.00 5.20 223 GLY A C 1
ATOM 1157 O O . GLY A 1 164 ? 25.662 16.996 64.759 1.00 5.28 223 GLY A O 1
ATOM 1158 N N . GLY A 1 165 ? 26.419 14.998 64.062 1.00 5.12 224 GLY A N 1
ATOM 1159 C CA . GLY A 1 165 ? 25.644 14.990 62.839 1.00 5.95 224 GLY A CA 1
ATOM 1160 C C . GLY A 1 165 ? 25.898 13.740 62.031 1.00 6.36 224 GLY A C 1
ATOM 1161 O O . GLY A 1 165 ? 26.353 12.707 62.561 1.00 7.71 224 GLY A O 1
ATOM 1162 N N . ILE A 1 166 ? 25.557 13.824 60.751 1.00 5.84 225 ILE A N 1
ATOM 1163 C CA . ILE A 1 166 ? 25.885 12.774 59.809 1.00 6.96 225 ILE A CA 1
ATOM 1164 C C . ILE A 1 166 ? 26.544 13.442 58.618 1.00 6.18 225 ILE A C 1
ATOM 1165 O O . ILE A 1 166 ? 26.365 14.647 58.376 1.00 7.06 225 ILE A O 1
ATOM 1170 N N . THR A 1 167 ? 27.313 12.668 57.867 1.00 5.17 226 THR A N 1
ATOM 1171 C CA . THR A 1 167 ? 28.053 13.229 56.746 1.00 5.96 226 THR A CA 1
ATOM 1172 C C . THR A 1 167 ? 28.080 12.235 55.635 1.00 6.38 226 THR A C 1
ATOM 1173 O O . THR A 1 167 ? 28.274 11.047 55.872 1.00 10.11 226 THR A O 1
ATOM 1179 N N . PHE A 1 168 ? 27.979 12.757 54.429 1.00 4.42 227 PHE A N 1
ATOM 1180 C CA . PHE A 1 168 ? 27.999 11.990 53.192 1.00 3.03 227 PHE A CA 1
ATOM 1181 C C . PHE A 1 168 ? 29.318 12.229 52.459 1.00 3.21 227 PHE A C 1
ATOM 1182 O O . PHE A 1 168 ? 29.771 13.372 52.351 1.00 4.20 227 PHE A O 1
ATOM 1190 N N . PHE A 1 169 ? 29.881 11.165 51.901 1.00 3.38 228 PHE A N 1
ATOM 1191 C CA . PHE A 1 169 ? 31.009 11.290 50.993 1.00 3.79 228 PHE A CA 1
ATOM 1192 C C . PHE A 1 169 ? 30.742 10.766 49.581 1.00 4.92 228 PHE A C 1
ATOM 1193 O O . PHE A 1 169 ? 29.988 9.819 49.398 1.00 4.30 228 PHE A O 1
ATOM 1201 N N . GLN A 1 170 ? 31.397 11.420 48.621 1.00 4.04 229 GLN A N 1
ATOM 1202 C CA . GLN A 1 170 ? 31.455 10.963 47.236 1.00 3.52 229 GLN A CA 1
ATOM 1203 C C . GLN A 1 170 ? 32.595 9.949 47.184 1.00 4.35 229 GLN A C 1
ATOM 1204 O O . GLN A 1 170 ? 33.731 10.308 47.433 1.00 3.75 229 GLN A O 1
ATOM 1210 N N . PRO A 1 171 ? 32.302 8.671 46.893 1.00 3.63 230 PRO A N 1
ATOM 1211 C CA . PRO A 1 171 ? 33.357 7.660 46.783 1.00 4.74 230 PRO A CA 1
ATOM 1212 C C . PRO A 1 171 ? 34.455 8.063 45.785 1.00 4.37 230 PRO A C 1
ATOM 1213 O O . PRO A 1 171 ? 34.183 8.712 44.753 1.00 4.41 230 PRO A O 1
ATOM 1217 N N . ILE A 1 172 ? 35.691 7.726 46.134 1.00 4.21 231 ILE A N 1
ATOM 1218 C CA . ILE A 1 172 ? 36.841 8.211 45.373 1.00 4.41 231 ILE A CA 1
ATOM 1219 C C . ILE A 1 172 ? 37.047 7.502 44.049 1.00 4.58 231 ILE A C 1
ATOM 1220 O O . ILE A 1 172 ? 37.400 8.139 43.055 1.00 5.08 231 ILE A O 1
ATOM 1225 N N . ASN A 1 173 ? 36.798 6.200 44.009 1.00 5.13 232 ASN A N 1
ATOM 1226 C CA . ASN A 1 173 ? 37.068 5.468 42.792 1.00 5.12 232 ASN A CA 1
ATOM 1227 C C . ASN A 1 173 ? 36.246 5.916 41.570 1.00 5.11 232 ASN A C 1
ATOM 1228 O O . ASN A 1 173 ? 36.813 6.016 40.478 1.00 5.51 232 ASN A O 1
ATOM 1233 N N . PRO A 1 174 ? 34.926 6.171 41.736 1.00 5.43 233 PRO A N 1
ATOM 1234 C CA . PRO A 1 174 ? 34.177 6.757 40.624 1.00 5.31 233 PRO A CA 1
ATOM 1235 C C . PRO A 1 174 ? 34.726 8.106 40.153 1.00 5.65 233 PRO A C 1
ATOM 1236 O O . PRO A 1 174 ? 34.645 8.412 38.970 1.00 6.07 233 PRO A O 1
ATOM 1240 N N . LEU A 1 175 ? 35.261 8.903 41.077 1.00 4.68 234 LEU A N 1
ATOM 1241 C CA . LEU A 1 175 ? 35.808 10.215 40.758 1.00 4.95 234 LEU A CA 1
ATOM 1242 C C . LEU A 1 175 ? 37.081 10.035 39.905 1.00 5.01 234 LEU A C 1
ATOM 1243 O O . LEU A 1 175 ? 37.240 10.661 38.852 1.00 5.59 234 LEU A O 1
ATOM 1248 N N . LEU A 1 176 ? 37.960 9.137 40.331 1.00 5.05 235 LEU A N 1
ATOM 1249 C CA . LEU A 1 176 ? 39.213 8.922 39.607 1.00 5.05 235 LEU A CA 1
ATOM 1250 C C . LEU A 1 176 ? 38.901 8.387 38.212 1.00 4.41 235 LEU A C 1
ATOM 1251 O O . LEU A 1 176 ? 39.507 8.793 37.215 1.00 3.60 235 LEU A O 1
ATOM 1256 N N . SER A 1 177 ? 37.929 7.483 38.144 1.00 4.06 236 SER A N 1
ATOM 1257 C CA . SER A 1 177 ? 37.530 6.897 36.859 1.00 4.60 236 SER A CA 1
ATOM 1258 C C . SER A 1 177 ? 36.923 7.937 35.905 1.00 4.43 236 SER A C 1
ATOM 1259 O O . SER A 1 177 ? 37.307 8.011 34.737 1.00 5.57 236 SER A O 1
ATOM 1263 N N . TYR A 1 178 ? 35.978 8.734 36.404 1.00 4.26 237 TYR A N 1
ATOM 1264 C CA . TYR A 1 178 ? 35.267 9.679 35.534 1.00 4.46 237 TYR A CA 1
ATOM 1265 C C . TYR A 1 178 ? 36.223 10.665 34.886 1.00 4.02 237 TYR A C 1
ATOM 1266 O O . TYR A 1 178 ? 36.096 10.989 33.713 1.00 4.30 237 TYR A O 1
ATOM 1275 N N . PHE A 1 179 ? 37.147 11.172 35.700 1.00 4.88 238 PHE A N 1
ATOM 1276 C CA . PHE A 1 179 ? 38.074 12.209 35.244 1.00 4.47 238 PHE A CA 1
ATOM 1277 C C . PHE A 1 179 ? 39.397 11.676 34.694 1.00 4.81 238 PHE A C 1
ATOM 1278 O O . PHE A 1 179 ? 40.257 12.460 34.284 1.00 5.99 238 PHE A O 1
ATOM 1286 N N . GLY A 1 180 ? 39.545 10.350 34.665 1.00 4.57 239 GLY A N 1
ATOM 1287 C CA . GLY A 1 180 ? 40.768 9.715 34.172 1.00 4.82 239 GLY A CA 1
ATOM 1288 C C . GLY A 1 180 ? 42.008 10.107 34.968 1.00 4.84 239 GLY A C 1
ATOM 1289 O O . GLY A 1 180 ? 43.021 10.512 34.383 1.00 5.59 239 GLY A O 1
ATOM 1290 N N . LEU A 1 181 ? 41.912 9.996 36.300 1.00 4.39 240 LEU A N 1
ATOM 1291 C CA . LEU A 1 181 ? 42.951 10.426 37.261 1.00 5.26 240 LEU A CA 1
ATOM 1292 C C . LEU A 1 181 ? 43.642 9.239 37.927 1.00 5.46 240 LEU A C 1
ATOM 1293 O O . LEU A 1 181 ? 43.023 8.178 38.126 1.00 6.20 240 LEU A O 1
ATOM 1298 N N . GLN A 1 182 ? 44.913 9.431 38.284 1.00 5.73 241 GLN A N 1
ATOM 1299 C CA . GLN A 1 182 ? 45.660 8.452 39.052 1.00 6.30 241 GLN A CA 1
ATOM 1300 C C . GLN A 1 182 ? 45.899 9.035 40.449 1.00 6.36 241 GLN A C 1
ATOM 1301 O O . GLN A 1 182 ? 46.349 10.175 40.590 1.00 6.59 241 GLN A O 1
ATOM 1307 N N . LEU A 1 183 ? 45.567 8.256 41.473 1.00 6.11 242 LEU A N 1
ATOM 1308 C CA . LEU A 1 183 ? 45.797 8.650 42.858 1.00 6.94 242 LEU A CA 1
ATOM 1309 C C . LEU A 1 183 ? 47.288 8.674 43.182 1.00 6.43 242 LEU A C 1
ATOM 1310 O O . LEU A 1 183 ? 48.018 7.743 42.831 1.00 5.88 242 LEU A O 1
ATOM 1315 N N . VAL A 1 184 ? 47.741 9.732 43.855 1.00 6.35 243 VAL A N 1
ATOM 1316 C CA . VAL A 1 184 ? 49.130 9.787 44.318 1.00 5.67 243 VAL A CA 1
ATOM 1317 C C . VAL A 1 184 ? 49.245 8.986 45.622 1.00 5.93 243 VAL A C 1
ATOM 1318 O O . VAL A 1 184 ? 48.564 9.271 46.606 1.00 6.02 243 VAL A O 1
ATOM 1322 N N . THR A 1 185 ? 50.082 7.951 45.596 1.00 6.29 244 THR A N 1
ATOM 1323 C CA . THR A 1 185 ? 50.211 7.026 46.727 1.00 6.53 244 THR A CA 1
ATOM 1324 C C . THR A 1 185 ? 51.662 6.927 47.219 1.00 6.89 244 THR A C 1
ATOM 1325 O O . THR A 1 185 ? 52.604 7.260 46.491 1.00 7.13 244 THR A O 1
ATOM 1329 N N . GLY A 1 186 ? 51.824 6.466 48.458 1.00 7.19 245 GLY A N 1
ATOM 1330 C CA . GLY A 1 186 ? 53.142 6.315 49.084 1.00 8.51 245 GLY A CA 1
ATOM 1331 C C . GLY A 1 186 ? 53.256 4.966 49.766 1.00 9.54 245 GLY A C 1
ATOM 1332 O O . GLY A 1 186 ? 52.466 4.062 49.504 1.00 10.33 245 GLY A O 1
ATOM 1334 N N . ALA B 1 1 ? -2.228 2.483 15.297 1.00 8.41 15 ALA B N 1
ATOM 1335 C CA . ALA B 1 1 ? -2.478 3.258 16.548 1.00 8.06 15 ALA B CA 1
ATOM 1336 C C . ALA B 1 1 ? -1.957 4.697 16.438 1.00 7.55 15 ALA B C 1
ATOM 1337 O O . ALA B 1 1 ? -1.205 5.034 15.518 1.00 8.29 15 ALA B O 1
ATOM 1339 N N . ALA B 1 2 B -2.354 5.536 17.391 1.00 6.91 15 ALA B N 1
ATOM 1340 C CA . ALA B 1 2 B -1.895 6.931 17.464 1.00 5.93 15 ALA B CA 1
ATOM 1341 C C . ALA B 1 2 B -0.476 7.002 17.994 1.00 5.65 15 ALA B C 1
ATOM 1342 O O . ALA B 1 2 B -0.151 6.307 18.943 1.00 6.26 15 ALA B O 1
ATOM 1344 N N . ILE B 1 3 ? 0.351 7.835 17.369 1.00 4.96 16 ILE B N 1
ATOM 1345 C CA . ILE B 1 3 ? 1.696 8.118 17.880 1.00 4.90 16 ILE B CA 1
ATOM 1346 C C . ILE B 1 3 ? 1.577 9.278 18.859 1.00 5.51 16 ILE B C 1
ATOM 1347 O O . ILE B 1 3 ? 1.218 10.388 18.475 1.00 5.71 16 ILE B O 1
ATOM 1352 N N . ILE B 1 4 ? 1.876 9.013 20.130 1.00 4.76 17 ILE B N 1
ATOM 1353 C CA . ILE B 1 4 ? 1.716 10.007 21.187 1.00 4.54 17 ILE B CA 1
ATOM 1354 C C . ILE B 1 4 ? 3.007 10.028 21.997 1.00 4.28 17 ILE B C 1
ATOM 1355 O O . ILE B 1 4 ? 3.506 8.979 22.432 1.00 4.95 17 ILE B O 1
ATOM 1360 N N . GLY B 1 5 ? 3.553 11.222 22.189 1.00 3.86 18 GLY B N 1
ATOM 1361 C CA . GLY B 1 5 ? 4.818 11.342 22.921 1.00 3.49 18 GLY B CA 1
ATOM 1362 C C . GLY B 1 5 ? 4.701 10.775 24.318 1.00 3.56 18 GLY B C 1
ATOM 1363 O O . GLY B 1 5 ? 3.680 10.972 24.982 1.00 3.72 18 GLY B O 1
ATOM 1364 N N . GLY B 1 6 ? 5.752 10.080 24.766 1.00 3.28 19 GLY B N 1
ATOM 1365 C CA . GLY B 1 6 ? 5.758 9.503 26.099 1.00 3.89 19 GLY B CA 1
ATOM 1366 C C . GLY B 1 6 ? 5.304 8.057 26.171 1.00 3.40 19 GLY B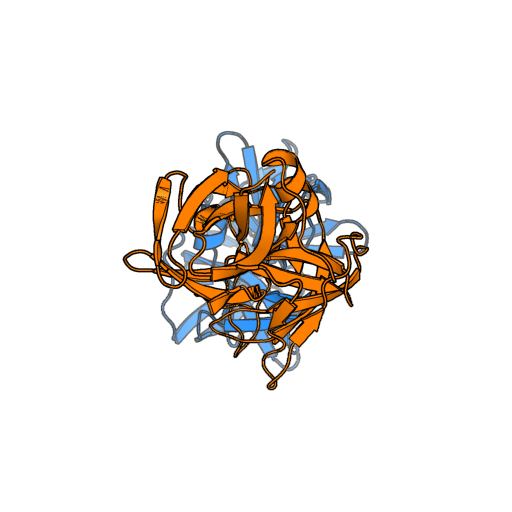 C 1
ATOM 1367 O O . GLY B 1 6 ? 5.506 7.397 27.199 1.00 4.35 19 GLY B O 1
ATOM 1368 N N . ASN B 1 7 ? 4.658 7.576 25.111 1.00 4.50 31 ASN B N 1
ATOM 1369 C CA . ASN B 1 7 ? 4.270 6.174 25.000 1.00 5.01 31 ASN B CA 1
ATOM 1370 C C . ASN B 1 7 ? 5.467 5.282 24.634 1.00 4.86 31 ASN B C 1
ATOM 1371 O O . ASN B 1 7 ? 6.417 5.740 23.980 1.00 6.12 31 ASN B O 1
ATOM 1376 N N . PRO B 1 8 ? 5.439 4.007 25.061 1.00 5.42 32 PRO B N 1
ATOM 1377 C CA . PRO B 1 8 ? 6.536 3.111 24.747 1.00 5.18 32 PRO B CA 1
ATOM 1378 C C . PRO B 1 8 ? 6.629 2.685 23.286 1.00 5.69 32 PRO B C 1
ATOM 1379 O O . PRO B 1 8 ? 5.610 2.603 22.555 1.00 6.57 32 PRO B O 1
ATOM 1383 N N . TYR B 1 9 ? 7.862 2.387 22.889 1.00 5.79 33 TYR B N 1
ATOM 1384 C CA . TYR B 1 9 ? 8.135 1.583 21.699 1.00 6.15 33 TYR B CA 1
ATOM 1385 C C . TYR B 1 9 ? 9.226 0.545 21.982 1.00 6.81 33 TYR B C 1
ATOM 1386 O O . TYR B 1 9 ? 10.033 0.705 22.905 1.00 5.82 33 TYR B O 1
ATOM 1395 N N . TYR B 1 10 ? 9.243 -0.526 21.196 1.00 8.00 34 TYR B N 1
ATOM 1396 C CA . TYR B 1 10 ? 10.048 -1.695 21.540 1.00 9.42 34 TYR B CA 1
ATOM 1397 C C . TYR B 1 10 ? 10.936 -2.138 20.401 1.00 9.56 34 TYR B C 1
ATOM 1398 O O . TYR B 1 10 ? 10.571 -2.020 19.220 1.00 10.22 34 TYR B O 1
ATOM 1407 N N . PHE B 1 11 ? 12.098 -2.663 20.768 1.00 9.31 35 PHE B N 1
ATOM 1408 C CA . PHE B 1 11 ? 13.045 -3.226 19.809 1.00 8.92 35 PHE B CA 1
ATOM 1409 C C . PHE B 1 11 ? 13.933 -4.216 20.539 1.00 7.89 35 PHE B C 1
ATOM 1410 O O . PHE B 1 11 ? 14.595 -3.878 21.522 1.00 7.64 35 PHE B O 1
ATOM 1418 N N . GLY B 1 12 ? 13.913 -5.458 20.077 1.00 6.55 36 GLY B N 1
ATOM 1419 C CA . GLY B 1 12 ? 14.756 -6.474 20.660 1.00 5.58 36 GLY B CA 1
ATOM 1420 C C . GLY B 1 12 ? 14.581 -6.548 22.164 1.00 4.29 36 GLY B C 1
ATOM 1421 O O . GLY B 1 12 ? 13.483 -6.794 22.649 1.00 3.30 36 GLY B O 1
ATOM 1422 N N . ASN B 1 13 ? 15.676 -6.338 22.886 1.00 4.43 39 ASN B N 1
ATOM 1423 C CA . ASN B 1 13 ? 15.719 -6.475 24.341 1.00 5.07 39 ASN B CA 1
ATOM 1424 C C . ASN B 1 13 ? 15.203 -5.224 25.085 1.00 4.68 39 ASN B C 1
ATOM 1425 O O . ASN B 1 13 ? 15.125 -5.212 26.314 1.00 4.33 39 ASN B O 1
ATOM 1430 N N . TYR B 1 14 ? 14.824 -4.192 24.332 1.00 4.96 40 TYR B N 1
ATOM 1431 C CA . TYR B 1 14 ? 14.676 -2.853 24.913 1.00 5.99 40 TYR B CA 1
ATOM 1432 C C . TYR B 1 14 ? 13.332 -2.169 24.737 1.00 5.77 40 TYR B C 1
ATOM 1433 O O . TYR B 1 14 ? 12.546 -2.510 23.874 1.00 5.00 40 TYR B O 1
ATOM 1442 N N . ARG B 1 15 ? 13.115 -1.178 25.596 1.00 5.68 41 ARG B N 1
ATOM 1443 C CA . ARG B 1 15 ? 11.980 -0.270 25.559 1.00 7.24 41 ARG B CA 1
ATOM 1444 C C . ARG B 1 15 ? 12.534 1.166 25.611 1.00 6.78 41 ARG B C 1
ATOM 1445 O O . ARG B 1 15 ? 13.428 1.468 26.415 1.00 7.63 41 ARG B O 1
ATOM 1453 N N . CYS B 1 16 ? 12.037 2.038 24.736 1.00 6.24 42 CYS B N 1
ATOM 1454 C CA . CYS B 1 16 ? 12.235 3.483 24.885 1.00 5.38 42 CYS B CA 1
ATOM 1455 C C . CYS B 1 16 ? 10.880 4.159 24.783 1.00 4.67 42 CYS B C 1
ATOM 1456 O O . CYS B 1 16 ? 9.873 3.481 24.612 1.00 3.94 42 CYS B O 1
ATOM 1459 N N . SER B 1 17 ? 10.866 5.478 24.966 1.00 3.83 43 SER B N 1
ATOM 1460 C CA . SER B 1 17 ? 9.646 6.280 24.845 1.00 4.15 43 SER B CA 1
ATOM 1461 C C . SER B 1 17 ? 9.698 7.125 23.587 1.00 3.78 43 SER B C 1
ATOM 1462 O O . SER B 1 17 ? 10.737 7.709 23.246 1.00 4.31 43 SER B O 1
ATOM 1465 N N . ILE B 1 18 ? 8.569 7.162 22.888 1.00 4.45 44 ILE B N 1
ATOM 1466 C CA . ILE B 1 18 ? 8.377 8.045 21.756 1.00 4.26 44 ILE B CA 1
ATOM 1467 C C . ILE B 1 18 ? 8.580 9.492 22.210 1.00 3.18 44 ILE B C 1
ATOM 1468 O O . ILE B 1 18 ? 8.014 9.923 23.217 1.00 4.23 44 ILE B O 1
ATOM 1473 N N . GLY B 1 19 A 9.376 10.238 21.459 1.00 3.40 44 GLY B N 1
ATOM 1474 C CA . GLY B 1 19 A 9.533 11.669 21.723 1.00 2.49 44 GLY B CA 1
ATOM 1475 C C . GLY B 1 19 A 8.388 12.511 21.185 1.00 3.66 44 GLY B C 1
ATOM 1476 O O . GLY B 1 19 A 7.467 12.829 21.904 1.00 4.16 44 GLY B O 1
ATOM 1477 N N . PHE B 1 20 ? 8.478 12.872 19.910 1.00 3.00 45 PHE B N 1
ATOM 1478 C CA . PHE B 1 20 ? 7.482 13.734 19.256 1.00 2.98 45 PHE B CA 1
ATOM 1479 C C . PHE B 1 20 ? 7.222 13.220 17.852 1.00 3.60 45 PHE B C 1
ATOM 1480 O O . PHE B 1 20 ? 8.171 12.875 17.150 1.00 4.75 45 PHE B O 1
ATOM 1488 N N . SER B 1 21 ? 5.957 13.213 17.441 1.00 3.49 46 SER B N 1
ATOM 1489 C CA . SER B 1 21 ? 5.588 12.933 16.048 1.00 3.81 46 SER B CA 1
ATOM 1490 C C . SER B 1 21 ? 6.276 13.948 15.141 1.00 3.91 46 SER B C 1
ATOM 1491 O O . SER B 1 21 ? 6.275 15.143 15.444 1.00 4.22 46 SER B O 1
ATOM 1494 N N . VAL B 1 22 ? 6.842 13.470 14.027 1.00 4.38 47 VAL B N 1
ATOM 1495 C CA . VAL B 1 22 ? 7.493 14.322 13.020 1.00 4.57 47 VAL B CA 1
ATOM 1496 C C . VAL B 1 22 ? 7.094 13.894 11.606 1.00 4.91 47 VAL B C 1
ATOM 1497 O O . VAL B 1 22 ? 6.565 12.791 11.396 1.00 5.36 47 VAL B O 1
ATOM 1501 N N . ARG B 1 23 ? 7.354 14.782 10.651 1.00 5.42 48 ARG B N 1
ATOM 1502 C CA . ARG B 1 23 ? 7.269 14.450 9.226 1.00 6.99 48 ARG B CA 1
ATOM 1503 C C . ARG B 1 23 ? 8.601 14.747 8.539 1.00 7.86 48 ARG B C 1
ATOM 1504 O O . ARG B 1 23 ? 9.372 15.585 8.997 1.00 8.74 48 ARG B O 1
ATOM 1512 N N . GLN B 1 24 A 8.861 14.030 7.453 1.00 8.66 48 GLN B N 1
ATOM 1513 C CA . GLN B 1 24 A 9.930 14.362 6.526 1.00 9.50 48 GLN B CA 1
ATOM 1514 C C . GLN B 1 24 A 9.335 14.175 5.141 1.00 9.79 48 GLN B C 1
ATOM 1515 O O . GLN B 1 24 A 9.143 13.046 4.691 1.00 9.18 48 GLN B O 1
ATOM 1521 N N . GLY B 1 25 B 9.003 15.283 4.488 1.00 10.63 48 GLY B N 1
ATOM 1522 C CA . GLY B 1 25 B 8.319 15.225 3.197 1.00 11.25 48 GLY B CA 1
ATOM 1523 C C . GLY B 1 25 B 7.013 14.455 3.333 1.00 11.96 48 GLY B C 1
ATOM 1524 O O . GLY B 1 25 B 6.106 14.877 4.060 1.00 12.74 48 GLY B O 1
ATOM 1525 N N . SER B 1 26 C 6.937 13.306 2.671 1.00 11.67 48 SER B N 1
ATOM 1526 C CA . SER B 1 26 C 5.743 12.462 2.722 1.00 11.98 48 SER B CA 1
ATOM 1527 C C . SER B 1 26 C 5.893 11.346 3.758 1.00 11.19 48 SER B C 1
ATOM 1528 O O . SER B 1 26 C 4.953 10.575 3.987 1.00 11.57 48 SER B O 1
ATOM 1531 N N . GLN B 1 27 ? 7.072 11.262 4.374 1.00 10.32 49 GLN B N 1
ATOM 1532 C CA . GLN B 1 27 ? 7.334 10.274 5.422 1.00 9.47 49 GLN B CA 1
ATOM 1533 C C . GLN B 1 27 ? 6.842 10.775 6.780 1.00 9.03 49 GLN B C 1
ATOM 1534 O O . GLN B 1 27 ? 6.769 11.980 7.019 1.00 9.05 49 GLN B O 1
ATOM 1536 N N . THR B 1 28 ? 6.479 9.839 7.652 1.00 7.62 50 THR B N 1
ATOM 1537 C CA . THR B 1 28 ? 6.089 10.163 9.030 1.00 6.94 50 THR B CA 1
ATOM 1538 C C . THR B 1 28 ? 6.885 9.321 10.002 1.00 6.26 50 THR B C 1
ATOM 1539 O O . THR B 1 28 ? 7.368 8.250 9.660 1.00 6.11 50 THR B O 1
ATOM 1543 N N . GLY B 1 29 ? 7.053 9.831 11.213 1.00 5.41 51 GLY B N 1
ATOM 1544 C CA . GLY B 1 29 ? 7.843 9.124 12.196 1.00 5.32 51 GLY B CA 1
ATOM 1545 C C . GLY B 1 29 ? 7.809 9.821 13.526 1.00 4.37 51 GLY B C 1
ATOM 1546 O O . GLY B 1 29 ? 6.893 10.596 13.816 1.00 4.71 51 GLY B O 1
ATOM 1547 N N . PHE B 1 30 ? 8.810 9.547 14.347 1.00 4.25 52 PHE B N 1
ATOM 1548 C CA . PHE B 1 30 ? 8.905 10.252 15.620 1.00 3.66 52 PHE B CA 1
ATOM 1549 C C . PHE B 1 30 ? 10.340 10.514 16.026 1.00 3.94 52 PHE B C 1
ATOM 1550 O O . PHE B 1 30 ? 11.216 9.714 15.732 1.00 4.35 52 PHE B O 1
ATOM 1558 N N . ALA B 1 31 ? 10.559 11.657 16.657 1.00 3.56 53 ALA B N 1
ATOM 1559 C CA . ALA B 1 31 ? 11.851 11.972 17.265 1.00 3.39 53 ALA B CA 1
ATOM 1560 C C . ALA B 1 31 ? 12.035 11.142 18.519 1.00 3.77 53 ALA B C 1
ATOM 1561 O O . ALA B 1 31 ? 11.072 10.848 19.237 1.00 3.43 53 ALA B O 1
ATOM 1563 N N . THR B 1 32 ? 13.295 10.814 18.784 1.00 3.92 54 THR B N 1
ATOM 1564 C CA . THR B 1 32 ? 13.691 10.018 19.940 1.00 3.96 54 THR B CA 1
ATOM 1565 C C . THR B 1 32 ? 15.176 10.261 20.280 1.00 3.61 54 THR B C 1
ATOM 1566 O O . THR B 1 32 ? 15.836 11.111 19.647 1.00 4.72 54 THR B O 1
ATOM 1570 N N . ALA B 1 33 ? 15.677 9.534 21.278 1.00 4.63 55 ALA B N 1
ATOM 1571 C CA . ALA B 1 33 ? 17.100 9.567 21.621 1.00 4.57 55 ALA B CA 1
ATOM 1572 C C . ALA B 1 33 ? 17.914 8.707 20.652 1.00 4.98 55 ALA B C 1
ATOM 1573 O O . ALA B 1 33 ? 17.472 7.619 20.265 1.00 5.42 55 ALA B O 1
ATOM 1575 N N . GLY B 1 34 ? 19.093 9.196 20.256 1.00 4.45 56 GLY B N 1
ATOM 1576 C CA . GLY B 1 34 ? 19.984 8.440 19.385 1.00 4.74 56 GLY B CA 1
ATOM 1577 C C . GLY B 1 34 ? 20.425 7.127 19.994 1.00 4.45 56 GLY B C 1
ATOM 1578 O O . GLY B 1 34 ? 20.612 6.141 19.278 1.00 4.66 56 GLY B O 1
ATOM 1579 N N . HIS B 1 35 ? 20.591 7.103 21.318 1.00 4.49 57 HIS B N 1
ATOM 1580 C CA . HIS B 1 35 ? 21.099 5.90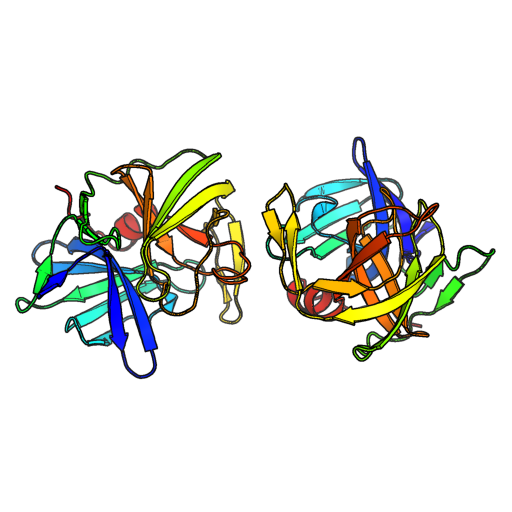0 21.997 1.00 5.46 57 HIS B CA 1
ATOM 1581 C C . HIS B 1 35 ? 20.092 4.751 22.023 1.00 5.87 57 HIS B C 1
ATOM 1582 O O . HIS B 1 35 ? 20.449 3.625 22.376 1.00 6.01 57 HIS B O 1
ATOM 1589 N N . CYS B 1 36 ? 18.839 5.026 21.665 1.00 6.02 58 CYS B N 1
ATOM 1590 C CA . CYS B 1 36 ? 17.818 3.971 21.629 1.00 7.48 58 CYS B CA 1
ATOM 1591 C C . CYS B 1 36 ? 18.017 3.009 20.455 1.00 7.80 58 CYS B C 1
ATOM 1592 O O . CYS B 1 36 ? 17.458 1.923 20.436 1.00 9.37 58 CYS B O 1
ATOM 1595 N N . GLY B 1 37 ? 18.830 3.384 19.482 1.00 8.13 59 GLY B N 1
ATOM 1596 C CA . GLY B 1 37 ? 19.200 2.454 18.427 1.00 7.99 59 GLY B CA 1
ATOM 1597 C C . GLY B 1 37 ? 19.827 3.192 17.273 1.00 8.17 59 GLY B C 1
ATOM 1598 O O . GLY B 1 37 ? 19.453 4.333 16.970 1.00 7.75 59 GLY B O 1
ATOM 1599 N N . SER B 1 38 A 20.778 2.529 16.623 1.00 8.47 59 SER B N 1
ATOM 1600 C CA . SER B 1 38 A 21.502 3.124 15.519 1.00 8.46 59 SER B CA 1
ATOM 1601 C C . SER B 1 38 A 20.691 2.979 14.228 1.00 8.03 59 SER B C 1
ATOM 1602 O O . SER B 1 38 A 19.773 2.154 14.149 1.00 7.33 59 SER B O 1
ATOM 1605 N N . THR B 1 39 B 21.025 3.790 13.228 1.00 7.84 59 THR B N 1
ATOM 1606 C CA . THR B 1 39 B 20.309 3.802 11.948 1.00 7.98 59 THR B CA 1
ATOM 1607 C C . THR B 1 39 B 20.118 2.385 11.394 1.00 7.85 59 THR B C 1
ATOM 1608 O O . THR B 1 39 B 21.064 1.589 11.354 1.00 7.67 59 THR B O 1
ATOM 1612 N N . GLY B 1 40 ? 18.881 2.070 11.015 1.00 7.81 60 GLY B N 1
ATOM 1613 C CA . GLY B 1 40 ? 18.558 0.768 10.445 1.00 8.23 60 GLY B CA 1
ATOM 1614 C C . GLY B 1 40 ? 17.970 -0.223 11.435 1.00 8.61 60 GLY B C 1
ATOM 1615 O O . GLY B 1 40 ? 17.527 -1.303 11.040 1.00 8.62 60 GLY B O 1
ATOM 1616 N N . THR B 1 41 ? 17.959 0.132 12.718 1.00 8.70 61 THR B N 1
ATOM 1617 C CA . THR B 1 41 ? 17.352 -0.725 13.742 1.00 9.66 61 THR B CA 1
ATOM 1618 C C . THR B 1 41 ? 15.848 -0.833 13.503 1.00 9.74 61 THR B C 1
ATOM 1619 O O . THR B 1 41 ? 15.161 0.178 13.334 1.00 10.27 61 THR B O 1
ATOM 1623 N N . ARG B 1 42 ? 15.341 -2.059 13.492 1.00 9.58 62 ARG B N 1
ATOM 1624 C CA . ARG B 1 42 ? 13.907 -2.282 13.356 1.00 9.70 62 ARG B CA 1
ATOM 1625 C C . ARG B 1 42 ? 13.245 -2.085 14.722 1.00 9.75 62 ARG B C 1
ATOM 1626 O O . ARG B 1 42 ? 13.778 -2.519 15.741 1.00 10.09 62 ARG B O 1
ATOM 1628 N N . VAL B 1 43 ? 12.097 -1.413 14.740 1.00 10.09 64 VAL B N 1
ATOM 1629 C CA . VAL B 1 43 ? 11.309 -1.287 15.963 1.00 10.01 64 VAL B CA 1
ATOM 1630 C C . VAL B 1 43 ? 9.882 -1.809 15.789 1.00 10.59 64 VAL B C 1
ATOM 1631 O O . VAL B 1 43 ? 9.346 -1.874 14.669 1.00 9.97 64 VAL B O 1
ATOM 1635 N N . SER B 1 44 ? 9.292 -2.207 16.911 1.00 11.32 65 SER B N 1
ATOM 1636 C CA . SER B 1 44 ? 7.919 -2.684 16.940 1.00 12.17 65 SER B CA 1
ATOM 1637 C C . SER B 1 44 ? 7.085 -1.851 17.915 1.00 12.36 65 SER B C 1
ATOM 1638 O O . SER B 1 44 ? 7.629 -1.151 18.795 1.00 13.11 65 SER B O 1
ATOM 1642 N N . SER B 1 45 ? 5.768 -1.917 17.735 1.00 12.72 66 SER B N 1
ATOM 1643 C CA . SER B 1 45 ? 4.793 -1.153 18.520 1.00 13.34 66 SER B CA 1
ATOM 1644 C C . SER B 1 45 ? 5.247 0.290 18.804 1.00 12.84 66 SER B C 1
ATOM 1645 O O . SER B 1 45 ? 5.587 0.613 19.949 1.00 13.41 66 SER B O 1
ATOM 1648 N N . PRO B 1 46 ? 5.242 1.171 17.779 1.00 11.56 67 PRO B N 1
ATOM 1649 C CA . PRO B 1 46 ? 4.768 0.936 16.413 1.00 10.64 67 PRO B CA 1
ATOM 1650 C C . PRO B 1 46 ? 5.822 0.307 15.503 1.00 10.09 67 PRO B C 1
ATOM 1651 O O . PRO B 1 46 ? 7.021 0.381 15.772 1.00 9.78 67 PRO B O 1
ATOM 1655 N N . SER B 1 47 ? 5.368 -0.285 14.408 1.00 8.97 68 SER B N 1
ATOM 1656 C CA . SER B 1 47 ? 6.278 -0.827 13.421 1.00 9.03 68 SER B CA 1
ATOM 1657 C C . SER B 1 47 ? 7.056 0.304 12.757 1.00 8.85 68 SER B C 1
ATOM 1658 O O . SER B 1 47 ? 6.477 1.311 12.317 1.00 8.38 68 SER B O 1
ATOM 1661 N N . GLY B 1 48 ? 8.374 0.144 12.711 1.00 8.36 85 GLY B N 1
ATOM 1662 C CA . GLY B 1 48 ? 9.234 1.169 12.133 1.00 7.31 85 GLY B CA 1
ATOM 1663 C C . GLY B 1 48 ? 10.694 0.789 12.038 1.00 6.54 85 GLY B C 1
ATOM 1664 O O . GLY B 1 48 ? 11.092 -0.305 12.415 1.00 6.49 85 GLY B O 1
ATOM 1665 N N . THR B 1 49 ? 11.487 1.721 11.524 1.00 5.85 87 THR B N 1
ATOM 1666 C CA . THR B 1 49 ? 12.933 1.577 11.442 1.00 5.37 87 THR B CA 1
ATOM 1667 C C . THR B 1 49 ? 13.568 2.875 11.897 1.00 5.11 87 THR B C 1
ATOM 1668 O O . THR B 1 49 ? 13.022 3.937 11.646 1.00 4.75 87 THR B O 1
ATOM 1672 N N . VAL B 1 50 ? 14.718 2.792 12.563 1.00 4.70 88 VAL B N 1
ATOM 1673 C CA . VAL B 1 50 ? 15.444 4.010 12.941 1.00 5.09 88 VAL B CA 1
ATOM 1674 C C . VAL B 1 50 ? 15.996 4.620 11.650 1.00 4.85 88 VAL B C 1
ATOM 1675 O O . VAL B 1 50 ? 16.864 4.032 10.988 1.00 5.27 88 VAL B O 1
ATOM 1679 N N . ALA B 1 51 A 15.473 5.788 11.293 1.00 4.24 88 ALA B N 1
ATOM 1680 C CA . ALA B 1 51 A 15.865 6.449 10.047 1.00 4.79 88 ALA B CA 1
ATOM 1681 C C . ALA B 1 51 A 17.137 7.285 10.212 1.00 4.66 88 ALA B C 1
ATOM 1682 O O . ALA B 1 51 A 17.861 7.528 9.251 1.00 6.09 88 ALA B O 1
ATOM 1684 N N . GLY B 1 52 ? 17.408 7.723 11.435 1.00 4.58 89 GLY B N 1
ATOM 1685 C CA . GLY B 1 52 ? 18.619 8.465 11.717 1.00 4.81 89 GLY B CA 1
ATOM 1686 C C . GLY B 1 52 ? 18.932 8.394 13.198 1.00 4.48 89 GLY B C 1
ATOM 1687 O O . GLY B 1 52 ? 18.036 8.362 14.034 1.00 4.93 89 GLY B O 1
ATOM 1688 N N . SER B 1 53 ? 20.221 8.397 13.522 1.00 4.73 90 SER B N 1
ATOM 1689 C CA . SER B 1 53 ? 20.672 8.338 14.893 1.00 5.18 90 SER B CA 1
ATOM 1690 C C . SER B 1 53 ? 22.099 8.848 14.950 1.00 4.87 90 SER B C 1
ATOM 1691 O O . SER B 1 53 ? 22.967 8.367 14.212 1.00 5.62 90 SER B O 1
ATOM 1694 N N . TYR B 1 54 ? 22.315 9.830 15.812 1.00 4.57 91 TYR B N 1
ATOM 1695 C CA . TYR B 1 54 ? 23.621 10.381 16.106 1.00 4.07 91 TYR B CA 1
ATOM 1696 C C . TYR B 1 54 ? 23.813 10.214 17.610 1.00 3.85 91 TYR B C 1
ATOM 1697 O O . TYR B 1 54 ? 23.200 10.938 18.422 1.00 3.68 91 TYR B O 1
ATOM 1706 N N . PHE B 1 55 ? 24.629 9.224 17.960 1.00 3.88 94 PHE B N 1
ATOM 1707 C CA . PHE B 1 55 ? 24.993 8.927 19.332 1.00 3.38 94 PHE B CA 1
ATOM 1708 C C . PHE B 1 55 ? 26.207 8.005 19.304 1.00 3.56 94 PHE B C 1
ATOM 1709 O O . PHE B 1 55 ? 26.230 7.015 18.567 1.00 4.85 94 PHE B O 1
ATOM 1717 N N . PRO B 1 56 ? 27.227 8.316 20.111 1.00 2.78 95 PRO B N 1
ATOM 1718 C CA . PRO B 1 56 ? 27.391 9.460 21.028 1.00 2.95 95 PRO B CA 1
ATOM 1719 C C . PRO B 1 56 ? 27.735 10.768 20.297 1.00 2.73 95 PRO B C 1
ATOM 1720 O O . PRO B 1 56 ? 27.445 10.923 19.100 1.00 2.00 95 PRO B O 1
ATOM 1724 N N . GLY B 1 57 ? 28.343 11.704 21.021 1.00 2.01 100 GLY B N 1
ATOM 1725 C CA . GLY B 1 57 ? 28.630 13.034 20.492 1.00 2.54 100 GLY B CA 1
ATOM 1726 C C . GLY B 1 57 ? 27.408 13.896 20.710 1.00 2.87 100 GLY B C 1
ATOM 1727 O O . GLY B 1 57 ? 27.434 14.880 21.475 1.00 2.61 100 GLY B O 1
ATOM 1728 N N . ARG B 1 58 ? 26.337 13.533 20.006 1.00 2.69 101 ARG B N 1
ATOM 1729 C CA . ARG B 1 58 ? 24.988 14.026 20.296 1.00 3.18 101 ARG B CA 1
ATOM 1730 C C . ARG B 1 58 ? 24.148 12.869 20.854 1.00 3.17 101 ARG B C 1
ATOM 1731 O O . ARG B 1 58 ? 24.691 11.787 21.106 1.00 3.15 101 ARG B O 1
ATOM 1739 N N . ASP B 1 59 ? 22.843 13.081 21.077 1.00 3.39 102 ASP B N 1
ATOM 1740 C CA . ASP B 1 59 ? 21.970 11.965 21.448 1.00 3.64 102 ASP B CA 1
ATOM 1741 C C . ASP B 1 59 ? 20.585 12.166 20.816 1.00 3.66 102 ASP B C 1
ATOM 1742 O O . ASP B 1 59 ? 19.560 12.415 21.497 1.00 4.57 102 ASP B O 1
ATOM 1747 N N . MET B 1 60 ? 20.566 12.024 19.495 1.00 4.27 103 MET B N 1
ATOM 1748 C CA . MET B 1 60 ? 19.401 12.393 18.713 1.00 5.28 103 MET B CA 1
ATOM 1749 C C . MET B 1 60 ? 19.131 11.351 17.640 1.00 4.80 103 MET B C 1
ATOM 1750 O O . MET B 1 60 ? 20.066 10.796 17.044 1.00 3.90 103 MET B O 1
ATOM 1755 N N . GLY B 1 61 ? 17.851 11.111 17.365 1.00 4.49 104 GLY B N 1
ATOM 1756 C CA . GLY B 1 61 ? 17.480 10.165 16.330 1.00 4.07 104 GLY B CA 1
ATOM 1757 C C . GLY B 1 61 ? 16.024 10.328 15.957 1.00 3.41 104 GLY B C 1
ATOM 1758 O O . GLY B 1 61 ? 15.303 11.112 16.569 1.00 4.77 104 GLY B O 1
ATOM 1759 N N . TRP B 1 62 ? 15.597 9.618 14.924 1.00 4.03 105 TRP B N 1
ATOM 1760 C CA . TRP B 1 62 ? 14.173 9.502 14.648 1.00 4.08 105 TRP B CA 1
ATOM 1761 C C . TRP B 1 62 ? 13.870 8.149 14.033 1.00 3.84 105 TRP B C 1
ATOM 1762 O O . TRP B 1 62 ? 14.752 7.503 13.448 1.00 3.53 105 TRP B O 1
ATOM 1773 N N . VAL B 1 63 ? 12.623 7.722 14.207 1.00 4.05 106 VAL B N 1
ATOM 1774 C CA . VAL B 1 63 ? 12.143 6.445 13.718 1.00 4.68 106 VAL B CA 1
ATOM 1775 C C . VAL B 1 63 ? 11.117 6.733 12.630 1.00 4.86 106 VAL B C 1
ATOM 1776 O O . VAL B 1 63 ? 10.215 7.536 12.830 1.00 5.30 106 VAL B O 1
ATOM 1780 N N . ARG B 1 64 ? 11.273 6.091 11.474 1.00 4.82 107 ARG B N 1
ATOM 1781 C CA . ARG B 1 64 ? 10.307 6.210 10.389 1.00 5.94 107 ARG B CA 1
ATOM 1782 C C . ARG B 1 64 ? 9.269 5.118 10.593 1.00 5.93 107 ARG B C 1
ATOM 1783 O O . ARG B 1 64 ? 9.615 3.952 10.749 1.00 5.87 107 ARG B O 1
ATOM 1791 N N . ILE B 1 65 ? 7.995 5.501 10.577 1.00 6.07 108 ILE B N 1
ATOM 1792 C CA . ILE B 1 65 ? 6.901 4.540 10.772 1.00 6.87 108 ILE B CA 1
ATOM 1793 C C . ILE B 1 65 ? 6.186 4.204 9.457 1.00 7.24 108 ILE B C 1
ATOM 1794 O O . ILE B 1 65 ? 6.573 4.684 8.395 1.00 7.17 108 ILE B O 1
ATOM 1799 N N . THR B 1 66 ? 5.149 3.377 9.547 1.00 7.77 109 THR B N 1
ATOM 1800 C CA . THR B 1 66 ? 4.359 2.980 8.377 1.00 8.65 109 THR B CA 1
ATOM 1801 C C . THR B 1 66 ? 2.941 3.567 8.439 1.00 8.84 109 THR B C 1
ATOM 1802 O O . THR B 1 66 ? 2.553 4.182 9.444 1.00 8.79 109 THR B O 1
ATOM 1806 N N . SER B 1 67 ? 2.168 3.361 7.371 1.00 9.24 110 SER B N 1
ATOM 1807 C CA . SER B 1 67 ? 0.781 3.837 7.304 1.00 9.46 110 SER B CA 1
ATOM 1808 C C . SER B 1 67 ? -0.145 3.170 8.338 1.00 9.35 110 SER B C 1
ATOM 1809 O O . SER B 1 67 ? -1.239 3.658 8.601 1.00 9.43 110 SER B O 1
ATOM 1812 N N . ALA B 1 68 ? 0.309 2.073 8.939 1.00 10.02 111 ALA B N 1
ATOM 1813 C CA . ALA B 1 68 ? -0.442 1.413 10.013 1.00 10.70 111 ALA B CA 1
ATOM 1814 C C . ALA B 1 68 ? -0.632 2.289 11.264 1.00 11.15 111 ALA B C 1
ATOM 1815 O O . ALA B 1 68 ? -1.497 2.011 12.098 1.00 11.64 111 ALA B O 1
ATOM 1817 N N . ASP B 1 69 ? 0.170 3.348 11.387 1.00 11.04 112 ASP B N 1
ATOM 1818 C CA . ASP B 1 69 ? 0.128 4.227 12.561 1.00 11.26 112 ASP B CA 1
ATOM 1819 C C . ASP B 1 69 ? -0.048 5.701 12.176 1.00 10.92 112 ASP B C 1
ATOM 1820 O O . ASP B 1 69 ? 0.254 6.090 11.048 1.00 11.28 112 ASP B O 1
ATOM 1825 N N . THR B 1 70 ? -0.552 6.503 13.118 1.00 10.28 113 THR B N 1
ATOM 1826 C CA . THR B 1 70 ? -1.039 7.861 12.847 1.00 9.58 113 THR B CA 1
ATOM 1827 C C . THR B 1 70 ? -0.333 8.917 13.704 1.00 8.68 113 THR B C 1
ATOM 1828 O O . THR B 1 70 ? -0.447 8.887 14.929 1.00 8.28 113 THR B O 1
ATOM 1832 N N . VAL B 1 71 ? 0.361 9.858 13.063 1.00 7.74 114 VAL B N 1
ATOM 1833 C CA . VAL B 1 71 ? 1.035 10.938 13.813 1.00 7.59 114 VAL B CA 1
ATOM 1834 C C . VAL B 1 71 ? 0.016 11.902 14.438 1.00 7.13 114 VAL B C 1
ATOM 1835 O O . VAL B 1 71 ? -0.982 12.264 13.814 1.00 7.46 114 VAL B O 1
ATOM 1839 N N . THR B 1 72 ? 0.278 12.288 15.686 1.00 5.71 119 THR B N 1
ATOM 1840 C CA . THR B 1 72 ? -0.530 13.271 16.409 1.00 5.20 119 THR B CA 1
ATOM 1841 C C . THR B 1 72 ? 0.377 14.347 17.016 1.00 4.64 119 THR B C 1
ATOM 1842 O O . THR B 1 72 ? 1.559 14.097 17.284 1.00 5.00 119 THR B O 1
ATOM 1846 N N . PRO B 1 73 ? -0.168 15.546 17.263 1.00 4.66 120 PRO B N 1
ATOM 1847 C CA . PRO B 1 73 ? 0.576 16.591 17.972 1.00 4.98 120 PRO B CA 1
ATOM 1848 C C . PRO B 1 73 ? 0.507 16.434 19.489 1.00 5.24 120 PRO B C 1
ATOM 1849 O O . PRO B 1 73 ? 0.532 17.429 20.215 1.00 5.99 120 PRO B O 1
ATOM 1853 N N . LEU B 1 74 A 0.425 15.199 19.971 1.00 4.61 120 LEU B N 1
ATOM 1854 C CA . LEU B 1 74 A 0.127 14.991 21.384 1.00 4.33 120 LEU B CA 1
ATOM 1855 C C . LEU B 1 74 A 1.247 14.359 22.186 1.00 4.49 120 LEU B C 1
ATOM 1856 O O . LEU B 1 74 A 2.071 13.616 21.649 1.00 5.17 120 LEU B O 1
ATOM 1861 N N . VAL B 1 75 B 1.243 14.683 23.474 1.00 4.28 120 VAL B N 1
ATOM 1862 C CA . VAL B 1 75 B 2.116 14.059 24.468 1.00 4.30 120 VAL B CA 1
ATOM 1863 C C . VAL B 1 75 B 1.210 13.517 25.569 1.00 4.22 120 VAL B C 1
ATOM 1864 O O . VAL B 1 75 B 0.283 14.196 26.006 1.00 4.95 120 VAL B O 1
ATOM 1868 N N . ASN B 1 76 C 1.483 12.289 26.010 1.00 4.80 120 ASN B N 1
ATOM 1869 C CA . ASN B 1 76 C 0.722 11.662 27.083 1.00 5.03 120 ASN B CA 1
ATOM 1870 C C . ASN B 1 76 C 1.007 12.348 28.425 1.00 5.74 120 ASN B C 1
ATOM 1871 O O . ASN B 1 76 C 2.154 12.436 28.867 1.00 4.69 120 ASN B O 1
ATOM 1876 N N . ARG B 1 77 D -0.041 12.846 29.059 1.00 6.05 120 ARG B N 1
ATOM 1877 C CA . ARG B 1 77 D 0.061 13.567 30.317 1.00 7.49 120 ARG B CA 1
ATOM 1878 C C . ARG B 1 77 D -0.023 12.574 31.481 1.00 7.83 120 ARG B C 1
ATOM 1879 O O . ARG B 1 77 D 0.181 12.935 32.636 1.00 8.84 120 ARG B O 1
ATOM 1887 N N . TYR B 1 78 E -0.309 11.316 31.154 1.00 8.39 120 TYR B N 1
ATOM 1888 C CA . TYR B 1 78 E -0.355 10.220 32.127 1.00 9.27 120 TYR B CA 1
ATOM 1889 C C . TYR B 1 78 E -1.359 10.385 33.273 1.00 10.80 120 TYR B C 1
ATOM 1890 O O . TYR B 1 78 E -1.221 9.771 34.336 1.00 11.99 120 TYR B O 1
ATOM 1899 N N . ASN B 1 79 F -2.375 11.204 33.037 1.00 11.96 120 ASN B N 1
ATOM 1900 C CA . ASN B 1 79 F -3.530 11.270 33.943 1.00 12.78 120 ASN B CA 1
ATOM 1901 C C . ASN B 1 79 F -4.856 11.015 33.227 1.00 12.95 120 ASN B C 1
ATOM 1902 O O . ASN B 1 79 F -5.907 11.490 33.667 1.00 13.72 120 ASN B O 1
ATOM 1907 N N . GLY B 1 80 G -4.791 10.257 32.129 1.00 12.77 120 GLY B N 1
ATOM 1908 C CA . GLY B 1 80 G -5.968 9.915 31.326 1.00 11.98 120 GLY B CA 1
ATOM 1909 C C . GLY B 1 80 G -6.101 10.781 30.081 1.00 11.49 120 GLY B C 1
ATOM 1910 O O . GLY B 1 80 G -6.936 10.514 29.204 1.00 11.91 120 GLY B O 1
ATOM 1911 N N . GLY B 1 81 H -5.264 11.814 29.999 1.00 10.57 120 GLY B N 1
ATOM 1912 C CA . GLY B 1 81 H -5.308 12.756 28.891 1.00 9.27 120 GLY B CA 1
ATOM 1913 C C . GLY B 1 81 H -3.959 13.076 28.276 1.00 8.54 120 GLY B C 1
ATOM 1914 O O . GLY B 1 81 H -2.957 12.371 28.490 1.00 8.41 120 GLY B O 1
ATOM 1915 N N . THR B 1 82 I -3.955 14.169 27.522 1.00 7.51 120 THR B N 1
ATOM 1916 C CA . THR B 1 82 I -2.813 14.596 26.717 1.00 7.53 120 THR B CA 1
ATOM 1917 C C . THR B 1 82 I -2.557 16.100 26.819 1.00 7.57 120 THR B C 1
ATOM 1918 O O . THR B 1 82 I -3.391 16.857 27.335 1.00 7.71 120 THR B O 1
ATOM 1922 N N . VAL B 1 83 J -1.392 16.513 26.320 1.00 6.94 120 VAL B N 1
ATOM 1923 C CA . VAL B 1 83 J -1.052 17.923 26.110 1.00 7.72 120 VAL B CA 1
ATOM 1924 C C . VAL B 1 83 J -0.749 18.092 24.620 1.00 7.06 120 VAL B C 1
ATOM 1925 O O . VAL B 1 83 J -0.120 17.218 24.006 1.00 7.74 120 VAL B O 1
ATOM 1929 N N . THR B 1 84 K -1.210 19.200 24.037 1.00 6.27 120 THR B N 1
ATOM 1930 C CA . THR B 1 84 K -0.979 19.474 22.626 1.00 6.19 120 THR B CA 1
ATOM 1931 C C . THR B 1 84 K 0.312 20.260 22.433 1.00 6.00 120 THR B C 1
ATOM 1932 O O . THR B 1 84 K 0.512 21.295 23.073 1.00 7.21 120 THR B O 1
ATOM 1936 N N . VAL B 1 85 ? 1.168 19.761 21.546 1.00 4.99 121 VAL B N 1
ATOM 1937 C CA . VAL B 1 85 ? 2.399 20.449 21.138 1.00 4.98 121 VAL B CA 1
ATOM 1938 C C . VAL B 1 85 ? 2.036 21.474 20.054 1.00 4.96 121 VAL B C 1
ATOM 1939 O O . VAL B 1 85 ? 1.466 21.109 19.025 1.00 5.03 121 VAL B O 1
ATOM 1943 N N . THR B 1 86 ? 2.356 22.749 20.288 1.00 5.47 122 THR B N 1
ATOM 1944 C CA . THR B 1 86 ? 2.031 23.810 19.321 1.00 6.10 122 THR B CA 1
ATOM 1945 C C . THR B 1 86 ? 3.265 24.391 18.623 1.00 6.07 122 THR B C 1
ATOM 1946 O O . THR B 1 86 ? 3.144 25.163 17.672 1.00 6.73 122 THR B O 1
ATOM 1950 N N . GLY B 1 87 ? 4.449 24.036 19.109 1.00 5.54 123 GLY B N 1
ATOM 1951 C CA . GLY B 1 87 ? 5.680 24.570 18.548 1.00 5.10 123 GLY B CA 1
ATOM 1952 C C . GLY B 1 87 ? 6.874 24.081 19.334 1.00 5.65 123 GLY B C 1
ATOM 1953 O O . GLY B 1 87 ? 6.739 23.198 20.179 1.00 4.76 123 GLY B O 1
ATOM 1954 N N . SER B 1 88 ? 8.040 24.650 19.038 1.00 5.08 124 SER B N 1
ATOM 1955 C CA . SER B 1 88 ? 9.274 24.289 19.728 1.00 5.18 124 SER B CA 1
ATOM 1956 C C . SER B 1 88 ? 10.094 25.517 20.144 1.00 4.77 124 SER B C 1
ATOM 1957 O O . SER B 1 88 ? 11.326 25.518 20.063 1.00 5.08 124 SER B O 1
ATOM 1960 N N . GLN B 1 89 ? 9.392 26.546 20.625 1.00 5.19 125 GLN B N 1
ATOM 1961 C CA . GLN B 1 89 ? 10.060 27.723 21.200 1.00 6.61 125 GLN B CA 1
ATOM 1962 C C . GLN B 1 89 ? 10.850 27.310 22.450 1.00 5.71 125 GLN B C 1
ATOM 1963 O O . GLN B 1 89 ? 10.271 26.826 23.423 1.00 5.56 125 GLN B O 1
ATOM 1969 N N . GLU B 1 90 ? 12.169 27.511 22.404 1.00 5.38 129 GLU B N 1
ATOM 1970 C CA . GLU B 1 90 ? 13.088 27.108 23.460 1.00 5.40 129 GLU B CA 1
ATOM 1971 C C . GLU B 1 90 ? 12.841 27.893 24.736 1.00 4.61 129 GLU B C 1
ATOM 1972 O O . GLU B 1 90 ? 12.695 29.120 24.724 1.00 5.22 129 GLU B O 1
ATOM 1978 N N . ALA B 1 91 ? 12.741 27.161 25.834 1.00 4.61 130 ALA B N 1
ATOM 1979 C CA . ALA B 1 91 ? 12.553 27.770 27.131 1.00 4.32 130 ALA B CA 1
ATOM 1980 C C . ALA B 1 91 ? 13.905 28.257 27.654 1.00 4.18 130 ALA B C 1
ATOM 1981 O O . ALA B 1 91 ? 14.970 27.710 27.322 1.00 5.08 130 ALA B O 1
ATOM 1983 N N . ALA B 1 92 ? 13.857 29.279 28.495 1.00 3.96 131 ALA B N 1
ATOM 1984 C CA . AL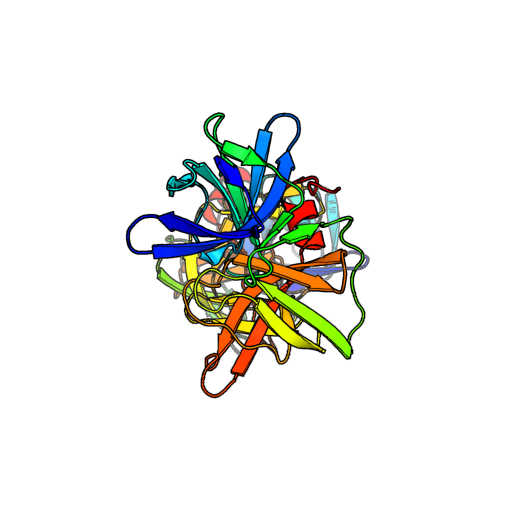A B 1 92 ? 15.047 29.851 29.095 1.00 3.97 131 ALA B CA 1
ATOM 1985 C C . ALA B 1 92 ? 15.581 28.983 30.228 1.00 3.93 131 ALA B C 1
ATOM 1986 O O . ALA B 1 92 ? 14.839 28.221 30.848 1.00 4.19 131 ALA B O 1
ATOM 1988 N N . THR B 1 93 ? 16.887 29.075 30.483 1.00 3.67 132 THR B N 1
ATOM 1989 C CA . THR B 1 93 ? 17.456 28.507 31.700 1.00 4.80 132 THR B CA 1
ATOM 1990 C C . THR B 1 93 ? 16.673 29.024 32.905 1.00 4.48 132 THR B C 1
ATOM 1991 O O . THR B 1 93 ? 16.350 30.214 32.996 1.00 4.67 132 THR B O 1
ATOM 1995 N N . GLY B 1 94 ? 16.355 28.116 33.820 1.00 4.49 133 GLY B N 1
ATOM 1996 C CA . GLY B 1 94 ? 15.578 28.453 35.001 1.00 4.75 133 GLY B CA 1
ATOM 1997 C C . GLY B 1 94 ? 14.087 28.173 34.858 1.00 4.82 133 GLY B C 1
ATOM 1998 O O . GLY B 1 94 ? 13.340 28.209 35.839 1.00 6.15 133 GLY B O 1
ATOM 1999 N N . SER B 1 95 ? 13.638 27.905 33.631 1.00 4.46 134 SER B N 1
ATOM 2000 C CA . SER B 1 95 ? 12.228 27.612 33.382 1.00 4.40 134 SER B CA 1
ATOM 2001 C C . SER B 1 95 ?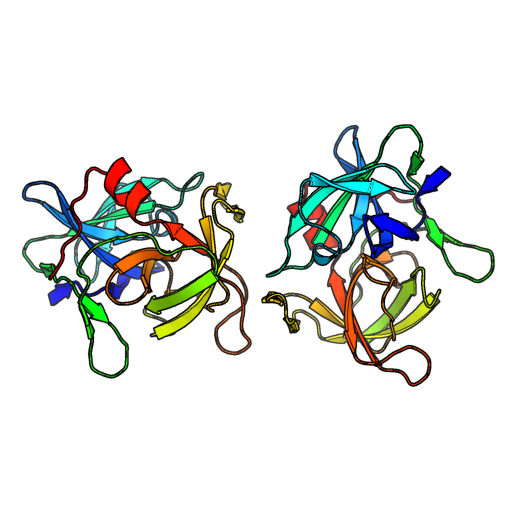 11.800 26.266 33.954 1.00 3.77 134 SER B C 1
ATOM 2002 O O . SER B 1 95 ? 12.587 25.315 34.002 1.00 4.92 134 SER B O 1
ATOM 2005 N N . SER B 1 96 ? 10.535 26.177 34.345 1.00 3.83 135 SER B N 1
ATOM 2006 C CA . SER B 1 96 ? 9.952 24.868 34.598 1.00 3.65 135 SER B CA 1
ATOM 2007 C C . SER B 1 96 ? 9.865 24.063 33.302 1.00 3.98 135 SER B C 1
ATOM 2008 O O . SER B 1 96 ? 9.819 24.611 32.188 1.00 4.16 135 SER B O 1
ATOM 2013 N N . VAL B 1 97 ? 9.869 22.745 33.453 1.00 4.23 136 VAL B N 1
ATOM 2014 C CA . VAL B 1 97 ? 9.784 21.840 32.321 1.00 4.50 136 VAL B CA 1
ATOM 2015 C C . VAL B 1 97 ? 9.256 20.512 32.841 1.00 4.29 136 VAL B C 1
ATOM 2016 O O . VAL B 1 97 ? 9.492 20.167 34.000 1.00 5.21 136 VAL B O 1
ATOM 2020 N N . CYS B 1 98 ? 8.528 19.795 31.991 1.00 4.02 137 CYS B N 1
ATOM 2021 C CA . CYS B 1 98 ? 8.035 18.441 32.316 1.00 4.36 137 CYS B CA 1
ATOM 2022 C C . CYS B 1 98 ? 8.420 17.462 31.215 1.00 4.48 137 CYS B C 1
ATOM 2023 O O . CYS B 1 98 ? 8.563 17.865 30.054 1.00 5.84 137 CYS B O 1
ATOM 2026 N N . ARG B 1 99 ? 8.617 16.199 31.589 1.00 4.22 138 ARG B N 1
ATOM 2027 C CA . ARG B 1 99 ? 8.882 15.116 30.643 1.00 4.48 138 ARG B CA 1
ATOM 2028 C C . ARG B 1 99 ? 7.834 14.014 30.798 1.00 4.05 138 ARG B C 1
ATOM 2029 O O . ARG B 1 99 ? 7.215 13.857 31.866 1.00 3.84 138 ARG B O 1
ATOM 2037 N N . SER B 1 100 ? 7.630 13.284 29.699 1.00 4.47 139 SER B N 1
ATOM 2038 C CA . SER B 1 100 ? 6.732 12.139 29.667 1.00 3.79 139 SER B CA 1
ATOM 2039 C C . SER B 1 100 ? 7.490 10.892 29.234 1.00 3.07 139 SER B C 1
ATOM 2040 O O . SER B 1 100 ? 8.288 10.931 28.306 1.00 3.41 139 SER B O 1
ATOM 2043 N N . GLY B 1 101 ? 7.227 9.772 29.895 1.00 2.85 140 GLY B N 1
ATOM 2044 C CA . GLY B 1 101 ? 7.852 8.533 29.457 1.00 4.15 140 GLY B CA 1
ATOM 2045 C C . GLY B 1 101 ? 7.151 7.318 29.988 1.00 4.30 140 GLY B C 1
ATOM 2046 O O . GLY B 1 101 ? 6.358 7.418 30.921 1.00 4.96 140 GLY B O 1
ATOM 2047 N N . ALA B 1 102 ? 7.470 6.171 29.399 1.00 5.15 141 ALA B N 1
ATOM 2048 C CA . ALA B 1 102 ? 6.656 4.978 29.596 1.00 5.37 141 ALA B CA 1
ATOM 2049 C C . ALA B 1 102 ? 6.828 4.349 30.972 1.00 5.20 141 ALA B C 1
ATOM 2050 O O . ALA B 1 102 ? 5.946 3.629 31.436 1.00 6.49 141 ALA B O 1
ATOM 2052 N N . THR B 1 103 ? 7.940 4.633 31.646 1.00 4.71 142 THR B N 1
ATOM 2053 C CA . THR B 1 103 ? 8.201 3.973 32.935 1.00 5.30 142 THR B CA 1
ATOM 2054 C C . THR B 1 103 ? 7.668 4.795 34.109 1.00 5.42 142 THR B C 1
ATOM 2055 O O . THR B 1 103 ? 7.016 4.261 35.005 1.00 5.96 142 THR B O 1
ATOM 2059 N N . THR B 1 104 ? 7.943 6.101 34.100 1.00 5.41 143 THR B N 1
ATOM 2060 C CA . THR B 1 104 ? 7.588 6.951 35.237 1.00 4.99 143 THR B CA 1
ATOM 2061 C C . THR B 1 104 ? 6.460 7.969 34.971 1.00 5.16 143 THR B C 1
ATOM 2062 O O . THR B 1 104 ? 6.102 8.738 35.874 1.00 5.92 143 THR B O 1
ATOM 2066 N N . GLY B 1 105 ? 5.921 7.991 33.752 1.00 4.87 156 GLY B N 1
ATOM 2067 C CA . GLY B 1 105 ? 4.811 8.893 33.426 1.00 5.05 156 GLY B CA 1
ATOM 2068 C C . GLY B 1 105 ? 5.286 10.328 33.260 1.00 3.73 156 GLY B C 1
ATOM 2069 O O . GLY B 1 105 ? 6.256 10.593 32.543 1.00 5.49 156 GLY B O 1
ATOM 2070 N N . TRP B 1 106 ? 4.590 11.243 33.929 1.00 4.56 157 TRP B N 1
ATOM 2071 C CA . TRP B 1 106 ? 4.799 12.690 33.790 1.00 5.12 157 TRP B CA 1
ATOM 2072 C C . TRP B 1 106 ? 5.531 13.207 34.999 1.00 5.35 157 TRP B C 1
ATOM 2073 O O . TRP B 1 106 ? 5.056 13.047 36.137 1.00 5.46 157 TRP B O 1
ATOM 2084 N N . ARG B 1 107 ? 6.705 13.801 34.766 1.00 5.18 158 ARG B N 1
ATOM 2085 C CA . ARG B 1 107 ? 7.523 14.297 35.867 1.00 5.79 158 ARG B CA 1
ATOM 2086 C C . ARG B 1 107 ? 8.060 15.643 35.495 1.00 5.86 158 ARG B C 1
ATOM 2087 O O . ARG B 1 107 ? 8.430 15.868 34.337 1.00 6.09 158 ARG B O 1
ATOM 2095 N N . CYS B 1 108 ? 8.145 16.524 36.483 1.00 5.21 159 CYS B N 1
ATOM 2096 C CA . CYS B 1 108 ? 8.556 17.898 36.228 1.00 5.65 159 CYS B CA 1
ATOM 2097 C C . CYS B 1 108 ? 9.746 18.346 37.071 1.00 4.58 159 CYS B C 1
ATOM 2098 O O . CYS B 1 108 ? 10.116 17.727 38.076 1.00 5.62 159 CYS B O 1
ATOM 2102 N N . GLY B 1 109 ? 10.348 19.440 36.624 1.00 3.15 160 GLY B N 1
ATOM 2103 C CA . GLY B 1 109 ? 11.508 20.011 37.266 1.00 4.42 160 GLY B CA 1
ATOM 2104 C C . GLY B 1 109 ? 11.810 21.351 36.664 1.00 3.41 160 GLY B C 1
ATOM 2105 O O . GLY B 1 109 ? 10.943 22.002 36.073 1.00 5.01 160 GLY B O 1
ATOM 2106 N N . THR B 1 110 ? 13.074 21.734 36.793 1.00 4.09 161 THR B N 1
ATOM 2107 C CA . THR B 1 110 ? 13.582 23.038 36.386 1.00 5.41 161 THR B CA 1
ATOM 2108 C C . THR B 1 110 ? 14.767 22.831 35.458 1.00 5.12 161 THR B C 1
ATOM 2109 O O . THR B 1 110 ? 15.582 21.929 35.700 1.00 4.82 161 THR B O 1
ATOM 2113 N N . ILE B 1 111 ? 14.846 23.646 34.403 1.00 4.20 162 ILE B N 1
ATOM 2114 C CA . ILE B 1 111 ? 16.015 23.667 33.521 1.00 4.85 162 ILE B CA 1
ATOM 2115 C C . ILE B 1 111 ? 17.130 24.383 34.278 1.00 4.81 162 ILE B C 1
ATOM 2116 O O . ILE B 1 111 ? 16.987 25.547 34.661 1.00 4.49 162 ILE B O 1
ATOM 2121 N N . GLN B 1 112 ? 18.238 23.676 34.506 1.00 4.11 163 GLN B N 1
ATOM 2122 C CA . GLN B 1 112 ? 19.332 24.229 35.302 1.00 5.19 163 GLN B CA 1
ATOM 2123 C C . GLN B 1 112 ? 20.480 24.807 34.498 1.00 5.67 163 GLN B C 1
ATOM 2124 O O . GLN B 1 112 ? 21.030 25.855 34.846 1.00 6.98 163 GLN B O 1
ATOM 2130 N N . SER B 1 113 ? 20.875 24.090 33.456 1.00 6.16 164 SER B N 1
ATOM 2131 C CA . SER B 1 113 ? 22.057 24.456 32.702 1.00 6.55 164 SER B CA 1
ATOM 2132 C C . SER B 1 113 ? 22.047 23.816 31.342 1.00 6.78 164 SER B C 1
ATOM 2133 O O . SER B 1 113 ? 21.705 22.655 31.220 1.00 7.77 164 SER B O 1
ATOM 2136 N N . LYS B 1 114 ? 22.430 24.586 30.329 1.00 4.96 165 LYS B N 1
ATOM 2137 C CA . LYS B 1 114 ? 22.409 24.136 28.943 1.00 4.63 165 LYS B CA 1
ATOM 2138 C C . LYS B 1 114 ? 23.825 23.862 28.471 1.00 5.00 165 LYS B C 1
ATOM 2139 O O . LYS B 1 114 ? 24.804 24.224 29.112 1.00 5.29 165 LYS B O 1
ATOM 2145 N N . ASN B 1 115 ? 23.906 23.201 27.330 1.00 4.64 166 ASN B N 1
ATOM 2146 C CA . ASN B 1 115 ? 25.174 22.896 26.672 1.00 4.91 166 ASN B CA 1
ATOM 2147 C C . ASN B 1 115 ? 26.128 22.121 27.574 1.00 4.28 166 ASN B C 1
ATOM 2148 O O . ASN B 1 115 ? 27.317 22.430 27.640 1.00 4.44 166 ASN B O 1
ATOM 2153 N N . GLN B 1 116 ? 25.592 21.101 28.252 1.00 3.80 167 GLN B N 1
ATOM 2154 C CA . GLN B 1 116 ? 26.339 20.281 29.196 1.00 4.23 167 GLN B CA 1
ATOM 2155 C C . GLN B 1 116 ? 26.873 19.017 28.534 1.00 4.02 167 GLN B C 1
ATOM 2156 O O . GLN B 1 116 ? 26.226 18.442 27.660 1.00 3.71 167 GLN B O 1
ATOM 2162 N N . THR B 1 117 ? 28.076 18.623 28.957 1.00 4.88 168 THR B N 1
ATOM 2163 C CA . THR B 1 117 ? 28.756 17.414 28.490 1.00 4.95 168 THR B CA 1
ATOM 2164 C C . THR B 1 117 ? 28.652 16.313 29.532 1.00 4.98 168 THR B C 1
ATOM 2165 O O . THR B 1 117 ? 28.914 16.553 30.722 1.00 5.98 168 THR B O 1
ATOM 2169 N N . VAL B 1 118 ? 28.247 15.118 29.095 1.00 4.90 169 VAL B N 1
ATOM 2170 C CA . VAL B 1 118 ? 28.147 13.960 29.992 1.00 5.51 169 VAL B CA 1
ATOM 2171 C C . VAL B 1 118 ? 28.948 12.794 29.400 1.00 5.53 169 VAL B C 1
ATOM 2172 O O . VAL B 1 118 ? 28.786 12.458 28.223 1.00 5.57 169 VAL B O 1
ATOM 2176 N N . ARG B 1 119 ? 29.834 12.212 30.207 1.00 5.50 170 ARG B N 1
ATOM 2177 C CA . ARG B 1 119 ? 30.658 11.096 29.747 1.00 7.03 170 ARG B CA 1
ATOM 2178 C C . ARG B 1 119 ? 29.924 9.782 29.984 1.00 7.29 170 ARG B C 1
ATOM 2179 O O . ARG B 1 119 ? 30.229 9.080 30.950 1.00 9.51 170 ARG B O 1
ATOM 2187 N N . TYR B 1 120 ? 28.945 9.462 29.133 1.00 7.21 171 TYR B N 1
ATOM 2188 C CA . TYR B 1 120 ? 28.295 8.159 29.187 1.00 7.51 171 TYR B CA 1
ATOM 2189 C C . TYR B 1 120 ? 29.283 7.023 28.876 1.00 8.48 171 TYR B C 1
ATOM 2190 O O . TYR B 1 120 ? 30.337 7.247 28.262 1.00 7.44 171 TYR B O 1
ATOM 2199 N N . ALA B 1 121 ? 28.932 5.807 29.297 1.00 9.71 173 ALA B N 1
ATOM 2200 C CA . ALA B 1 121 ? 29.781 4.618 29.096 1.00 10.21 173 ALA B CA 1
ATOM 2201 C C . ALA B 1 121 ? 30.070 4.348 27.615 1.00 10.49 173 ALA B C 1
ATOM 2202 O O . ALA B 1 121 ? 31.141 3.859 27.265 1.00 10.60 173 ALA B O 1
ATOM 2204 N N . GLU B 1 122 ? 29.114 4.689 26.755 1.00 10.97 174 GLU B N 1
ATOM 2205 C CA . GLU B 1 122 ? 29.241 4.469 25.305 1.00 11.20 174 GLU B CA 1
ATOM 2206 C C . GLU B 1 122 ? 30.018 5.589 24.602 1.00 10.62 174 GLU B C 1
ATOM 2207 O O . GLU B 1 122 ? 30.405 5.473 23.432 1.00 11.06 174 GLU B O 1
ATOM 2213 N N . GLY B 1 123 ? 30.246 6.678 25.322 1.00 8.99 175 GLY B N 1
ATOM 2214 C CA . GLY B 1 123 ? 30.953 7.801 24.751 1.00 7.89 175 GLY B CA 1
ATOM 2215 C C . GLY B 1 123 ? 30.354 9.093 25.245 1.00 6.39 175 GLY B C 1
ATOM 2216 O O . GLY B 1 123 ? 29.250 9.130 25.767 1.00 6.83 175 GLY B O 1
ATOM 2217 N N . THR B 1 124 ? 31.119 10.147 25.061 1.00 5.66 176 THR B N 1
ATOM 2218 C CA . THR B 1 124 ? 30.778 11.455 25.552 1.00 4.23 176 THR B CA 1
ATOM 2219 C C . THR B 1 124 ? 29.703 12.091 24.674 1.00 4.22 176 THR B C 1
ATOM 2220 O O . THR B 1 124 ? 29.731 11.984 23.431 1.00 3.83 176 THR B O 1
ATOM 2224 N N . VAL B 1 125 ? 28.745 12.717 25.347 1.00 4.45 177 VAL B N 1
ATOM 2225 C CA . VAL B 1 125 ? 27.688 13.469 24.678 1.00 4.50 177 VAL B CA 1
ATOM 2226 C C . VAL B 1 125 ? 27.723 14.931 25.129 1.00 4.96 177 VAL B C 1
ATOM 2227 O O . VAL B 1 125 ? 27.856 15.222 26.317 1.00 4.85 177 VAL B O 1
ATOM 2231 N N . THR B 1 126 ? 27.608 15.839 24.158 1.00 4.39 178 THR B N 1
ATOM 2232 C CA . THR B 1 126 ? 27.686 17.273 24.426 1.00 4.52 178 THR B CA 1
ATOM 2233 C C . THR B 1 126 ? 26.338 17.922 24.103 1.00 3.66 178 THR B C 1
ATOM 2234 O O . THR B 1 126 ? 25.450 17.290 23.506 1.00 4.39 178 THR B O 1
ATOM 2238 N N . GLY B 1 127 ? 26.208 19.200 24.472 1.00 4.17 179 GLY B N 1
ATOM 2239 C CA . GLY B 1 127 ? 25.025 19.992 24.132 1.00 4.42 179 GLY B CA 1
ATOM 2240 C C . GLY B 1 127 ? 23.737 19.681 24.880 1.00 3.82 179 GLY B C 1
ATOM 2241 O O . GLY B 1 127 ? 22.668 20.111 24.452 1.00 4.51 179 GLY B O 1
ATOM 2242 N N . LEU B 1 128 ? 23.830 18.945 25.988 1.00 3.63 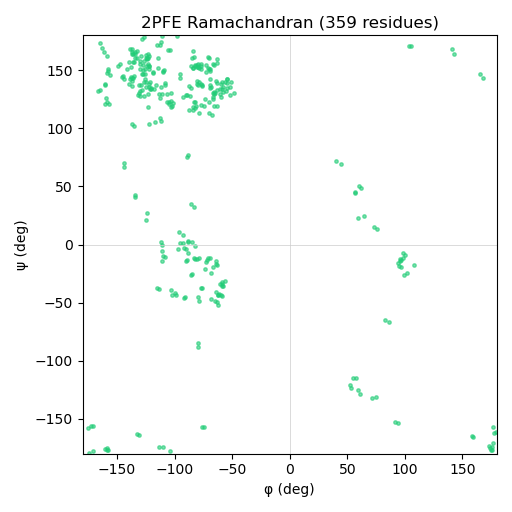180 LEU B N 1
ATOM 2243 C CA . LEU B 1 128 ? 22.657 18.529 26.751 1.00 4.43 180 LEU B CA 1
ATOM 2244 C C . LEU B 1 128 ? 22.177 19.576 27.737 1.00 3.98 180 LEU B C 1
ATOM 2245 O O . LEU B 1 128 ? 22.952 20.389 28.252 1.00 3.76 180 LEU B O 1
ATOM 2250 N N . THR B 1 129 ? 20.881 19.529 28.012 1.00 3.69 181 THR B N 1
ATOM 2251 C CA . THR B 1 129 ? 20.301 20.404 29.010 1.00 3.43 181 THR B CA 1
ATOM 2252 C C . THR B 1 129 ? 20.042 19.620 30.282 1.00 3.58 181 THR B C 1
ATOM 2253 O O . THR B 1 129 ? 19.348 18.616 30.253 1.00 4.03 181 THR B O 1
ATOM 2257 N N . ARG B 1 130 ? 20.611 20.091 31.385 1.00 3.32 182 ARG B N 1
ATOM 2258 C CA . ARG B 1 130 ? 20.414 19.452 32.680 1.00 3.51 182 ARG B CA 1
ATOM 2259 C C . ARG B 1 130 ? 19.189 19.994 33.362 1.00 3.66 182 ARG B C 1
ATOM 2260 O O . ARG B 1 130 ? 18.980 21.225 33.382 1.00 4.06 182 ARG B O 1
ATOM 2268 N N . THR B 1 131 ? 18.400 19.088 33.947 1.00 3.11 183 THR B N 1
ATOM 2269 C CA . THR B 1 131 ? 17.224 19.472 34.714 1.00 3.92 183 THR B CA 1
ATOM 2270 C C . THR B 1 131 ? 17.136 18.719 36.026 1.00 3.29 183 THR B C 1
ATOM 2271 O O . THR B 1 131 ? 17.804 17.698 36.219 1.00 3.80 183 THR B O 1
ATOM 2275 N N . THR B 1 132 ? 16.269 19.215 36.900 1.00 4.06 184 THR B N 1
ATOM 2276 C CA . THR B 1 132 ? 16.006 18.564 38.180 1.00 4.52 184 THR B CA 1
ATOM 2277 C C . THR B 1 132 ? 14.888 17.510 38.138 1.00 4.62 184 THR B C 1
ATOM 2278 O O . THR B 1 132 ? 14.566 16.958 39.170 1.00 5.13 184 THR B O 1
ATOM 2282 N N . ALA B 1 133 ? 14.307 17.237 36.965 1.00 4.48 185 ALA B N 1
ATOM 2283 C CA . ALA B 1 133 ? 13.313 16.179 36.858 1.00 5.35 185 ALA B CA 1
ATOM 2284 C C . ALA B 1 133 ? 13.962 14.808 36.965 1.00 5.72 185 ALA B C 1
ATOM 2285 O O . ALA B 1 133 ? 15.130 14.642 36.617 1.00 5.18 185 ALA B O 1
ATOM 2287 N N A CYS B 1 134 ? 13.211 13.842 37.460 0.85 5.16 189 CYS B N 1
ATOM 2288 N N B CYS B 1 134 ? 13.190 13.833 37.436 0.15 5.59 189 CYS B N 1
ATOM 2289 C CA A CYS B 1 134 ? 13.698 12.468 37.536 0.85 5.75 189 CYS B CA 1
ATOM 2290 C CA B CYS B 1 134 ? 13.646 12.448 37.552 0.15 5.85 189 CYS B CA 1
ATOM 2291 C C A CYS B 1 134 ? 13.282 11.672 36.297 0.85 5.56 189 CYS B C 1
ATOM 2292 C C B CYS B 1 134 ? 13.215 11.620 36.343 0.15 5.79 189 CYS B C 1
ATOM 2293 O O A CYS B 1 134 ? 12.361 12.066 35.586 0.85 5.55 189 CYS B O 1
ATOM 2294 O O B CYS B 1 134 ? 12.215 11.938 35.694 0.15 5.75 189 CYS B O 1
ATOM 2299 N N . ALA B 1 135 ? 13.963 10.555 36.054 1.00 5.86 190 ALA B N 1
ATOM 2300 C CA . ALA B 1 135 ? 13.582 9.608 34.995 1.00 5.80 190 ALA B CA 1
ATOM 2301 C C . ALA B 1 135 ? 14.184 8.256 35.360 1.00 5.98 190 ALA B C 1
ATOM 2302 O O . ALA B 1 135 ? 15.079 8.173 36.202 1.00 6.29 190 ALA B O 1
ATOM 2304 N N . GLU B 1 136 ? 13.686 7.219 34.695 1.00 5.79 191 GLU B N 1
ATOM 2305 C CA . GLU B 1 136 ? 14.166 5.846 34.861 1.00 5.11 191 GLU B CA 1
ATOM 2306 C C . GLU B 1 136 ? 14.288 5.162 33.487 1.00 4.94 191 GLU B C 1
ATOM 2307 O O . GLU B 1 136 ? 13.764 5.666 32.477 1.00 4.57 191 GLU B O 1
ATOM 2313 N N . GLY B 1 137 ? 14.987 4.033 33.442 1.00 4.79 192 GLY B N 1
ATOM 2314 C CA . GLY B 1 137 ? 15.124 3.269 32.212 1.00 4.77 192 GLY B CA 1
ATOM 2315 C C . GLY B 1 137 ? 13.756 3.023 31.597 1.00 3.90 192 GLY B C 1
ATOM 2316 O O . GLY B 1 137 ? 12.803 2.724 32.324 1.00 4.04 192 GLY B O 1
ATOM 2317 N N . GLY B 1 138 ? 13.671 3.133 30.271 1.00 4.44 193 GLY B N 1
ATOM 2318 C CA . GLY B 1 138 ? 12.395 3.055 29.546 1.00 4.02 193 GLY B CA 1
ATOM 2319 C C . GLY B 1 138 ? 11.851 4.429 29.189 1.00 4.32 193 GLY B C 1
ATOM 2320 O O . GLY B 1 138 ? 11.089 4.567 28.228 1.00 4.20 193 GLY B O 1
ATOM 2321 N N . ASP B 1 139 ? 12.231 5.444 29.971 1.00 4.43 194 ASP B N 1
ATOM 2322 C CA . ASP B 1 139 ? 11.805 6.826 29.714 1.00 4.53 194 ASP B CA 1
ATOM 2323 C C . ASP B 1 139 ? 12.608 7.507 28.602 1.00 4.99 194 ASP B C 1
ATOM 2324 O O . ASP B 1 139 ? 12.263 8.601 28.151 1.00 4.87 194 ASP B O 1
ATOM 2329 N N . SER B 1 140 ? 13.707 6.889 28.191 1.00 5.45 195 SER B N 1
ATOM 2330 C CA . SER B 1 140 ? 14.598 7.534 27.242 1.00 6.64 195 SER B CA 1
ATOM 2331 C C . SER B 1 140 ? 13.930 7.782 25.899 1.00 5.16 195 SER B C 1
ATOM 2332 O O . SER B 1 140 ? 13.180 6.930 25.418 1.00 4.85 195 SER B O 1
ATOM 2335 N N . GLY B 1 141 ? 14.181 8.956 25.308 1.00 3.98 196 GLY B N 1
ATOM 2336 C CA . GLY B 1 141 ? 13.584 9.318 24.044 1.00 4.17 196 GLY B CA 1
ATOM 2337 C C . GLY B 1 141 ? 12.342 10.171 24.228 1.00 4.09 196 GLY B C 1
ATOM 2338 O O . GLY B 1 141 ? 11.914 10.860 23.310 1.00 3.67 196 GLY B O 1
ATOM 2339 N N . GLY B 1 142 ? 11.770 10.138 25.422 1.00 3.31 197 GLY B N 1
ATOM 2340 C CA . GLY B 1 142 ? 10.492 10.799 25.639 1.00 4.05 197 GLY B CA 1
ATOM 2341 C C . GLY B 1 142 ? 10.582 12.317 25.631 1.00 3.88 197 GLY B C 1
ATOM 2342 O O . GLY B 1 142 ? 11.653 12.898 25.795 1.00 4.24 197 GLY B O 1
ATOM 2343 N N . PRO B 1 143 ? 9.439 12.964 25.436 1.00 3.65 198 PRO B N 1
ATOM 2344 C CA . PRO B 1 143 ? 9.377 14.399 25.212 1.00 3.80 198 PRO B CA 1
ATOM 2345 C C . PRO B 1 143 ? 9.496 15.243 26.468 1.00 3.61 198 PRO B C 1
ATOM 2346 O O . PRO B 1 143 ? 9.052 14.826 27.563 1.00 4.23 198 PRO B O 1
ATOM 2350 N N . TRP B 1 144 ? 10.022 16.447 26.254 1.00 3.47 199 TRP B N 1
ATOM 2351 C CA . TRP B 1 144 ? 10.075 17.504 27.262 1.00 3.00 199 TRP B CA 1
ATOM 2352 C C . TRP B 1 144 ? 9.259 18.680 26.756 1.00 3.61 199 TRP B C 1
ATOM 2353 O O . TRP B 1 144 ? 9.410 19.087 25.601 1.00 4.28 199 TRP B O 1
ATOM 2364 N N . LEU B 1 145 ? 8.424 19.232 27.632 1.00 3.83 200 LEU B N 1
ATOM 2365 C CA . LEU B 1 145 ? 7.560 20.374 27.327 1.00 4.42 200 LEU B CA 1
ATOM 2366 C C . LEU B 1 145 ? 7.661 21.462 28.387 1.00 4.47 200 LEU B C 1
ATOM 2367 O O . LEU B 1 145 ? 7.697 21.176 29.594 1.00 4.08 200 LEU B O 1
ATOM 2372 N N . THR B 1 146 ? 7.727 22.708 27.924 1.00 3.90 201 THR B N 1
ATOM 2373 C CA . THR B 1 146 ? 7.435 23.859 28.755 1.00 4.12 201 THR B CA 1
ATOM 2374 C C . THR B 1 146 ? 6.130 24.441 28.181 1.00 4.98 201 THR B C 1
ATOM 2375 O O . THR B 1 146 ? 6.126 25.029 27.100 1.00 4.68 201 THR B O 1
ATOM 2379 N N . GLY B 1 147 A 5.024 24.249 28.896 1.00 4.94 201 GLY B N 1
ATOM 2380 C CA . GLY B 1 147 A 3.694 24.551 28.355 1.00 5.32 201 GLY B CA 1
ATOM 2381 C C . GLY B 1 147 A 3.464 23.691 27.128 1.00 5.29 201 GLY B C 1
ATOM 2382 O O . GLY B 1 147 A 3.657 22.473 27.174 1.00 6.11 201 GLY B O 1
ATOM 2383 N N . SER B 1 148 ? 3.077 24.328 26.024 1.00 5.90 207 SER B N 1
ATOM 2384 C CA . SER B 1 148 ? 2.841 23.621 24.766 1.00 5.90 207 SER B CA 1
ATOM 2385 C C . SER B 1 148 ? 4.079 23.573 23.853 1.00 4.99 207 SER B C 1
ATOM 2386 O O . SER B 1 148 ? 3.989 23.134 22.704 1.00 5.21 207 SER B O 1
ATOM 2389 N N . GLN B 1 149 ? 5.235 24.010 24.354 1.00 4.54 208 GLN B N 1
ATOM 2390 C CA . GLN B 1 149 ? 6.426 24.115 23.515 1.00 4.31 208 GLN B CA 1
ATOM 2391 C C . GLN B 1 149 ? 7.398 22.967 23.754 1.00 3.97 208 GLN B C 1
ATOM 2392 O O . GLN B 1 149 ? 7.921 22.793 24.863 1.00 4.89 208 GLN B O 1
ATOM 2398 N N . ALA B 1 150 ? 7.641 22.200 22.693 1.00 4.74 209 ALA B N 1
ATOM 2399 C CA . ALA B 1 150 ? 8.619 21.104 22.694 1.00 3.90 209 ALA B CA 1
ATOM 2400 C C . ALA B 1 150 ? 10.028 21.602 23.026 1.00 3.61 209 ALA B C 1
ATOM 2401 O O . ALA B 1 150 ? 10.474 22.622 22.482 1.00 3.68 209 ALA B O 1
ATOM 2403 N N . GLN B 1 151 ? 10.710 20.883 23.915 1.00 3.05 210 GLN B N 1
ATOM 2404 C CA . GLN B 1 151 ? 12.053 21.275 24.383 1.00 3.47 210 GLN B CA 1
ATOM 2405 C C . GLN B 1 151 ? 13.167 20.302 24.008 1.00 3.30 210 GLN B C 1
ATOM 2406 O O . GLN B 1 151 ? 14.302 20.734 23.768 1.00 3.82 210 GLN B O 1
ATOM 2412 N N . GLY B 1 152 ? 12.879 19.000 24.043 1.00 2.00 211 GLY B N 1
ATOM 2413 C CA . GLY B 1 152 ? 13.917 17.988 23.841 1.00 2.83 211 GLY B CA 1
ATOM 2414 C C . GLY B 1 152 ? 13.394 16.585 24.068 1.00 2.91 211 GLY B C 1
ATOM 2415 O O . GLY B 1 152 ? 12.185 16.377 24.273 1.00 4.11 211 GLY B O 1
ATOM 2416 N N . VAL B 1 153 ? 14.317 15.632 23.999 1.00 3.28 212 VAL B N 1
ATOM 2417 C CA . VAL B 1 153 ? 14.004 14.246 24.246 1.00 3.68 212 VAL B CA 1
ATOM 2418 C C . VAL B 1 153 ? 14.972 13.709 25.298 1.00 4.02 212 VAL B C 1
ATOM 2419 O O . VAL B 1 153 ? 16.129 14.132 25.362 1.00 4.39 212 VAL B O 1
ATOM 2423 N N . THR B 1 154 ? 14.511 12.788 26.139 1.00 3.56 213 THR B N 1
ATOM 2424 C CA . THR B 1 154 ? 15.311 12.339 27.275 1.00 4.14 213 THR B CA 1
ATOM 2425 C C . THR B 1 154 ? 16.534 11.587 26.810 1.00 4.03 213 THR B C 1
ATOM 2426 O O . THR B 1 154 ? 16.437 10.606 26.062 1.00 5.31 213 THR B O 1
ATOM 2430 N N . SER B 1 155 ? 17.689 12.039 27.303 1.00 4.79 214 SER B N 1
ATOM 2431 C CA . SER B 1 155 ? 18.979 11.438 26.971 1.00 4.97 214 SER B CA 1
ATOM 2432 C C . SER B 1 155 ? 19.542 10.541 28.061 1.00 5.40 214 SER B C 1
ATOM 2433 O O . SER B 1 155 ? 20.097 9.479 27.760 1.00 5.76 214 SER B O 1
ATOM 2436 N N . GLY B 1 156 ? 19.469 10.972 29.321 1.00 4.77 215 GLY B N 1
ATOM 2437 C CA . GLY B 1 156 ? 20.143 10.231 30.359 1.00 6.72 215 GLY B CA 1
ATOM 2438 C C . GLY B 1 156 ? 20.032 10.914 31.694 1.00 6.70 215 GLY B C 1
ATOM 2439 O O . GLY B 1 156 ? 19.306 11.897 31.819 1.00 7.29 215 GLY B O 1
ATOM 2440 N N . GLY B 1 157 ? 20.719 10.383 32.696 1.00 7.96 216 GLY B N 1
ATOM 2441 C CA . GLY B 1 157 ? 20.680 11.013 33.996 1.00 8.43 216 GLY B CA 1
ATOM 2442 C C . GLY B 1 157 ? 21.058 10.038 35.070 1.00 8.07 216 GLY B C 1
ATOM 2443 O O . GLY B 1 157 ? 21.603 8.964 34.787 1.00 8.47 216 GLY B O 1
ATOM 2444 N N . THR B 1 158 ? 20.750 10.410 36.303 1.00 7.58 217 THR B N 1
ATOM 2445 C CA . THR B 1 158 ? 21.112 9.556 37.438 1.00 8.28 217 THR B CA 1
ATOM 2446 C C . THR B 1 158 ? 20.007 9.570 38.464 1.00 8.36 217 THR B C 1
ATOM 2447 O O . THR B 1 158 ? 19.289 10.566 38.581 1.00 9.51 217 THR B O 1
ATOM 2451 N N . GLY B 1 159 ? 19.884 8.480 39.206 1.00 8.92 218 GLY B N 1
ATOM 2452 C CA . GLY B 1 159 ? 18.870 8.375 40.235 1.00 9.19 218 GLY B CA 1
ATOM 2453 C C . GLY B 1 159 ? 17.629 7.704 39.698 1.00 9.10 218 GLY B C 1
ATOM 2454 O O . GLY B 1 159 ? 17.692 6.903 38.769 1.00 10.43 218 GLY B O 1
ATOM 2455 N N . ASP B 1 160 ? 16.493 8.008 40.299 1.00 8.26 219 ASP B N 1
ATOM 2456 C CA . ASP B 1 160 ? 15.237 7.448 39.849 1.00 7.64 219 ASP B CA 1
ATOM 2457 C C . ASP B 1 160 ? 14.134 8.351 40.340 1.00 7.54 219 ASP B C 1
ATOM 2458 O O . ASP B 1 160 ? 14.402 9.396 40.943 1.00 7.53 219 ASP B O 1
ATOM 2463 N N . CYS B 1 161 A 12.888 7.947 40.118 1.00 6.58 219 CYS B N 1
ATOM 2464 C CA . CYS B 1 161 A 11.770 8.769 40.544 1.00 7.44 219 CYS B CA 1
ATOM 2465 C C . CYS B 1 161 A 11.231 8.475 41.924 1.00 8.58 219 CYS B C 1
ATOM 2466 O O . CYS B 1 161 A 10.321 9.161 42.371 1.00 9.53 219 CYS B O 1
ATOM 2469 N N . ARG B 1 162 ? 11.776 7.465 42.588 1.00 8.82 220 ARG B N 1
ATOM 2470 C CA . ARG B 1 162 ? 11.363 7.196 43.955 1.00 10.18 220 ARG B CA 1
ATOM 2471 C C . ARG B 1 162 ? 12.063 8.140 44.920 1.00 10.12 220 ARG B C 1
ATOM 2472 O O . ARG B 1 162 ? 11.437 8.706 45.815 1.00 10.38 220 ARG B O 1
ATOM 2480 N N . SER B 1 163 ? 13.370 8.304 44.716 1.00 9.47 222 SER B N 1
ATOM 2481 C CA . SER B 1 163 ? 14.222 9.082 45.612 1.00 9.49 222 SER B CA 1
ATOM 2482 C C . SER B 1 163 ? 14.715 10.376 44.960 1.00 8.41 222 SER B C 1
ATOM 2483 O O . SER B 1 163 ? 15.188 11.286 45.641 1.00 8.60 222 SER B O 1
ATOM 2486 N N . GLY B 1 164 ? 14.569 10.477 43.645 1.00 6.99 223 GLY B N 1
ATOM 2487 C CA . GLY B 1 164 ? 15.021 11.658 42.944 1.00 6.61 223 GLY B CA 1
ATOM 2488 C C . GLY B 1 164 ? 16.296 11.433 42.149 1.00 4.86 223 GLY B C 1
ATOM 2489 O O . GLY B 1 164 ? 16.970 10.419 42.282 1.00 4.54 223 GLY B O 1
ATOM 2490 N N . GLY B 1 165 ? 16.620 12.424 41.350 1.00 5.08 224 GLY B N 1
ATOM 2491 C CA . GLY B 1 165 ? 17.811 12.375 40.537 1.00 6.08 224 GLY B CA 1
ATOM 2492 C C . GLY B 1 165 ? 17.878 13.626 39.693 1.00 6.13 224 GLY B C 1
ATOM 2493 O O . GLY B 1 165 ? 17.261 14.657 40.011 1.00 7.46 224 GLY B O 1
ATOM 2494 N N . ILE B 1 166 ? 18.698 13.556 38.659 1.00 5.27 225 ILE B N 1
ATOM 2495 C CA . ILE B 1 166 ? 18.808 14.627 37.698 1.00 5.53 225 ILE B CA 1
ATOM 2496 C C . ILE B 1 166 ? 18.671 13.960 36.336 1.00 4.68 225 ILE B C 1
ATOM 2497 O O . ILE B 1 166 ? 18.972 12.769 36.178 1.00 5.77 225 ILE B O 1
ATOM 2505 N N A THR B 1 167 ? 18.218 14.743 35.372 0.70 3.95 226 THR B N 1
ATOM 2506 N N B THR B 1 167 ? 18.201 14.699 35.338 0.30 3.32 226 THR B N 1
ATOM 2507 C CA A THR B 1 167 ? 18.069 14.287 34.012 0.70 4.71 226 THR B CA 1
ATOM 2508 C CA B THR B 1 167 ? 17.982 14.121 34.009 0.30 2.54 226 THR B CA 1
ATOM 2509 C C A THR B 1 167 ? 18.721 15.234 33.054 0.70 4.33 226 THR B C 1
ATOM 2510 C C B THR B 1 167 ? 18.310 15.142 32.917 0.30 2.27 226 THR B C 1
ATOM 2511 O O A THR B 1 167 ? 18.943 16.409 33.355 0.70 5.14 226 THR B O 1
ATOM 2512 O O B THR B 1 167 ? 17.893 16.299 33.021 0.30 2.00 226 THR B O 1
ATOM 2519 N N . PHE B 1 168 ? 19.058 14.690 31.900 1.00 2.89 227 PHE B N 1
ATOM 2520 C CA . PHE B 1 168 ? 19.547 15.495 30.784 1.00 3.04 227 PHE B CA 1
ATOM 2521 C C . PHE B 1 168 ? 18.650 15.243 29.574 1.00 2.97 227 PHE B C 1
ATOM 2522 O O . PHE B 1 168 ? 18.294 14.084 29.310 1.00 3.80 227 PHE B O 1
ATOM 2530 N N . PHE B 1 169 ? 18.347 16.301 28.820 1.00 3.32 228 PHE B N 1
ATOM 2531 C CA . PHE B 1 169 ? 17.682 16.130 27.536 1.00 3.85 228 PHE B CA 1
ATOM 2532 C C . PHE B 1 169 ? 18.514 16.641 26.360 1.00 4.62 228 PHE B C 1
ATOM 2533 O O . PHE B 1 169 ? 19.299 17.589 26.520 1.00 3.42 228 PHE B O 1
ATOM 2541 N N . GLN B 1 170 ? 18.336 15.985 25.209 1.00 3.76 229 GLN B N 1
ATOM 2542 C CA . GLN B 1 170 ? 18.856 16.441 23.934 1.00 3.41 229 GLN B CA 1
ATOM 2543 C C . GLN B 1 170 ? 17.847 17.461 23.436 1.00 4.38 229 GLN B C 1
ATOM 2544 O O . GLN B 1 170 ? 16.720 17.108 23.194 1.00 3.97 229 GLN B O 1
ATOM 2550 N N . PRO B 1 171 ? 18.244 18.736 23.271 1.00 3.93 230 PRO B N 1
ATOM 2551 C CA . PRO B 1 171 ? 17.330 19.743 22.721 1.00 4.90 230 PRO B CA 1
ATOM 2552 C C . PRO B 1 171 ? 16.721 19.350 21.368 1.00 4.40 230 PRO B C 1
ATOM 2553 O O . PRO B 1 171 ? 17.376 18.727 20.523 1.00 4.82 230 PRO B O 1
ATOM 2557 N N . ILE B 1 172 ? 15.458 19.703 21.182 1.00 4.25 231 ILE B N 1
ATOM 2558 C CA . ILE B 1 172 ? 14.717 19.219 20.022 1.00 5.09 231 ILE B CA 1
ATOM 2559 C C . ILE B 1 172 ? 15.073 19.935 18.729 1.00 4.70 231 ILE B C 1
ATOM 2560 O O . ILE B 1 172 ? 15.132 19.308 17.671 1.00 4.53 231 ILE B O 1
ATOM 2565 N N . ASN B 1 173 ? 15.326 21.239 18.800 1.00 5.31 232 ASN B N 1
ATOM 2566 C CA . ASN B 1 173 ? 15.569 21.973 17.565 1.00 5.03 232 ASN B CA 1
ATOM 2567 C C . ASN B 1 173 ? 16.803 21.503 16.773 1.00 4.70 232 ASN B C 1
ATOM 2568 O O . ASN B 1 173 ? 16.724 21.379 15.546 1.00 5.39 232 ASN B O 1
ATOM 2573 N N . PRO B 1 174 ? 17.936 21.245 17.461 1.00 5.04 233 PRO B N 1
ATOM 2574 C CA . PRO B 1 174 ? 19.064 20.623 16.746 1.00 4.94 233 PRO B CA 1
ATOM 2575 C C . PRO B 1 174 ? 18.753 19.269 16.079 1.00 4.59 233 PRO B C 1
ATOM 2576 O O . PRO B 1 174 ? 19.300 18.967 15.014 1.00 4.85 233 PRO B O 1
ATOM 2580 N N . LEU B 1 175 ? 17.905 18.471 16.721 1.00 4.57 234 LEU B N 1
ATOM 2581 C CA . LEU B 1 175 ? 17.473 17.169 16.214 1.00 4.61 234 LEU B CA 1
ATOM 2582 C C . LEU B 1 175 ? 16.723 17.354 14.905 1.00 4.87 234 LEU B C 1
ATOM 2583 O O . LEU B 1 175 ? 17.040 16.728 13.895 1.00 5.04 234 LEU B O 1
ATOM 2588 N N . LEU B 1 176 ? 15.736 18.241 14.949 1.00 4.91 235 LEU B N 1
ATOM 2589 C CA . LEU B 1 176 ? 14.899 18.519 13.788 1.00 4.71 235 LEU B CA 1
ATOM 2590 C C . LEU B 1 176 ? 15.762 19.078 12.649 1.00 4.86 235 LEU B C 1
ATOM 2591 O O . LEU B 1 176 ? 15.613 18.696 11.481 1.00 2.98 235 LEU B O 1
ATOM 2596 N N . SER B 1 177 ? 16.678 19.979 12.991 1.00 4.54 236 SER B N 1
ATOM 2597 C CA . SER B 1 177 ? 17.576 20.557 11.983 1.00 5.26 236 SER B CA 1
ATOM 2598 C C . SER B 1 177 ? 18.500 19.510 11.342 1.00 4.73 236 SER B C 1
ATOM 2599 O O . SER B 1 177 ? 18.587 19.420 10.132 1.00 5.23 236 SER B O 1
ATOM 2604 N N . TYR B 1 178 ? 19.162 18.698 12.156 1.00 4.02 237 TYR B N 1
ATOM 2605 C CA . TYR B 1 178 ? 20.118 17.709 11.642 1.00 3.93 237 TYR B CA 1
ATOM 2606 C C . TYR B 1 178 ? 19.487 16.728 10.666 1.00 3.25 237 TYR B C 1
ATOM 2607 O O . TYR B 1 178 ? 20.068 16.395 9.631 1.00 3.55 237 TYR B O 1
ATOM 2616 N N . PHE B 1 179 ? 18.299 16.254 11.036 1.00 4.20 238 PHE B N 1
ATOM 2617 C CA . PHE B 1 179 ? 17.616 15.206 10.288 1.00 4.32 238 PHE B CA 1
ATOM 2618 C C . PHE B 1 179 ? 16.598 15.730 9.264 1.00 3.93 238 PHE B C 1
ATOM 2619 O O . PHE B 1 179 ? 15.949 14.937 8.569 1.00 5.13 238 PHE B O 1
ATOM 2627 N N . GLY B 1 180 ? 16.473 17.055 9.162 1.00 4.18 239 GLY B N 1
ATOM 2628 C CA . GLY B 1 180 ? 15.556 17.691 8.203 1.00 4.78 239 GLY B CA 1
ATOM 2629 C C . GLY B 1 180 ? 14.104 17.342 8.443 1.00 5.07 239 GLY B C 1
ATOM 2630 O O . GLY B 1 180 ? 13.392 16.966 7.508 1.00 5.38 239 GLY B O 1
ATOM 2631 N N . LEU B 1 181 ? 13.668 17.471 9.694 1.00 5.46 240 LEU B N 1
ATOM 2632 C CA . LEU B 1 181 ? 12.330 17.031 10.124 1.00 5.71 240 LEU B CA 1
ATOM 2633 C C . LEU B 1 181 ? 11.419 18.201 10.457 1.00 6.29 240 LEU B C 1
ATOM 2634 O O . LEU B 1 181 ? 11.883 19.256 10.905 1.00 6.14 240 LEU B O 1
ATOM 2639 N N . GLN B 1 182 ? 10.122 18.002 10.228 1.00 6.09 241 GLN B N 1
ATOM 2640 C CA . GLN B 1 182 ? 9.092 18.959 10.613 1.00 7.69 241 GLN B CA 1
ATOM 2641 C C . GLN B 1 182 ? 8.341 18.407 11.823 1.00 6.88 241 GLN B C 1
ATOM 2642 O O . GLN B 1 182 ? 7.802 17.309 11.763 1.00 6.97 241 GLN B O 1
ATOM 2648 N N . LEU B 1 183 ? 8.324 19.153 12.922 1.00 5.94 242 LEU B N 1
ATOM 2649 C CA . LEU B 1 183 ? 7.499 18.782 14.083 1.00 6.39 242 LEU B CA 1
ATOM 2650 C C . LEU B 1 183 ? 5.999 18.783 13.766 1.00 6.20 242 LEU B C 1
ATOM 2651 O O . LEU B 1 183 ? 5.484 19.728 13.169 1.00 5.73 242 LEU B O 1
ATOM 2656 N N . VAL B 1 184 ? 5.298 17.724 14.169 1.00 5.96 243 VAL B N 1
ATOM 2657 C CA . VAL B 1 184 ? 3.835 17.680 14.047 1.00 5.67 243 VAL B CA 1
ATOM 2658 C C . VAL B 1 184 ? 3.202 18.499 15.185 1.00 5.85 243 VAL B C 1
ATOM 2659 O O . VAL B 1 184 ? 3.363 18.177 16.367 1.00 5.94 243 VAL B O 1
ATOM 2663 N N . THR B 1 185 ? 2.565 19.606 14.821 1.00 6.51 244 THR B N 1
ATOM 2664 C CA . THR B 1 185 ? 1.969 20.531 15.793 1.00 7.17 244 THR B CA 1
ATOM 2665 C C . THR B 1 185 ? 0.446 20.582 15.668 1.00 6.86 244 THR B C 1
ATOM 2666 O O . THR B 1 185 ? -0.099 20.196 14.643 1.00 6.29 244 THR B O 1
ATOM 2670 N N . GLY B 1 186 ? -0.227 21.054 16.715 1.00 7.20 245 GLY B N 1
ATOM 2671 C CA . GLY B 1 186 ? -1.690 21.115 16.744 1.00 8.76 245 GLY B CA 1
ATOM 2672 C C . GLY B 1 186 ? -2.163 22.439 17.300 1.00 9.83 245 GLY B C 1
ATOM 2673 O O . GLY B 1 186 ? -1.369 23.376 17.440 1.00 10.63 245 GLY B O 1
#

InterPro domains:
  IPR001316 Peptidase S1A, streptogrisin [PIRSF001134] (3-367)
  IPR001316 Peptidase S1A, streptogrisin [PR00861] (211-225)
  IPR001316 Peptidase S1A, streptogrisin [PR00861] (267-287)
  IPR001316 Peptidase S1A, streptogrisin [PR00861] (288-305)
  IPR001316 Peptidase S1A, streptogrisin [PR00861] (307-330)
  IPR001316 Peptidase S1A, streptogrisin [PR00861] (331-345)
  IPR004236 Peptidase S1A, alpha-lytic prodomain [PF02983] (113-166)
  IPR009003 Peptidase S1, PA clan [SSF50494] (186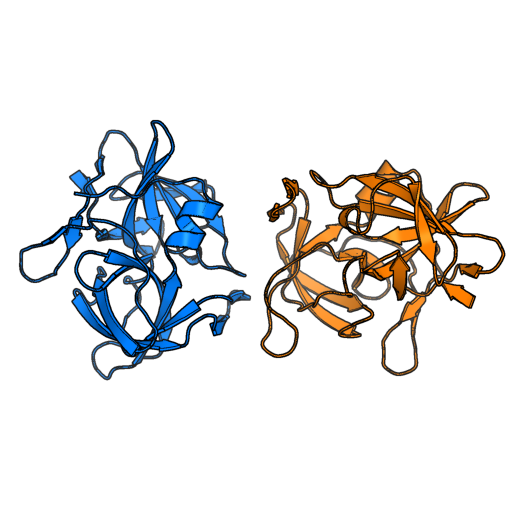-361)
  IPR035070 Streptogrisin prodomain [G3DSA:3.30.300.50] (25-104)
  IPR035070 Streptogrisin prodomain [G3DSA:3.30.300.50] (107-177)

Organism: Thermobifida fusca (strain YX) (NCBI:txid269800)

Sequence (372 aa):
AAIIGGNPYYFGNYRCSIGFSVRQGSQTGFATAGHCGSTGTRVSSPSGTVAGSYFPGRDMGWVRITSADTVTPLVNRYNGGTVTVTGSQEAATGSSVCRSGATTGWRCGTIQSKNQTVRYAEGTVTGLTRTTACCAEGGDSGGPWLTGSQAQGVTSGGTGDCRSGGITFFQPINPLLSYFGLQLVTGAAIIGGNPYYFGNYRCSIGFSVRQGSQTGFATAGHCGSTGTRVSSPSGTVAGSYFPGRDMGWVRITSADTVTPLVNRYNGGTVTVTGSQEAATGSSVCRSGATTGWRCGTIQSKNQTVRYAEGTVTGLTRTTACCAEGGDSGGPWLTGSQAQGVTSGGTGDCRSGGITTFFQPINPLLSYFGLQLVTG

Foldseek 3Di:
DEQAFQAWKAAVPAIATFAFWWDFVPWIWTKFWLVVDAFQGFIVPPTWTWNHHDPAQATITITTGDPVYHYDQWHFQQPPDTAFAAEAPADDQQAKKWWHHHPPGIWIWGFHDFQDWDQDPRGIHTGKIKTQIFADGNHGGGWMDRRNHTFFTWHDWDDHVVVGTMTIGRGDPVNCVVVVIGTHGD/DEQAFQAWKDADPAIATFAFWWDAVPWTWTKFWLVVDAFQGFIVPPGWTWNHHDPDQATITITTGDPVYHHAQWHFQPPPDTAGAAEADADDQQAKKWWHHHPPGIWIWGFHDFQDWDQDPVGIHTGKIKTFIFADGNHGGGWMDDRNHTFFTWHDWDDHVVVGTMTIGRGDVVNCVVVVIGTHGD

Solvent-accessible surface area: 14507 Å² total; per-residue (Å²): 96,53,3,29,1,0,38,38,1,81,23,89,136,143,98,7,0,5,0,4,3,0,109,60,67,122,23,32,0,0,0,2,1,2,62,9,15,79,88,49,38,76,10,55,69,9,58,10,62,6,28,5,29,31,38,4,0,66,0,2,0,5,0,98,14,65,124,72,24,87,19,20,33,49,0,30,85,83,104,87,31,70,36,52,3,63,15,26,133,113,12,69,78,49,28,77,2,22,0,0,0,20,53,14,10,48,88,69,17,55,1,78,22,66,118,54,39,30,159,44,112,105,8,16,0,12,14,0,3,68,0,60,1,17,16,57,65,11,0,20,0,0,1,0,4,32,61,39,42,1,8,0,0,2,4,18,45,91,54,45,20,215,102,35,27,59,1,21,6,0,30,2,63,42,0,18,89,54,12,41,12,97,30,16,68,75,97,50,3,29,0,0,37,39,2,85,17,92,134,137,105,7,0,5,0,3,4,0,90,62,78,124,23,28,0,0,0,3,2,2,63,7,16,81,88,50,41,75,10,59,71,11,61,9,61,5,28,7,28,90,48,54,28,100,0,4,0,4,0,101,13,65,122,77,21,86,21,21,34,46,1,29,80,82,102,90,31,66,38,53,2,67,16,27,138,113,12,71,82,50,28,79,2,22,0,0,0,22,53,14,10,50,89,68,17,56,1,46,26,65,116,51,75,9,116,44,109,122,22,57,0,52,15,0,3,41,0,49,0,17,19,59,63,11,0,20,0,0,1,0,4,35,60,39,47,0,8,0,0,4,4,18,45,38,40,44,20,209,35,15,2,2,1,5,5,4,30,2,61,65,0,18,92,136,26,53,17,110,20,18,67,75

Radius of gyration: 23.14 Å; Cα contacts (8 Å, |Δi|>4): 1281; chains: 2; bounding box: 60×40×66 Å

CATH classification: 2.40.10.10 (+1 more: 2.40.10.10)

Nearest PDB structures (foldseek):
  2pfe-assembly1_A  TM=1.005E+00  e=6.541E-35  Thermobifida fusca YX
  2ea3-assembly1_A  TM=9.830E-01  e=6.434E-24  Cellulomonas bogoriensis
  2oua-assembly2_B  TM=9.749E-01  e=2.517E-23  Nocardiopsis alba
  5mrs-assembly2_B  TM=9.561E-01  e=2.572E-22  Lysobacter sp. XL1
  1hpg-assembly1_A  TM=9.338E-01  e=2.442E-15  Streptomyces griseus